Protein 5Z69 (pdb70)

Foldseek 3Di:
DFPAQDFKFWQKKFKPQFALAHGDIGGADFFEEEEAADPPQCQVSVVQLVVCLAQVDGPVPDDLLNGGRPPDFKMKMWIWIAWRHRPTKIWIWMAGNVGDIFIDINRHTDPDSLVSAGPADEFEDDQCLLCCQADDQQSVLVVLLRLCSNLPVVLVVLVVVLVVLQVVLLVQLVVCLVDVPDPPVNLVSLLSNLLSQLVNVQVSVVVVVLLQVQLQVQCCVPPVWGKDKFKFFLLNDRDDDPSVSSSVSLSVVQVVCSVVCSVVSHGCGGSSNIGMFMDINHDGSNPPDDPVVSSVSSVSSSVSSQVVNCVSRVHHHAYEYEPPLPDADCVRVVVVSVVSPNHHYYHYYHDCPSDPGPWYWYGGSSYIHTPD/DQFLAFKAWQKKFKDQFALAHGDIGGDDFAEEEEAAPDDCLLQSVVQLVVCLAAVDGPVNDDLLNRGHDPDFKMKMWIWIAWGPRPTKIWIWIDGPVGDIFIDINNHTDPDSLVSQGPAFEFEDDPCLLCCQADDFQSVLVVLQSLLSSLDVVLVVLVVQLVVLQVVLLVQLVVCQVPPDDCVVNLVSLLSNLLSQLVNQLSSVVVVVLLQVQLQVQCCVPPVWGKDKAWFRLLRDVPRDDSVVSSVSQSVVQVVCSVVCSVVSHGPGGSSNIGMFIDINNHGSNPPNDPVRSSSSSVSSSSSSQVCSCVSPVHHHEYEYEPPCAPDDLVVLAVVSVVSPSGHYYHYYHDDPSHDGDWYWYDDSNYTHTPD

Structure (mmCIF, N/CA/C/O backbone):
data_5Z69
#
_entry.id   5Z69
#
_cell.length_a   166.727
_cell.length_b   48.107
_cell.length_c   116.855
_cell.angle_alpha   90.00
_cell.angle_beta   100.06
_cell.angle_gamma   90.00
#
_symmetry.space_group_name_H-M   'C 1 2 1'
#
loop_
_entity.id
_entity.type
_entity.pdbx_description
1 polymer 'DNA replication and repair protein RecF'
2 non-polymer 'PHOSPHOTHIOPHOSPHORIC ACID-ADENYLATE ESTER'
3 water water
#
loop_
_atom_site.group_PDB
_atom_site.id
_atom_site.type_symbol
_atom_site.label_atom_id
_atom_site.label_alt_id
_atom_site.label_comp_id
_atom_site.label_asym_id
_atom_site.label_entity_id
_atom_site.label_seq_id
_atom_site.pdbx_PDB_ins_code
_atom_site.Cartn_x
_atom_site.Cartn_y
_atom_site.Cartn_z
_atom_site.occupancy
_atom_site.B_iso_or_equiv
_atom_site.auth_seq_id
_atom_site.auth_comp_id
_atom_site.auth_asym_id
_atom_site.auth_atom_id
_atom_site.pdbx_PDB_model_num
ATOM 1 N N . HIS A 1 1 ? -24.828 15.980 1.057 1.00 51.87 -6 HIS A N 1
ATOM 2 C CA . HIS A 1 1 ? -25.819 16.692 0.246 1.00 65.06 -6 HIS A CA 1
ATOM 3 C C . HIS A 1 1 ? -27.059 15.837 0.021 1.00 57.86 -6 HIS A C 1
ATOM 4 O O . HIS A 1 1 ? -26.971 14.729 -0.511 1.00 68.52 -6 HIS A O 1
ATOM 6 N N . HIS A 1 2 ? -28.209 16.356 0.438 1.00 50.55 -5 HIS A N 1
ATOM 7 C CA . HIS A 1 2 ? -29.485 15.677 0.218 1.00 47.32 -5 HIS A CA 1
ATOM 8 C C . HIS A 1 2 ? -30.512 16.621 -0.391 1.00 43.74 -5 HIS A C 1
ATOM 9 O O . HIS A 1 2 ? -30.351 17.838 -0.360 1.00 37.71 -5 HIS A O 1
ATOM 16 N N . HIS A 1 3 ? -31.573 16.044 -0.941 1.00 34.84 -4 HIS A N 1
ATOM 17 C CA . HIS A 1 3 ? -32.574 16.803 -1.665 1.00 34.71 -4 HIS A CA 1
ATOM 18 C C . HIS A 1 3 ? -33.563 17.484 -0.720 1.00 41.20 -4 HIS A C 1
ATOM 19 O O . HIS A 1 3 ? -34.317 18.355 -1.134 1.00 42.44 -4 HIS A O 1
ATOM 26 N N . SER A 1 4 ? -33.561 17.076 0.544 1.00 32.44 -3 SER A N 1
ATOM 27 C CA . SER A 1 4 ? -34.508 17.592 1.519 1.00 31.31 -3 SER A CA 1
ATOM 28 C C . SER A 1 4 ? -33.923 17.418 2.885 1.00 30.66 -3 SER A C 1
ATOM 29 O O . SER A 1 4 ? -32.803 16.937 3.018 1.00 30.05 -3 SER A O 1
ATOM 32 N N . GLN A 1 5 ? -34.690 17.756 3.914 1.00 33.35 -2 GLN A N 1
ATOM 33 C CA . GLN A 1 5 ? -34.285 17.427 5.283 1.00 38.55 -2 GLN A CA 1
ATOM 34 C C . GLN A 1 5 ? -35.385 16.577 5.938 1.00 29.31 -2 GLN A C 1
ATOM 35 O O . GLN A 1 5 ? -35.588 16.630 7.156 1.00 37.09 -2 GLN A O 1
ATOM 41 N N . ASP A 1 6 ? -36.128 15.833 5.120 1.00 29.02 -1 ASP A N 1
ATOM 42 C CA . ASP A 1 6 ? -37.129 14.927 5.657 1.00 27.94 -1 ASP A CA 1
ATOM 43 C C . ASP A 1 6 ? -36.411 13.903 6.518 1.00 30.64 -1 ASP A C 1
ATOM 44 O O . ASP A 1 6 ? -35.460 13.261 6.057 1.00 33.43 -1 ASP A O 1
ATOM 49 N N . PRO A 1 7 ? -36.847 13.756 7.771 1.00 36.43 0 PRO A N 1
ATOM 50 C CA . PRO A 1 7 ? -36.237 12.745 8.646 1.00 41.14 0 PRO A CA 1
ATOM 51 C C . PRO A 1 7 ? -36.499 11.315 8.165 1.00 28.00 0 PRO A C 1
ATOM 52 O O . PRO A 1 7 ? -37.419 11.067 7.386 1.00 22.61 0 PRO A O 1
ATOM 56 N N . MET A 1 8 ? -35.688 10.380 8.627 1.00 22.43 1 MET A N 1
ATOM 57 C CA . MET A 1 8 ? -35.994 8.968 8.489 1.00 24.22 1 MET A CA 1
ATOM 58 C C . MET A 1 8 ? -37.332 8.714 9.138 1.00 25.78 1 MET A C 1
ATOM 59 O O . MET A 1 8 ? -37.634 9.279 10.189 1.00 26.12 1 MET A O 1
ATOM 64 N N . TYR A 1 9 ? -38.128 7.860 8.506 1.00 21.82 2 TYR A N 1
ATOM 65 C CA . TYR A 1 9 ? -39.505 7.637 8.912 1.00 26.91 2 TYR A CA 1
ATOM 66 C C . TYR A 1 9 ? -39.950 6.264 8.394 1.00 33.61 2 TYR A C 1
ATOM 67 O O . TYR A 1 9 ? -39.849 5.971 7.204 1.00 31.09 2 TYR A O 1
ATOM 76 N N . LEU A 1 10 ? -40.449 5.432 9.295 1.00 28.52 3 LEU A N 1
ATOM 77 C CA . LEU A 1 10 ? -40.946 4.111 8.930 1.00 22.93 3 LEU A CA 1
ATOM 78 C C . LEU A 1 10 ? -42.440 4.202 8.791 1.00 19.34 3 LEU A C 1
ATOM 79 O O . LEU A 1 10 ? -43.148 4.374 9.792 1.00 24.62 3 LEU A O 1
ATOM 84 N N . LYS A 1 11 ? -42.939 4.129 7.562 1.00 22.12 4 LYS A N 1
ATOM 85 C CA . LYS A 1 11 ? -44.362 4.302 7.334 1.00 25.95 4 LYS A CA 1
ATOM 86 C C . LYS A 1 11 ? -45.104 3.098 7.852 1.00 32.43 4 LYS A C 1
ATOM 87 O O . LYS A 1 11 ? -46.178 3.208 8.436 1.00 22.22 4 LYS A O 1
ATOM 93 N N . GLU A 1 12 ? -44.518 1.934 7.626 1.00 23.11 5 GLU A N 1
ATOM 94 C CA . GLU A 1 12 ? -45.186 0.705 7.952 1.00 20.14 5 GLU A CA 1
ATOM 95 C C . GLU A 1 12 ? -44.173 -0.418 7.969 1.00 27.11 5 GLU A C 1
ATOM 96 O O . GLU A 1 12 ? -43.077 -0.300 7.404 1.00 22.27 5 GLU A O 1
ATOM 102 N N . ILE A 1 13 ? -44.543 -1.520 8.605 1.00 24.46 6 ILE A N 1
ATOM 103 C CA . ILE A 1 13 ? -43.730 -2.718 8.539 1.00 25.77 6 ILE A CA 1
ATOM 104 C C . ILE A 1 13 ? -44.665 -3.910 8.409 1.00 21.54 6 ILE A C 1
ATOM 105 O O . ILE A 1 13 ? -45.789 -3.910 8.945 1.00 23.23 6 ILE A O 1
ATOM 110 N N . PHE A 1 14 ? -44.198 -4.923 7.696 1.00 24.11 7 PHE A N 1
ATOM 111 C CA . PHE A 1 14 ? -44.958 -6.161 7.555 1.00 24.57 7 PHE A CA 1
ATOM 112 C C . PHE A 1 14 ? -44.100 -7.288 8.111 1.00 22.65 7 PHE A C 1
ATOM 113 O O . PHE A 1 14 ? -42.957 -7.438 7.685 1.00 25.51 7 PHE A O 1
ATOM 121 N N . VAL A 1 15 ? -44.635 -8.064 9.056 1.00 21.17 8 VAL A N 1
ATOM 122 C CA . VAL A 1 15 ? -43.880 -9.168 9.631 1.00 22.29 8 VAL A CA 1
ATOM 123 C C . VAL A 1 15 ? -44.570 -10.510 9.405 1.00 28.28 8 VAL A C 1
ATOM 124 O O . VAL A 1 15 ? -45.751 -10.668 9.662 1.00 26.27 8 VAL A O 1
ATOM 128 N N . ASP A 1 16 ? -43.804 -11.476 8.919 1.00 25.71 9 ASP A N 1
ATOM 129 C CA . ASP A 1 16 ? -44.328 -12.789 8.572 1.00 28.78 9 ASP A CA 1
ATOM 130 C C . ASP A 1 16 ? -43.439 -13.878 9.202 1.00 29.81 9 ASP A C 1
ATOM 131 O O . ASP A 1 16 ? -42.264 -13.974 8.877 1.00 23.09 9 ASP A O 1
ATOM 136 N N . ASN A 1 17 ? -44.004 -14.687 10.097 1.00 28.20 10 ASN A N 1
ATOM 137 C CA . ASN A 1 17 ? -43.236 -15.699 10.853 1.00 24.51 10 ASN A CA 1
ATOM 138 C C . ASN A 1 17 ? -42.046 -15.118 11.604 1.00 25.89 10 ASN A C 1
ATOM 139 O O . ASN A 1 17 ? -41.016 -15.791 11.779 1.00 28.50 10 ASN A O 1
ATOM 144 N N . PHE A 1 18 ? -42.157 -13.867 12.034 1.00 26.44 11 PHE A N 1
ATOM 145 C CA . PHE A 1 18 ? -41.058 -13.289 12.776 1.00 24.04 11 PHE A CA 1
ATOM 146 C C . PHE A 1 18 ? -41.292 -13.503 14.269 1.00 26.56 11 PHE A C 1
ATOM 147 O O . PHE A 1 18 ? -42.270 -13.004 14.810 1.00 26.25 11 PHE A O 1
ATOM 155 N N . ARG A 1 19 ? -40.402 -14.261 14.915 1.00 31.64 12 ARG A N 1
ATOM 156 C CA . ARG A 1 19 ? -40.532 -14.572 16.341 1.00 37.39 12 ARG A CA 1
ATOM 157 C C . ARG A 1 19 ? -41.960 -15.059 16.679 1.00 25.73 12 ARG A C 1
ATOM 158 O O . ARG A 1 19 ? -42.503 -15.910 15.985 1.00 38.59 12 ARG A O 1
ATOM 166 N N . ASN A 1 20 ? -42.571 -14.490 17.715 1.00 29.85 13 ASN A N 1
ATOM 167 C CA . ASN A 1 20 ? -43.929 -14.810 18.107 1.00 30.51 13 ASN A CA 1
ATOM 168 C C . ASN A 1 20 ? -44.931 -13.856 17.458 1.00 33.61 13 ASN A C 1
ATOM 169 O O . ASN A 1 20 ? -46.120 -13.912 17.767 1.00 39.63 13 ASN A O 1
ATOM 174 N N . LEU A 1 21 ? -44.487 -12.939 16.603 1.00 32.63 14 LEU A N 1
ATOM 175 C CA . LEU A 1 21 ? -45.431 -11.947 16.035 1.00 33.71 14 LEU A CA 1
ATOM 176 C C . LEU A 1 21 ? -46.356 -12.612 15.010 1.00 27.80 14 LEU A C 1
ATOM 177 O O . LEU A 1 21 ? -45.869 -13.435 14.202 1.00 27.73 14 LEU A O 1
ATOM 182 N N . LYS A 1 22 ? -47.646 -12.311 15.049 1.00 29.96 15 LYS A N 1
ATOM 183 C CA . LYS A 1 22 ? -48.531 -12.821 14.040 1.00 31.95 15 LYS A CA 1
ATOM 184 C C . LYS A 1 22 ? -48.284 -12.098 12.708 1.00 38.28 15 LYS A C 1
ATOM 185 O O . LYS A 1 22 ? -47.609 -11.062 12.671 1.00 28.19 15 LYS A O 1
ATOM 191 N N . LYS A 1 23 ? -48.767 -12.705 11.621 1.00 29.07 16 LYS A N 1
ATOM 192 C CA . LYS A 1 23 ? -48.580 -12.193 10.272 1.00 32.46 16 LYS A CA 1
ATOM 193 C C . LYS A 1 23 ? -49.402 -10.928 10.099 1.00 34.87 16 LYS A C 1
ATOM 194 O O . LYS A 1 23 ? -50.626 -10.981 9.992 1.00 28.45 16 LYS A O 1
ATOM 200 N N . GLN A 1 24 ? -48.747 -9.776 10.090 1.00 32.22 17 GLN A N 1
ATOM 201 C CA . GLN A 1 24 ? -49.523 -8.545 10.099 1.00 35.21 17 GLN A CA 1
ATOM 202 C C . GLN A 1 24 ? -48.765 -7.356 9.517 1.00 30.19 17 GLN A C 1
ATOM 203 O O . GLN A 1 24 ? -47.532 -7.349 9.472 1.00 27.88 17 GLN A O 1
ATOM 209 N N . LYS A 1 25 ? -49.525 -6.368 9.038 1.00 26.07 18 LYS A N 1
ATOM 210 C CA . LYS A 1 25 ? -48.970 -5.117 8.565 1.00 30.00 18 LYS A CA 1
ATOM 211 C C . LYS A 1 25 ? -49.325 -4.050 9.571 1.00 31.47 18 LYS A C 1
ATOM 212 O O . LYS A 1 25 ? -50.457 -3.959 10.019 1.00 38.18 18 LYS A O 1
ATOM 218 N 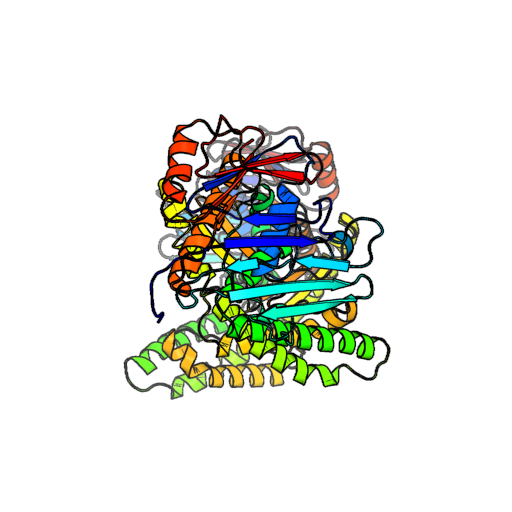N . LEU A 1 26 ? -48.330 -3.273 9.958 1.00 27.90 19 LEU A N 1
ATOM 219 C CA . LEU A 1 26 ? -48.523 -2.245 10.968 1.00 30.70 19 LEU A CA 1
ATOM 220 C C . LEU A 1 26 ? -48.190 -0.897 10.361 1.00 34.24 19 LEU A C 1
ATOM 221 O O . LEU A 1 26 ? -47.126 -0.734 9.779 1.00 27.68 19 LEU A O 1
ATOM 226 N N . GLU A 1 27 ? -49.094 0.060 10.508 1.00 32.34 20 GLU A N 1
ATOM 227 C CA . GLU A 1 27 ? -48.878 1.394 9.962 1.00 27.89 20 GLU A CA 1
ATOM 228 C C . GLU A 1 27 ? -48.617 2.351 11.090 1.00 24.80 20 GLU A C 1
ATOM 229 O O . GLU A 1 27 ? -49.363 2.434 12.069 1.00 26.34 20 GLU A O 1
ATOM 235 N N . PHE A 1 28 ? -47.528 3.095 10.987 1.00 24.84 21 PHE A N 1
ATOM 236 C CA . PHE A 1 28 ? -47.085 3.873 12.148 1.00 29.86 21 PHE A CA 1
ATOM 237 C C . PHE A 1 28 ? -47.372 5.360 11.989 1.00 36.53 21 PHE A C 1
ATOM 238 O O . PHE A 1 28 ? -47.910 5.769 10.969 1.00 32.57 21 PHE A O 1
ATOM 246 N N . CYS A 1 29 ? -47.022 6.150 13.010 1.00 28.10 22 CYS A N 1
ATOM 247 C CA . CYS A 1 29 ? -47.378 7.564 13.053 1.00 28.72 22 CYS A CA 1
ATOM 248 C C . CYS A 1 29 ? -46.139 8.434 13.169 1.00 34.47 22 CYS A C 1
ATOM 249 O O . CYS A 1 29 ? -45.040 7.958 13.518 1.00 32.21 22 CYS A O 1
ATOM 252 N N . GLU A 1 30 ? -46.323 9.715 12.869 1.00 31.43 23 GLU A N 1
ATOM 253 C CA . GLU A 1 30 ? -45.321 10.722 13.186 1.00 42.33 23 GLU A CA 1
ATOM 254 C C . GLU A 1 30 ? -45.216 10.849 14.695 1.00 30.03 23 GLU A C 1
ATOM 255 O O . GLU A 1 30 ? -46.222 10.782 15.400 1.00 38.98 23 GLU A O 1
ATOM 261 N N . GLY A 1 31 ? -44.001 11.023 15.191 1.00 35.85 24 GLY A N 1
ATOM 262 C CA . GLY A 1 31 ? -43.793 11.257 16.609 1.00 36.49 24 GLY A CA 1
ATOM 263 C C . GLY A 1 31 ? -43.636 9.956 17.362 1.00 39.99 24 GLY A C 1
ATOM 264 O O . GLY A 1 31 ? -42.994 9.037 16.874 1.00 32.59 24 GLY A O 1
ATOM 265 N N . VAL A 1 32 ? -44.249 9.875 18.538 1.00 34.69 25 VAL A N 1
ATOM 266 C CA . VAL A 1 32 ? -44.087 8.736 19.432 1.00 32.22 25 VAL A CA 1
ATOM 267 C C . VAL A 1 32 ? -45.073 7.611 19.095 1.00 37.35 25 VAL A C 1
ATOM 268 O O . VAL A 1 32 ? -46.293 7.796 19.127 1.00 35.38 25 VAL A O 1
ATOM 272 N N . ASN A 1 33 ? -44.525 6.449 18.744 1.00 28.95 26 ASN A N 1
ATOM 273 C CA . ASN A 1 33 ? -45.336 5.250 18.578 1.00 35.65 26 ASN A CA 1
ATOM 274 C C . ASN A 1 33 ? -45.168 4.415 19.840 1.00 40.69 26 ASN A C 1
ATOM 275 O O . ASN A 1 33 ? -44.118 3.811 20.046 1.00 33.43 26 ASN A O 1
ATOM 280 N N . LEU A 1 34 ? -46.188 4.420 20.698 1.00 36.63 27 LEU A N 1
ATOM 281 C CA . LEU A 1 34 ? -46.142 3.699 21.966 1.00 39.74 27 LEU A CA 1
ATOM 282 C C . LEU A 1 34 ? -46.520 2.239 21.738 1.00 36.70 27 LEU A C 1
ATOM 283 O O . LEU A 1 34 ? -47.594 1.944 21.240 1.00 38.33 27 LEU A O 1
ATOM 288 N N . ILE A 1 35 ? -45.611 1.329 22.071 1.00 32.30 28 ILE A N 1
ATOM 289 C CA . ILE A 1 35 ? -45.926 -0.088 22.000 1.00 39.91 28 ILE A CA 1
ATOM 290 C C . ILE A 1 35 ? -45.920 -0.665 23.404 1.00 38.17 28 ILE A C 1
ATOM 291 O O . ILE A 1 35 ? -44.873 -0.742 24.035 1.00 42.34 28 ILE A O 1
ATOM 296 N N . TYR A 1 36 ? -47.087 -1.038 23.907 1.00 39.68 29 TYR A N 1
ATOM 297 C CA . TYR A 1 36 ? -47.171 -1.491 25.290 1.00 41.09 29 TYR A CA 1
ATOM 298 C C . TYR A 1 36 ? -47.880 -2.838 25.418 1.00 45.77 29 TYR A C 1
ATOM 299 O O . TYR A 1 36 ? -48.659 -3.242 24.558 1.00 42.51 29 TYR A O 1
ATOM 308 N N . GLY A 1 37 ? -47.609 -3.523 26.517 1.00 45.63 30 GLY A N 1
ATOM 309 C CA . GLY A 1 37 ? -48.217 -4.808 26.775 1.00 47.72 30 GLY A CA 1
ATOM 310 C C . GLY A 1 37 ? -47.489 -5.474 27.917 1.00 50.71 30 GLY A C 1
ATOM 311 O O . GLY A 1 37 ? -46.408 -5.020 28.324 1.00 49.94 30 GLY A O 1
ATOM 312 N N . LEU A 1 38 ? -48.089 -6.536 28.446 1.00 58.64 31 LEU A N 1
ATOM 313 C CA . LEU A 1 38 ? -47.440 -7.368 29.455 1.00 59.86 31 LEU A CA 1
ATOM 314 C C . LEU A 1 38 ? -46.075 -7.826 28.963 1.00 60.68 31 LEU A C 1
ATOM 315 O O . LEU A 1 38 ? -45.797 -7.817 27.760 1.00 64.62 31 LEU A O 1
ATOM 320 N N . ASN A 1 39 ? -45.226 -8.218 29.903 1.00 56.62 32 ASN A N 1
ATOM 321 C CA . ASN A 1 39 ? -43.945 -8.814 29.572 1.00 68.07 32 ASN A CA 1
ATOM 322 C C . ASN A 1 39 ? -44.140 -10.024 28.665 1.00 59.72 32 ASN A C 1
ATOM 323 O O . ASN A 1 39 ? -45.183 -10.677 28.712 1.00 56.17 32 ASN A O 1
ATOM 328 N N . ALA A 1 40 ? -43.141 -10.289 27.827 1.00 62.17 33 ALA A N 1
ATOM 329 C CA . ALA A 1 40 ? -43.105 -11.482 26.975 1.00 62.68 33 ALA A CA 1
ATOM 330 C C . ALA A 1 40 ? -44.234 -11.565 25.941 1.00 61.18 33 ALA A C 1
ATOM 331 O O . ALA A 1 40 ? -44.609 -12.664 25.530 1.00 59.20 33 ALA A O 1
ATOM 333 N N . GLN A 1 41 ? -44.774 -10.430 25.498 1.00 53.22 34 GLN A N 1
ATOM 334 C CA . GLN A 1 41 ? -45.873 -10.489 24.531 1.00 53.15 34 GLN A CA 1
ATOM 335 C C . GLN A 1 41 ? -45.446 -10.234 23.080 1.00 39.94 34 GLN A C 1
ATOM 336 O O . GLN A 1 41 ? -46.223 -10.520 22.162 1.00 40.45 34 GLN A O 1
ATOM 342 N N . GLY A 1 42 ? -44.240 -9.686 22.880 1.00 33.78 35 GLY A N 1
ATOM 343 C CA . GLY A 1 42 ? -43.747 -9.347 21.550 1.00 38.16 35 GLY A CA 1
ATOM 344 C C . GLY A 1 42 ? -43.248 -7.919 21.316 1.00 46.64 35 GLY A C 1
ATOM 345 O O . GLY A 1 42 ? -42.908 -7.561 20.190 1.00 33.57 35 GLY A O 1
ATOM 346 N N . LYS A 1 43 ? -43.177 -7.113 22.376 1.00 38.03 36 LYS A N 1
ATOM 347 C CA . LYS A 1 43 ? -42.689 -5.738 22.285 1.00 39.93 36 LYS A CA 1
ATOM 348 C C . LYS A 1 43 ? -41.270 -5.668 21.741 1.00 42.68 36 LYS A C 1
ATOM 349 O O . LYS A 1 43 ? -40.988 -4.908 20.820 1.00 36.19 36 LYS A O 1
ATOM 355 N N . SER A 1 44 ? -40.357 -6.434 22.324 1.00 35.15 37 SER A N 1
ATOM 356 C CA . SER A 1 44 ? -38.969 -6.307 21.908 1.00 35.10 37 SER A CA 1
ATOM 357 C C . SER A 1 44 ? -38.758 -7.004 20.565 1.00 27.66 37 SER A C 1
ATOM 358 O O . SER A 1 44 ? -37.899 -6.600 19.778 1.00 31.29 37 SER A O 1
ATOM 361 N N . ASN A 1 45 ? -39.531 -8.059 20.315 1.00 28.48 38 ASN A N 1
ATOM 362 C CA . ASN A 1 45 ? -39.488 -8.701 19.012 1.00 35.78 38 ASN A CA 1
ATOM 363 C C . ASN A 1 45 ? -39.818 -7.695 17.878 1.00 31.37 38 ASN A C 1
ATOM 364 O O . ASN A 1 45 ? -39.203 -7.714 16.822 1.00 26.46 38 ASN A O 1
ATOM 369 N N . LEU A 1 46 ? -40.775 -6.807 18.113 1.00 31.34 39 LEU A N 1
ATOM 370 C CA . LEU A 1 46 ? -41.155 -5.863 17.056 1.00 34.83 39 LEU A CA 1
ATOM 371 C C . LEU A 1 46 ? -40.034 -4.845 16.828 1.00 34.86 39 LEU A C 1
ATOM 372 O O . LEU A 1 46 ? -39.718 -4.506 15.672 1.00 28.20 39 LEU A O 1
ATOM 377 N N . LEU A 1 47 ? -39.437 -4.355 17.912 1.00 28.80 40 LEU A N 1
ATOM 378 C CA . LEU A 1 47 ? -38.267 -3.484 17.795 1.00 24.72 40 LEU A CA 1
ATOM 379 C C . LEU A 1 47 ? -37.114 -4.196 17.102 1.00 23.33 40 LEU A C 1
ATOM 380 O O . LEU A 1 47 ? -36.404 -3.602 16.270 1.00 26.06 40 LEU A O 1
ATOM 385 N N . GLU A 1 48 ? -36.945 -5.480 17.412 1.00 22.90 41 GLU A N 1
ATOM 386 C CA . GLU A 1 48 ? -35.922 -6.273 16.757 1.00 23.27 41 GLU A CA 1
ATOM 387 C C . GLU A 1 48 ? -36.201 -6.358 15.250 1.00 26.21 41 GLU A C 1
ATOM 388 O O . GLU A 1 48 ? -35.283 -6.303 14.439 1.00 27.84 41 GLU A O 1
ATOM 394 N N . ALA A 1 49 ? -37.467 -6.492 14.878 1.00 23.73 42 ALA A N 1
ATOM 395 C CA . ALA A 1 49 ? -37.831 -6.521 13.462 1.00 28.37 42 ALA A CA 1
ATOM 396 C C . ALA A 1 49 ? -37.543 -5.171 12.797 1.00 31.47 42 ALA A C 1
ATOM 397 O O . ALA A 1 49 ? -37.046 -5.110 11.674 1.00 22.56 42 ALA A O 1
ATOM 399 N N . ILE A 1 50 ? -37.847 -4.083 13.488 1.00 25.87 43 ILE A N 1
ATOM 400 C CA . ILE A 1 50 ? -37.567 -2.761 12.935 1.00 32.13 43 ILE A CA 1
ATOM 401 C C . ILE A 1 50 ? -36.065 -2.512 12.812 1.00 27.76 43 ILE A C 1
ATOM 402 O O . ILE A 1 50 ? -35.600 -2.055 11.774 1.00 22.63 43 ILE A O 1
ATOM 407 N N . ARG A 1 51 ? -35.300 -2.841 13.854 1.00 20.23 44 ARG A N 1
ATOM 408 C CA . ARG A 1 51 ? -33.847 -2.650 13.842 1.00 25.77 44 ARG A CA 1
ATOM 409 C C . ARG A 1 51 ? -33.139 -3.533 12.808 1.00 28.36 44 ARG A C 1
ATOM 410 O O . ARG A 1 51 ? -32.072 -3.177 12.285 1.00 22.18 44 ARG A O 1
ATOM 418 N N . LEU A 1 52 ? -33.739 -4.681 12.503 1.00 26.50 45 LEU A N 1
ATOM 419 C CA . LEU A 1 52 ? -33.241 -5.567 11.449 1.00 30.18 45 LEU A CA 1
ATOM 420 C C . LEU A 1 52 ? -33.104 -4.864 10.089 1.00 20.66 45 LEU A C 1
ATOM 421 O O . LEU A 1 52 ? -32.166 -5.128 9.319 1.00 24.56 45 LEU A O 1
ATOM 426 N N . LEU A 1 53 ? -34.071 -3.995 9.781 1.00 25.38 46 LEU A N 1
ATOM 427 C CA . LEU A 1 53 ? -34.092 -3.227 8.527 1.00 24.52 46 LEU A CA 1
ATOM 428 C C . LEU A 1 53 ? -32.914 -2.248 8.448 1.00 25.79 46 LEU A C 1
ATOM 429 O O . LEU A 1 53 ? -32.518 -1.851 7.353 1.00 23.85 46 LEU A O 1
ATOM 434 N N . SER A 1 54 ? -32.338 -1.882 9.597 1.00 19.25 47 SER A N 1
ATOM 435 C CA . SER A 1 54 ? -31.163 -0.998 9.632 1.00 24.63 47 SER A CA 1
ATOM 436 C C . SER A 1 54 ? -29.848 -1.767 9.565 1.00 35.15 47 SER A C 1
ATOM 437 O O . SER A 1 54 ? -28.918 -1.384 8.858 1.00 29.47 47 SER A O 1
ATOM 440 N N . MET A 1 55 ? -29.766 -2.850 10.324 1.00 26.84 48 MET A N 1
ATOM 441 C CA . MET A 1 55 ? -28.488 -3.528 10.520 1.00 32.62 48 MET A CA 1
ATOM 442 C C . MET A 1 55 ? -28.361 -4.907 9.856 1.00 36.66 48 MET A C 1
ATOM 443 O O . MET A 1 55 ? -27.252 -5.431 9.707 1.00 25.85 48 MET A O 1
ATOM 448 N N . GLY A 1 56 ? -29.480 -5.504 9.474 1.00 30.09 49 GLY A N 1
ATOM 449 C CA . GLY A 1 56 ? -29.422 -6.840 8.913 1.00 24.05 49 GLY A CA 1
ATOM 450 C C . GLY A 1 56 ? -29.085 -7.915 9.943 1.00 32.02 49 GLY A C 1
ATOM 451 O O . GLY A 1 56 ? -28.629 -9.000 9.595 1.00 25.01 49 GLY A O 1
ATOM 452 N N . ARG A 1 57 ? -29.315 -7.616 11.216 1.00 28.00 50 ARG A N 1
ATOM 453 C CA . ARG A 1 57 ? -29.103 -8.607 12.272 1.00 32.81 50 ARG A CA 1
ATOM 454 C C . ARG A 1 57 ? -29.936 -8.256 13.496 1.00 32.11 50 ARG A C 1
ATOM 455 O O . ARG A 1 57 ? -30.546 -7.172 13.551 1.00 24.33 50 ARG A O 1
ATOM 463 N N . SER A 1 58 ? -29.980 -9.187 14.451 1.00 27.77 51 SER A N 1
ATOM 464 C CA . SER A 1 58 ? -30.636 -8.994 15.741 1.00 33.72 51 SER A CA 1
ATOM 465 C C . SER A 1 58 ? -29.819 -8.062 16.634 1.00 42.42 51 SER A C 1
ATOM 466 O O . SER A 1 58 ? -28.636 -8.308 16.843 1.00 36.06 51 SER A O 1
ATOM 469 N N . PHE A 1 59 ? -30.435 -7.019 17.188 1.00 33.43 52 PHE A N 1
ATOM 470 C CA . PHE A 1 59 ? -29.718 -6.168 18.146 1.00 34.64 52 PHE A CA 1
ATOM 471 C C . PHE A 1 59 ? -29.440 -6.916 19.448 1.00 35.74 52 PHE A C 1
ATOM 472 O O . PHE A 1 59 ? -28.649 -6.472 20.258 1.00 33.34 52 PHE A O 1
ATOM 480 N N . ARG A 1 60 ? -30.105 -8.043 19.652 1.00 34.25 53 ARG A N 1
ATOM 481 C CA . ARG A 1 60 ? -29.893 -8.823 20.860 1.00 37.21 53 ARG A CA 1
ATOM 482 C C . ARG A 1 60 ? -28.730 -9.797 20.700 1.00 38.79 53 ARG A C 1
ATOM 483 O O . ARG A 1 60 ? -28.350 -10.479 21.650 1.00 47.01 53 ARG A O 1
ATOM 491 N N . GLY A 1 61 ? -28.181 -9.871 19.490 1.00 34.76 54 GLY A N 1
ATOM 492 C CA . GLY A 1 61 ? -27.091 -10.786 19.212 1.00 32.13 54 GLY A CA 1
ATOM 493 C C . GLY A 1 61 ? -27.546 -12.196 18.878 1.00 43.79 54 GLY A C 1
ATOM 494 O O . GLY A 1 61 ? -26.719 -13.104 18.800 1.00 48.52 54 GLY A O 1
ATOM 495 N N . SER A 1 62 ? -28.849 -12.386 18.663 1.00 41.97 55 SER A N 1
ATOM 496 C CA . SER A 1 62 ? -29.386 -13.722 18.364 1.00 33.89 55 SER A CA 1
ATOM 497 C C . SER A 1 62 ? -29.020 -14.196 16.968 1.00 42.82 55 SER A C 1
ATOM 498 O O . SER A 1 62 ? -28.887 -13.391 16.058 1.00 38.51 55 SER A O 1
ATOM 501 N N . LYS A 1 63 ? -28.853 -15.507 16.800 1.00 35.40 56 LYS A N 1
ATOM 502 C CA . LYS A 1 63 ? -28.675 -16.082 15.473 1.00 34.90 56 LYS A CA 1
ATOM 503 C C . LYS A 1 63 ? -29.958 -15.892 14.686 1.00 35.56 56 LYS A C 1
ATOM 504 O O . LYS A 1 63 ? -31.039 -15.922 15.265 1.00 37.93 56 LYS A O 1
ATOM 508 N N . MET A 1 64 ? -29.817 -15.731 13.372 1.00 32.45 57 MET A N 1
ATOM 509 C CA . MET A 1 64 ? -30.942 -15.636 12.437 1.00 38.21 57 MET A CA 1
ATOM 510 C C . MET A 1 64 ? -31.995 -16.719 12.638 1.00 44.42 57 MET A C 1
ATOM 511 O O . MET A 1 64 ? -33.183 -16.425 12.676 1.00 33.80 57 MET A O 1
ATOM 516 N N . SER A 1 65 ? -31.561 -17.972 12.779 1.00 39.05 58 SER A N 1
ATOM 517 C CA . SER A 1 65 ? -32.511 -19.082 12.921 1.00 32.93 58 SER A CA 1
ATOM 518 C C . SER A 1 65 ? -33.398 -18.922 14.163 1.00 34.51 58 SER A C 1
ATOM 519 O O . SER A 1 65 ? -34.478 -19.488 14.240 1.00 36.69 58 SER A O 1
ATOM 522 N N . GLU A 1 66 ? -32.944 -18.143 15.139 1.00 37.39 59 GLU A N 1
ATOM 523 C CA . GLU A 1 66 ? -33.765 -17.914 16.325 1.00 38.59 59 GLU A CA 1
ATOM 524 C C . GLU A 1 66 ? -34.906 -16.943 16.083 1.00 34.18 59 GLU A C 1
ATOM 525 O O . GLU A 1 66 ? -35.856 -16.913 16.865 1.00 32.97 59 GLU A O 1
ATOM 531 N N . LEU A 1 67 ? -34.821 -16.143 15.020 1.00 31.51 60 LEU A N 1
ATOM 532 C CA . LEU A 1 67 ? -35.904 -15.197 14.716 1.00 28.29 60 LEU A CA 1
ATOM 533 C C . LEU A 1 67 ? -37.045 -15.845 13.946 1.00 29.57 60 LEU A C 1
ATOM 534 O O . LEU A 1 67 ? -38.138 -15.253 13.785 1.00 27.84 60 LEU A O 1
ATOM 539 N N . VAL A 1 68 ? -36.799 -17.038 13.418 1.00 33.24 61 VAL A N 1
ATOM 540 C CA . VAL A 1 68 ? -37.871 -17.735 12.696 1.00 40.95 61 VAL A CA 1
ATOM 541 C C . VAL A 1 68 ? -38.913 -18.231 13.699 1.00 31.66 61 VAL A C 1
ATOM 542 O O . VAL A 1 68 ? -38.552 -18.842 14.709 1.00 30.90 61 VAL A O 1
ATOM 546 N N . LYS A 1 69 ? -40.188 -17.966 13.430 1.00 34.32 62 LYS A N 1
ATOM 547 C CA . LYS A 1 69 ? -41.283 -18.509 14.227 1.00 38.10 62 LYS A CA 1
ATOM 548 C C . LYS A 1 69 ? -41.099 -20.023 14.382 1.00 40.77 62 LYS A C 1
ATOM 549 O O . LYS A 1 69 ? -40.785 -20.694 13.401 1.00 32.46 62 LYS A O 1
ATOM 555 N N . PHE A 1 70 ? -41.243 -20.512 15.620 1.00 50.00 63 PHE A N 1
ATOM 556 C CA A PHE A 1 70 ? -41.114 -21.934 15.953 0.24 46.86 63 PHE A CA 1
ATOM 557 C CA B PHE A 1 70 ? -41.113 -21.934 15.952 0.25 46.85 63 PHE A CA 1
ATOM 558 C CA C PHE A 1 70 ? -41.066 -21.932 15.929 0.51 46.45 63 PHE A CA 1
ATOM 559 C C . PHE A 1 70 ? -41.826 -22.822 14.942 1.00 41.52 63 PHE A C 1
ATOM 560 O O . PHE A 1 70 ? -43.027 -22.647 14.700 1.00 39.04 63 PHE A O 1
ATOM 582 N N . ASP A 1 71 ? -41.082 -23.757 14.356 1.00 43.34 64 ASP A N 1
ATOM 583 C CA . ASP A 1 71 ? -41.584 -24.750 13.397 1.00 46.99 64 ASP A CA 1
ATOM 584 C C . ASP A 1 71 ? -41.882 -24.220 12.002 1.00 55.44 64 ASP A C 1
ATOM 585 O O . ASP A 1 71 ? -42.473 -24.930 11.186 1.00 51.66 64 ASP A O 1
ATOM 590 N N . GLU A 1 72 ? -41.483 -22.988 11.708 1.00 36.48 65 GLU A N 1
ATOM 591 C CA . GLU A 1 72 ? -41.677 -22.491 10.352 1.00 32.15 65 GLU A CA 1
ATOM 592 C C . GLU A 1 72 ? -40.361 -22.612 9.609 1.00 30.72 65 GLU A C 1
ATOM 593 O O . GLU A 1 72 ? -39.359 -22.948 10.199 1.00 32.55 65 GLU A O 1
ATOM 599 N N . GLU A 1 73 ? -40.355 -22.359 8.307 1.00 32.02 66 GLU A N 1
ATOM 600 C CA . GLU A 1 73 ? -39.112 -22.518 7.548 1.00 34.32 66 GLU A CA 1
ATOM 601 C C . GLU A 1 73 ? -38.400 -21.210 7.184 1.00 28.98 66 GLU A C 1
ATOM 602 O O . GLU A 1 73 ? -37.260 -21.239 6.710 1.00 35.51 66 GLU A O 1
ATOM 608 N N . TYR A 1 74 ? -39.083 -20.081 7.374 1.00 27.94 67 TYR A N 1
ATOM 609 C CA . TYR A 1 74 ? -38.530 -18.760 7.039 1.00 31.08 67 TYR A CA 1
ATOM 610 C C . TYR A 1 74 ? -39.162 -17.669 7.879 1.00 36.30 67 TYR A C 1
ATOM 611 O O . TYR A 1 74 ? -40.232 -17.858 8.460 1.00 28.46 67 TYR A O 1
ATOM 620 N N . PHE A 1 75 ? -38.521 -16.508 7.909 1.00 29.48 68 PHE A N 1
ATOM 621 C CA . PHE A 1 75 ? -39.251 -15.300 8.269 1.00 27.43 68 PHE A CA 1
ATOM 622 C C . PHE A 1 75 ? -39.058 -14.246 7.190 1.00 25.99 68 PHE A C 1
ATOM 623 O O . PHE A 1 75 ? -38.145 -14.324 6.358 1.00 23.09 68 PHE A O 1
ATOM 631 N N . TYR A 1 76 ? -39.911 -13.241 7.229 1.00 23.98 69 TYR A N 1
ATOM 632 C CA . TYR A 1 76 ? -39.872 -12.209 6.231 1.00 23.01 69 TYR A CA 1
ATOM 633 C C . TYR A 1 76 ? -40.296 -10.903 6.853 1.00 21.97 69 TYR A C 1
ATOM 634 O O . TYR A 1 76 ? -41.324 -10.836 7.543 1.00 22.16 69 TYR A O 1
ATOM 643 N N . VAL A 1 77 ? -39.505 -9.863 6.616 1.00 24.16 70 VAL A N 1
ATOM 644 C CA . VAL A 1 77 ? -39.850 -8.527 7.107 1.00 21.82 70 VAL A CA 1
ATOM 645 C C . VAL A 1 77 ? -39.762 -7.539 5.958 1.00 21.91 70 VAL A C 1
ATOM 646 O O . VAL A 1 77 ? -38.775 -7.556 5.208 1.00 22.12 70 VAL A O 1
ATOM 650 N N . ARG A 1 78 ? -40.780 -6.688 5.826 1.00 22.74 71 ARG A N 1
ATOM 651 C CA A ARG A 1 78 ? -40.776 -5.628 4.810 0.57 25.71 71 ARG A CA 1
ATOM 652 C CA B ARG A 1 78 ? -40.840 -5.663 4.780 0.43 25.55 71 ARG A CA 1
ATOM 653 C C . ARG A 1 78 ? -41.153 -4.300 5.422 1.00 28.45 71 ARG A C 1
ATOM 654 O O . ARG A 1 78 ? -42.189 -4.160 6.078 1.00 22.20 71 ARG A O 1
ATOM 669 N N . GLY A 1 79 ? -40.278 -3.321 5.227 1.00 22.18 72 GLY A N 1
ATOM 670 C CA . GLY A 1 79 ? -40.523 -1.972 5.721 1.00 21.73 72 GLY A CA 1
ATOM 671 C C . GLY A 1 79 ? -40.617 -1.009 4.555 1.00 24.63 72 GLY A C 1
ATOM 672 O O . GLY A 1 79 ? -39.913 -1.164 3.543 1.00 22.67 72 GLY A O 1
ATOM 673 N N . LEU A 1 80 ? -41.481 -0.011 4.692 1.00 19.57 73 LEU A N 1
ATOM 674 C CA . LEU A 1 80 ? -41.519 1.096 3.740 1.00 18.75 73 LEU A CA 1
ATOM 675 C C . LEU A 1 80 ? -41.027 2.323 4.498 1.00 24.55 73 LEU A C 1
ATOM 676 O O . LEU A 1 80 ? -41.566 2.690 5.531 1.00 26.67 73 LEU A O 1
ATOM 681 N N . VAL A 1 81 ? -39.970 2.940 4.011 1.00 20.76 74 VAL A N 1
ATOM 682 C CA . VAL A 1 81 ? -39.385 4.032 4.773 1.00 26.13 74 VAL A CA 1
ATOM 683 C C . VAL A 1 81 ? -39.315 5.289 3.917 1.00 27.58 74 VAL A C 1
ATOM 684 O O . VAL A 1 81 ? -39.286 5.235 2.684 1.00 26.77 74 VAL A O 1
ATOM 688 N N . ARG A 1 82 ? -39.345 6.428 4.583 1.00 28.92 75 ARG A N 1
ATOM 689 C CA A ARG A 1 82 ? -39.081 7.695 3.919 0.44 29.71 75 ARG A CA 1
ATOM 690 C CA B ARG A 1 82 ? -39.098 7.704 3.930 0.56 30.65 75 ARG A CA 1
ATOM 691 C C . ARG A 1 82 ? -37.766 8.222 4.469 1.00 29.31 75 ARG A C 1
ATOM 692 O O . ARG A 1 82 ? -37.444 8.000 5.633 1.00 24.55 75 ARG A O 1
ATOM 707 N N . SER A 1 83 ? -36.968 8.876 3.629 1.00 24.03 76 SER A N 1
ATOM 708 C CA . SER A 1 83 ? -35.734 9.459 4.141 1.00 25.27 76 SER A CA 1
ATOM 709 C C . SER A 1 83 ? -35.470 10.737 3.352 1.00 26.68 76 SER A C 1
ATOM 710 O O . SER A 1 83 ? -36.277 11.104 2.508 1.00 27.80 76 SER A O 1
ATOM 713 N N . ALA A 1 84 ? -34.364 11.417 3.609 1.00 24.81 77 ALA A N 1
ATOM 714 C CA . ALA A 1 84 ? -34.155 12.744 2.991 1.00 27.28 77 ALA A CA 1
ATOM 715 C C . ALA A 1 84 ? -34.229 12.743 1.457 1.00 39.26 77 ALA A C 1
ATOM 716 O O . ALA A 1 84 ? -34.647 13.735 0.856 1.00 31.81 77 ALA A O 1
ATOM 718 N N . ASP A 1 85 ? -33.827 11.639 0.824 1.00 31.81 78 ASP A N 1
ATOM 719 C CA . ASP A 1 85 ? -33.796 11.579 -0.638 1.00 26.55 78 ASP A CA 1
ATOM 720 C C . ASP A 1 85 ? -34.847 10.649 -1.204 1.00 30.06 78 ASP A C 1
ATOM 721 O O . ASP A 1 85 ? -34.914 10.484 -2.406 1.00 31.92 78 ASP A O 1
ATOM 726 N N . PHE A 1 86 ? -35.640 10.012 -0.351 1.00 28.54 79 PHE A N 1
ATOM 727 C CA . PHE A 1 86 ? -36.617 9.043 -0.849 1.00 30.17 79 PHE A CA 1
ATOM 728 C C . PHE A 1 86 ? -37.974 9.292 -0.266 1.00 25.13 79 PHE A C 1
ATOM 729 O O . PHE A 1 86 ? -38.128 9.168 0.942 1.00 27.30 79 PHE A O 1
ATOM 737 N N . TYR A 1 87 ? -38.954 9.663 -1.110 1.00 22.03 80 TYR A N 1
ATOM 738 C CA . TYR A 1 87 ? -40.350 9.656 -0.670 1.00 31.93 80 TYR A CA 1
ATOM 739 C C . TYR A 1 87 ? -40.717 8.249 -0.187 1.00 34.66 80 TYR A C 1
ATOM 740 O O . TYR A 1 87 ? -41.456 8.079 0.789 1.00 26.99 80 TYR A O 1
ATOM 749 N N . GLU A 1 88 ? -40.203 7.229 -0.860 1.00 27.03 81 GLU A N 1
ATOM 750 C CA . GLU A 1 88 ? -40.441 5.868 -0.366 1.00 33.48 81 GLU A CA 1
ATOM 751 C C . GLU A 1 88 ? -39.325 4.912 -0.776 1.00 22.56 81 GLU A C 1
ATOM 752 O O . GLU A 1 88 ? -38.882 4.921 -1.913 1.00 26.03 81 GLU A O 1
ATOM 758 N N . LYS A 1 89 ? -38.843 4.118 0.171 1.00 30.78 82 LYS A N 1
ATOM 759 C CA . LYS A 1 89 ? -37.862 3.087 -0.139 1.00 25.79 82 LYS A CA 1
ATOM 760 C C . LYS A 1 89 ? -38.340 1.792 0.500 1.00 31.62 82 LYS A C 1
ATOM 761 O O . LYS A 1 89 ? -38.661 1.750 1.700 1.00 23.01 82 LYS A O 1
ATOM 767 N N . LYS A 1 90 ? -38.441 0.755 -0.324 1.00 24.27 83 LYS A N 1
ATOM 768 C CA . LYS A 1 90 ? -38.870 -0.555 0.159 1.00 21.54 83 LYS A CA 1
ATOM 769 C C . LYS A 1 90 ? -37.667 -1.369 0.601 1.00 22.48 83 LYS A C 1
ATOM 770 O O . LYS A 1 90 ? -36.710 -1.550 -0.155 1.00 28.77 83 LYS A O 1
ATOM 776 N N . ILE A 1 91 ? -37.700 -1.858 1.832 1.00 21.50 84 ILE A N 1
ATOM 777 C CA . ILE A 1 91 ? -36.608 -2.679 2.314 1.00 19.35 84 ILE A CA 1
ATOM 778 C C . ILE A 1 91 ? -37.153 -4.019 2.745 1.00 20.24 84 ILE A C 1
ATOM 779 O O . ILE A 1 91 ? -37.986 -4.104 3.659 1.00 23.58 84 ILE A O 1
ATOM 784 N N . GLU A 1 92 ? -36.675 -5.068 2.086 1.00 22.21 85 GLU A N 1
ATOM 785 C CA . GLU A 1 92 ? -37.123 -6.429 2.377 1.00 26.46 85 GLU A CA 1
ATOM 786 C C . GLU A 1 92 ? -36.021 -7.337 2.878 1.00 25.48 85 GLU A C 1
ATOM 787 O O . GLU A 1 92 ? -34.922 -7.367 2.314 1.00 22.98 85 GLU A O 1
ATOM 793 N N . PHE A 1 93 ? -36.346 -8.137 3.885 1.00 21.98 86 PHE A N 1
ATOM 794 C CA . PHE A 1 93 ? -35.377 -9.074 4.473 1.00 21.42 86 PHE A CA 1
ATOM 795 C C . PHE A 1 93 ? -36.067 -10.412 4.691 1.00 24.55 86 PHE A C 1
ATOM 796 O O . PHE A 1 93 ? -36.954 -10.523 5.541 1.00 24.67 86 PHE A O 1
ATOM 804 N N . GLY A 1 94 ? -35.690 -11.408 3.893 1.00 25.73 87 GLY A N 1
ATOM 805 C CA . GLY A 1 94 ? -36.239 -12.745 4.016 1.00 27.47 87 GLY A CA 1
ATOM 806 C C . GLY A 1 94 ? -35.123 -13.710 4.428 1.00 34.46 87 GLY A C 1
ATOM 807 O O . GLY A 1 94 ? -34.021 -13.669 3.887 1.00 29.61 87 GLY A O 1
ATOM 808 N N . TYR A 1 95 ? -35.388 -14.562 5.407 1.00 32.21 88 TYR A N 1
ATOM 809 C CA . TYR A 1 95 ? -34.404 -15.585 5.790 1.00 28.06 88 TYR A CA 1
ATOM 810 C C . TYR A 1 95 ? -35.043 -16.971 5.871 1.00 27.01 88 TYR A C 1
ATOM 811 O O . TYR A 1 95 ? -36.070 -17.117 6.522 1.00 29.95 88 TYR A O 1
ATOM 820 N N . LYS A 1 96 ? -34.423 -17.969 5.238 1.00 27.88 89 LYS A N 1
ATOM 821 C CA . LYS A 1 96 ? -34.891 -19.378 5.300 1.00 28.62 89 LYS A CA 1
ATOM 822 C C . LYS A 1 96 ? -33.982 -20.217 6.202 1.00 30.92 89 LYS A C 1
ATOM 823 O O . LYS A 1 96 ? -32.769 -20.012 6.186 1.00 33.86 89 LYS A O 1
ATOM 829 N N . VAL A 1 97 ? -34.546 -21.189 6.933 1.00 28.76 90 VAL A N 1
ATOM 830 C CA . VAL A 1 97 ? -33.756 -21.982 7.898 1.00 34.94 90 VAL A CA 1
ATOM 831 C C . VAL A 1 97 ? -32.599 -22.737 7.254 1.00 43.38 90 VAL A C 1
ATOM 832 O O . VAL A 1 97 ? -31.635 -23.075 7.942 1.00 48.69 90 VAL A O 1
ATOM 836 N N . ASN A 1 98 ? -32.667 -22.991 5.947 1.00 33.55 91 ASN A N 1
ATOM 837 C CA . ASN A 1 98 ? -31.524 -23.609 5.255 1.00 37.78 91 ASN A CA 1
ATOM 838 C C . ASN A 1 98 ? -30.356 -22.637 5.027 1.00 48.85 91 ASN A C 1
ATOM 839 O O . ASN A 1 98 ? -29.350 -22.999 4.419 1.00 46.11 91 ASN A O 1
ATOM 844 N N . GLY A 1 99 ? -30.490 -21.404 5.509 1.00 45.95 92 GLY A N 1
ATOM 845 C CA . GLY A 1 99 ? -29.396 -20.443 5.432 1.00 44.12 92 GLY A CA 1
ATOM 846 C C . GLY A 1 99 ? -29.592 -19.344 4.402 1.00 46.22 92 GLY A C 1
ATOM 847 O O . GLY A 1 99 ? -28.983 -18.283 4.493 1.00 46.81 92 GLY A O 1
ATOM 848 N N . ASN A 1 100 ? -30.444 -19.592 3.415 1.00 44.45 93 ASN A N 1
ATOM 849 C CA . ASN A 1 100 ? -30.689 -18.608 2.358 1.00 47.81 93 ASN A CA 1
ATOM 850 C C . ASN A 1 100 ? -31.293 -17.299 2.865 1.00 46.05 93 ASN A C 1
ATOM 851 O O . ASN A 1 100 ? -32.426 -17.289 3.356 1.00 41.25 93 ASN A O 1
ATOM 856 N N . LYS A 1 101 ? -30.557 -16.197 2.756 1.00 41.03 94 LYS A N 1
ATOM 857 C CA . LYS A 1 101 ? -31.191 -14.916 3.042 1.00 47.97 94 LYS A CA 1
ATOM 858 C C . LYS A 1 101 ? -31.278 -14.067 1.774 1.00 48.46 94 LYS A C 1
ATOM 859 O O . LYS A 1 101 ? -30.416 -14.138 0.893 1.00 39.77 94 LYS A O 1
ATOM 865 N N . VAL A 1 102 ? -32.377 -13.327 1.660 1.00 38.00 95 VAL A N 1
ATOM 866 C CA . VAL A 1 102 ? -32.619 -12.467 0.512 1.00 37.40 95 VAL A CA 1
ATOM 867 C C . VAL A 1 102 ? -32.936 -11.076 1.034 1.00 38.90 95 VAL A C 1
ATOM 868 O O . VAL A 1 102 ? -33.951 -10.882 1.721 1.00 25.89 95 VAL A O 1
ATOM 872 N N . ILE A 1 103 ? -32.058 -10.126 0.736 1.00 35.82 96 ILE A N 1
ATOM 873 C CA . ILE A 1 103 ? -32.251 -8.733 1.134 1.00 32.04 96 ILE A CA 1
ATOM 874 C C . ILE A 1 103 ? -32.445 -7.884 -0.111 1.00 23.95 96 ILE A C 1
ATOM 875 O O . ILE A 1 103 ? -31.637 -7.935 -1.049 1.00 25.49 96 ILE A O 1
ATOM 880 N N . LYS A 1 104 ? -33.528 -7.119 -0.144 1.00 18.96 97 LYS A N 1
ATOM 881 C CA . LYS A 1 104 ? -33.787 -6.275 -1.310 1.00 25.71 97 LYS A CA 1
ATOM 882 C C . LYS A 1 104 ? -34.056 -4.822 -0.940 1.00 25.26 97 LYS A C 1
ATOM 883 O O . LYS A 1 104 ? -34.787 -4.556 0.009 1.00 26.16 97 LYS A O 1
ATOM 889 N N . VAL A 1 105 ? -33.483 -3.894 -1.704 1.00 24.02 98 VAL A N 1
ATOM 890 C CA . VAL A 1 105 ? -33.837 -2.476 -1.592 1.00 23.41 98 VAL A CA 1
ATOM 891 C C . VAL A 1 105 ? -34.491 -2.011 -2.891 1.00 27.36 98 VAL A C 1
ATOM 892 O O . VAL A 1 105 ? -33.901 -2.095 -3.974 1.00 28.13 98 VAL A O 1
ATOM 896 N N . ASN A 1 106 ? -35.720 -1.536 -2.768 1.00 22.86 99 ASN A N 1
ATOM 897 C CA . ASN A 1 106 ? -36.541 -1.189 -3.915 1.00 29.44 99 ASN A CA 1
ATOM 898 C C . ASN A 1 106 ? -36.546 -2.311 -4.942 1.00 38.55 99 ASN A C 1
ATOM 899 O O . ASN A 1 106 ? -36.476 -2.072 -6.146 1.00 33.92 99 ASN A O 1
ATOM 904 N N . GLY A 1 107 ? -36.656 -3.546 -4.468 1.00 30.74 100 GLY A N 1
ATOM 905 C CA . GLY A 1 107 ? -36.788 -4.668 -5.396 1.00 30.65 100 GLY A CA 1
ATOM 906 C C . GLY A 1 107 ? -35.457 -5.164 -5.954 1.00 36.29 100 GLY A C 1
ATOM 907 O O . GLY A 1 107 ? -35.422 -6.152 -6.673 1.00 41.09 100 GLY A O 1
ATOM 908 N N . ASN A 1 108 ? -34.349 -4.500 -5.629 1.00 32.32 101 ASN A N 1
ATOM 909 C CA . ASN A 1 108 ? -33.051 -5.007 -6.077 1.00 35.07 101 ASN A CA 1
ATOM 910 C C . ASN A 1 108 ? -32.370 -5.807 -4.984 1.00 34.81 101 ASN A C 1
ATOM 911 O O . ASN A 1 108 ? -32.140 -5.306 -3.880 1.00 28.87 101 ASN A O 1
ATOM 916 N N . LYS A 1 109 ? -32.022 -7.046 -5.311 1.00 27.74 102 LYS A N 1
ATOM 917 C CA . LYS A 1 109 ? -31.378 -7.926 -4.343 1.00 28.69 102 LYS A CA 1
ATOM 918 C C . LYS A 1 109 ? -29.983 -7.417 -4.032 1.00 26.82 102 LYS A C 1
ATOM 919 O O . LYS A 1 109 ? -29.215 -7.075 -4.929 1.00 38.62 102 LYS A O 1
ATOM 925 N N . LEU A 1 110 ? -29.676 -7.311 -2.750 1.00 25.44 103 LEU A N 1
ATOM 926 C CA . LEU A 1 110 ? -28.337 -6.924 -2.331 1.00 31.33 103 LEU A CA 1
ATOM 927 C C . LEU A 1 110 ? -27.413 -8.130 -2.459 1.00 42.40 103 LEU A C 1
ATOM 928 O O . LEU A 1 110 ? -27.828 -9.258 -2.203 1.00 36.73 103 LEU A O 1
ATOM 933 N N . LYS A 1 111 ? -26.174 -7.885 -2.871 1.00 44.56 104 LYS A N 1
ATOM 934 C CA . LYS A 1 111 ? -25.164 -8.935 -2.981 1.00 49.88 104 LYS A CA 1
ATOM 935 C C . LYS A 1 111 ? -24.645 -9.396 -1.622 1.00 43.27 104 LYS A C 1
ATOM 936 O O . LYS A 1 111 ? -24.266 -10.546 -1.470 1.00 41.76 104 LYS A O 1
ATOM 942 N N . SER A 1 112 ? -24.578 -8.498 -0.644 1.00 40.42 105 SER A N 1
ATOM 943 C CA . SER A 1 112 ? -24.178 -8.907 0.713 1.00 38.70 105 SER A CA 1
ATOM 944 C C . SER A 1 112 ? -25.053 -8.242 1.753 1.00 38.68 105 SER A C 1
ATOM 945 O O . SER A 1 112 ? -25.766 -7.273 1.472 1.00 43.64 105 SER A O 1
ATOM 948 N N . THR A 1 113 ? -25.007 -8.782 2.956 1.00 33.28 106 THR A N 1
ATOM 949 C CA . THR A 1 113 ? -25.854 -8.302 4.030 1.00 40.47 106 THR A CA 1
ATOM 950 C C . THR A 1 113 ? -25.433 -6.886 4.433 1.00 45.19 106 THR A C 1
ATOM 951 O O . THR A 1 113 ? -26.293 -6.039 4.683 1.00 39.34 106 THR A O 1
ATOM 955 N N . GLY A 1 114 ? -24.123 -6.623 4.431 1.00 33.79 107 GLY A N 1
ATOM 956 C CA . GLY A 1 114 ? -23.589 -5.339 4.861 1.00 32.37 107 GLY A CA 1
ATOM 957 C C . GLY A 1 114 ? -24.039 -4.182 3.991 1.00 33.94 107 GLY A C 1
ATOM 958 O O . GLY A 1 114 ? -23.957 -3.036 4.380 1.00 28.51 107 GLY A O 1
ATOM 959 N N . GLU A 1 115 ? -24.529 -4.481 2.795 1.00 33.93 108 GLU A N 1
ATOM 960 C CA . GLU A 1 115 ? -24.973 -3.429 1.901 1.00 30.69 108 GLU A CA 1
ATOM 961 C C . GLU A 1 115 ? -26.307 -2.850 2.342 1.00 32.90 108 GLU A C 1
ATOM 962 O O . GLU A 1 115 ? -26.772 -1.861 1.779 1.00 27.69 108 GLU A O 1
ATOM 968 N N . ILE A 1 116 ? -26.926 -3.464 3.347 1.00 25.89 109 ILE A N 1
ATOM 969 C CA . ILE A 1 116 ? -28.147 -2.903 3.908 1.00 39.85 109 ILE A CA 1
ATOM 970 C C . ILE A 1 116 ? -27.913 -1.604 4.737 1.00 28.47 109 ILE A C 1
ATOM 971 O O . ILE A 1 116 ? -28.830 -0.785 4.872 1.00 25.29 109 ILE A O 1
ATOM 976 N N . LEU A 1 117 ? -26.714 -1.397 5.291 1.00 25.66 110 LEU A N 1
ATOM 977 C CA . LEU A 1 117 ? -26.428 -0.152 6.048 1.00 25.51 110 LEU A CA 1
ATOM 978 C C . LEU A 1 117 ? -26.388 1.105 5.131 1.00 18.32 110 LEU A C 1
ATOM 979 O O . LEU A 1 117 ? -25.988 0.972 3.981 1.00 37.86 110 LEU A O 1
ATOM 984 N N . GLY A 1 118 ? -26.758 2.319 5.537 1.00 35.45 111 GLY A N 1
ATOM 985 C CA . GLY A 1 118 ? -27.867 2.713 6.360 1.00 28.23 111 GLY A CA 1
ATOM 986 C C . GLY A 1 118 ? -28.866 3.305 5.345 1.00 35.57 111 GLY A C 1
ATOM 987 O O . GLY A 1 118 ? -29.017 4.525 5.133 1.00 34.01 111 GLY A O 1
ATOM 988 N N . HIS A 1 119 ? -29.541 2.403 4.653 1.00 21.76 112 HIS A N 1
ATOM 989 C CA . HIS A 1 119 ? -30.702 2.763 3.851 1.00 22.98 112 HIS A CA 1
ATOM 990 C C . HIS A 1 119 ? -31.777 3.282 4.790 1.00 27.76 112 HIS A C 1
ATOM 991 O O . HIS A 1 119 ? -32.564 4.153 4.440 1.00 25.51 112 HIS A O 1
ATOM 998 N N . PHE A 1 120 ? -31.810 2.703 5.981 1.00 23.80 113 PHE A N 1
ATOM 999 C CA . PHE A 1 120 ? -32.755 3.076 7.043 1.00 22.52 113 PHE A CA 1
ATOM 1000 C C . PHE A 1 120 ? -31.983 3.254 8.340 1.00 27.47 113 PHE A C 1
ATOM 1001 O O . PHE A 1 120 ? -31.465 2.276 8.891 1.00 23.00 113 PHE A O 1
ATOM 1009 N N . LEU A 1 121 ? -31.889 4.487 8.836 1.00 26.06 114 LEU A N 1
ATOM 1010 C CA . LEU A 1 121 ? -31.094 4.737 10.063 1.00 22.07 114 LEU A CA 1
ATOM 1011 C C . LEU A 1 121 ? -31.939 4.747 11.323 1.00 26.80 114 LEU A C 1
ATOM 1012 O O . LEU A 1 121 ? -32.944 5.457 11.412 1.00 24.99 114 LEU A O 1
ATOM 1017 N N . THR A 1 122 ? -31.504 3.959 12.298 1.00 24.50 115 THR A N 1
ATOM 1018 C CA . THR A 1 122 ? -32.110 3.924 13.614 1.00 24.65 115 THR A CA 1
ATOM 1019 C C . THR A 1 122 ? -31.015 4.059 14.673 1.00 24.94 115 THR A C 1
ATOM 1020 O O . THR A 1 122 ? -29.852 3.789 14.405 1.00 25.66 115 THR A O 1
ATOM 1024 N N . VAL A 1 123 ? -31.394 4.494 15.866 1.00 27.11 116 VAL A N 1
ATOM 1025 C CA A VAL A 1 123 ? -30.557 4.322 17.053 1.00 30.37 116 VAL A CA 1
ATOM 1026 C CA B VAL A 1 123 ? -30.550 4.289 17.033 0.00 29.88 116 VAL A CA 1
ATOM 1027 C C . VAL A 1 123 ? -31.432 3.646 18.088 1.00 33.52 116 VAL A C 1
ATOM 1028 O O . VAL A 1 123 ? -32.559 4.082 18.317 1.00 32.70 116 VAL A O 1
ATOM 1035 N N . ILE A 1 124 ? -30.935 2.574 18.689 1.00 26.31 117 ILE A N 1
ATOM 1036 C CA . ILE A 1 124 ? -31.746 1.831 19.637 1.00 30.89 117 ILE A CA 1
ATOM 1037 C C . ILE A 1 124 ? -31.143 1.973 21.024 1.00 29.95 117 ILE A C 1
ATOM 1038 O O . ILE A 1 124 ? -29.950 1.772 21.207 1.00 34.40 117 ILE A O 1
ATOM 1043 N N . PHE A 1 125 ? -31.988 2.352 21.976 1.00 35.16 118 PHE A N 1
ATOM 1044 C CA . PHE A 1 125 ? -31.600 2.535 23.368 1.00 33.03 118 PHE A CA 1
ATOM 1045 C C . PHE A 1 125 ? -32.220 1.383 24.115 1.00 37.42 118 PHE A C 1
ATOM 1046 O O . PHE A 1 125 ? -33.413 1.160 24.001 1.00 35.21 118 PHE A O 1
ATOM 1054 N N . SER A 1 126 ? -31.409 0.667 24.885 1.00 36.45 119 SER A N 1
ATOM 1055 C CA . SER A 1 126 ? -31.822 -0.565 25.551 1.00 45.47 119 SER A CA 1
ATOM 1056 C C . SER A 1 126 ? -31.104 -0.661 26.903 1.00 42.76 119 SER A C 1
ATOM 1057 O O . SER A 1 126 ? -30.018 -0.114 27.049 1.00 39.10 119 SER A O 1
ATOM 1060 N N . PRO A 1 127 ? -31.715 -1.336 27.894 1.00 54.24 120 PRO A N 1
ATOM 1061 C CA . PRO A 1 127 ? -31.042 -1.479 29.198 1.00 57.60 120 PRO A CA 1
ATOM 1062 C C . PRO A 1 127 ? -29.669 -2.141 29.082 1.00 52.00 120 PRO A C 1
ATOM 1063 O O . PRO A 1 127 ? -28.739 -1.758 29.797 1.00 60.03 120 PRO A O 1
ATOM 1067 N N . GLU A 1 128 ? -29.534 -3.086 28.159 1.00 48.88 121 GLU A N 1
ATOM 1068 C CA . GLU A 1 128 ? -28.267 -3.780 27.947 1.00 53.77 121 GLU A CA 1
ATOM 1069 C C . GLU A 1 128 ? -27.124 -2.882 27.470 1.00 51.99 121 GLU A C 1
ATOM 1070 O O . GLU A 1 128 ? -25.999 -3.349 27.311 1.00 54.62 121 GLU A O 1
ATOM 1076 N N . ASP A 1 129 ? -27.396 -1.606 27.225 1.00 45.81 122 ASP A N 1
ATOM 1077 C CA . ASP A 1 129 ? -26.336 -0.710 26.790 1.00 40.52 122 ASP A CA 1
ATOM 1078 C C . ASP A 1 129 ? -25.296 -0.551 27.912 1.00 46.62 122 ASP A C 1
ATOM 1079 O O . ASP A 1 129 ? -24.123 -0.321 27.640 1.00 41.37 122 ASP A O 1
ATOM 1084 N N . ILE A 1 130 ? -25.722 -0.712 29.162 1.00 45.29 123 ILE A N 1
ATOM 1085 C CA . ILE A 1 130 ? -24.796 -0.633 30.295 1.00 53.79 123 ILE A CA 1
ATOM 1086 C C . ILE A 1 130 ? -23.700 -1.711 30.211 1.00 47.90 123 ILE A C 1
ATOM 1087 O O . ILE A 1 130 ? -22.628 -1.568 30.803 1.00 49.46 123 ILE A O 1
ATOM 1092 N N . GLU A 1 131 ? -23.961 -2.773 29.455 1.00 43.12 124 GLU A N 1
ATOM 1093 C CA . GLU A 1 131 ? -22.963 -3.811 29.214 1.00 41.55 124 GLU A CA 1
ATOM 1094 C C . GLU A 1 131 ? -21.737 -3.295 28.453 1.00 54.47 124 GLU A C 1
ATOM 1095 O O . GLU A 1 131 ? -20.630 -3.822 28.610 1.00 49.45 124 GLU A O 1
ATOM 1101 N N . ILE A 1 132 ? -21.934 -2.275 27.621 1.00 41.84 125 ILE A N 1
ATOM 1102 C CA . ILE A 1 132 ? -20.823 -1.660 26.907 1.00 41.94 125 ILE A CA 1
ATOM 1103 C C . ILE A 1 132 ? -19.867 -0.996 27.909 1.00 45.18 125 ILE A C 1
ATOM 1104 O O . ILE A 1 132 ? -18.683 -0.800 27.638 1.00 43.72 125 ILE A O 1
ATOM 1109 N N . ILE A 1 133 ? -20.394 -0.633 29.066 1.00 46.77 126 ILE A N 1
ATOM 1110 C CA . ILE A 1 133 ? -19.573 -0.037 30.104 1.00 49.63 126 ILE A CA 1
ATOM 1111 C C . ILE A 1 133 ? -18.902 -1.126 30.946 1.00 54.27 126 ILE A C 1
ATOM 1112 O O . ILE A 1 133 ? -17.757 -0.970 31.381 1.00 55.71 126 ILE A O 1
ATOM 1117 N N . LYS A 1 134 ? -19.613 -2.237 31.133 1.00 50.52 127 LYS A N 1
ATOM 1118 C CA . LYS A 1 134 ? -19.261 -3.246 32.134 1.00 53.90 127 LYS A CA 1
ATOM 1119 C C . LYS A 1 134 ? -18.490 -4.456 31.609 1.00 57.29 127 LYS A C 1
ATOM 1120 O O . LYS A 1 134 ? -17.729 -5.084 32.348 1.00 52.72 127 LYS A O 1
ATOM 1123 N N . GLU A 1 135 ? -18.714 -4.825 30.356 1.00 46.92 128 GLU A N 1
ATOM 1124 C CA . GLU A 1 135 ? -18.188 -6.095 29.888 1.00 41.80 128 GLU A CA 1
ATOM 1125 C C . GLU A 1 135 ? -16.829 -5.895 29.250 1.00 37.87 128 GLU A C 1
ATOM 1126 O O . GLU A 1 135 ? -16.206 -4.866 29.447 1.00 45.37 128 GLU A O 1
ATOM 1132 N N . GLY A 1 136 ? -16.358 -6.890 28.517 1.00 35.26 129 GLY A N 1
ATOM 1133 C CA . GLY A 1 136 ? -14.992 -6.886 28.020 1.00 46.72 129 GLY A CA 1
ATOM 1134 C C . GLY A 1 136 ? -14.756 -6.076 26.755 1.00 54.02 129 GLY A C 1
ATOM 1135 O O . GLY A 1 136 ? -15.675 -5.440 26.235 1.00 47.98 129 GLY A O 1
ATOM 1136 N N . PRO A 1 137 ? -13.508 -6.090 26.258 1.00 46.49 130 PRO A N 1
ATOM 1137 C CA . PRO A 1 137 ? -13.082 -5.407 25.028 1.00 38.71 130 PRO A CA 1
ATOM 1138 C C . PRO A 1 137 ? -13.978 -5.762 23.830 1.00 44.28 130 PRO A C 1
ATOM 1139 O O . PRO A 1 137 ? -14.276 -4.923 23.002 1.00 42.58 130 PRO A O 1
ATOM 1143 N N . SER A 1 138 ? -14.371 -7.027 23.771 1.00 36.89 131 SER A N 1
ATOM 1144 C CA . SER A 1 138 ? -15.175 -7.586 22.708 1.00 39.13 131 SER A CA 1
ATOM 1145 C C . SER A 1 138 ? -16.469 -6.785 22.503 1.00 40.24 131 SER A C 1
ATOM 1146 O O . SER A 1 138 ? -16.827 -6.426 21.381 1.00 47.80 131 SER A O 1
ATOM 1149 N N . ARG A 1 139 ? -17.140 -6.488 23.609 1.00 40.53 132 ARG A N 1
ATOM 1150 C CA . ARG A 1 139 ? -18.399 -5.759 23.604 1.00 44.88 132 ARG A CA 1
ATOM 1151 C C . ARG A 1 139 ? -18.208 -4.352 23.057 1.00 48.60 132 ARG A C 1
ATOM 1152 O O . ARG A 1 139 ? -18.985 -3.876 22.218 1.00 39.61 132 ARG A O 1
ATOM 1160 N N . ARG A 1 140 ? -17.166 -3.691 23.544 1.00 30.60 133 ARG A N 1
ATOM 1161 C CA . ARG A 1 140 ? -16.895 -2.309 23.176 1.00 29.13 133 ARG A CA 1
ATOM 1162 C C . ARG A 1 140 ? -16.454 -2.248 21.712 1.00 37.75 133 ARG A C 1
ATOM 1163 O O . ARG A 1 140 ? -16.837 -1.347 20.955 1.00 41.63 133 ARG A O 1
ATOM 1171 N N . ARG A 1 141 ? -15.657 -3.232 21.323 1.00 32.21 134 ARG A N 1
ATOM 1172 C CA . ARG A 1 141 ? -15.177 -3.324 19.960 1.00 44.61 134 ARG A CA 1
ATOM 1173 C C . ARG A 1 141 ? -16.322 -3.576 18.955 1.00 40.48 134 ARG A C 1
ATOM 1174 O O . ARG A 1 141 ? -16.386 -2.939 17.917 1.00 38.04 134 ARG A O 1
ATOM 1182 N N . LYS A 1 142 ? -17.215 -4.506 19.269 1.00 39.99 135 LYS A N 1
ATOM 1183 C CA . LYS A 1 142 ? -18.333 -4.794 18.379 1.00 34.06 135 LYS A CA 1
ATOM 1184 C C . LYS A 1 142 ? -19.196 -3.533 18.216 1.00 33.80 135 LYS A C 1
ATOM 1185 O O . LYS A 1 142 ? -19.658 -3.237 17.117 1.00 34.04 135 LYS A O 1
ATOM 1191 N N . TYR A 1 143 ? -19.365 -2.785 19.311 1.00 31.91 136 TYR A N 1
ATOM 1192 C CA . TYR A 1 143 ? -20.181 -1.574 19.334 1.00 32.84 136 TYR A CA 1
ATOM 1193 C C . TYR A 1 143 ? -19.568 -0.476 18.475 1.00 32.85 136 TYR A C 1
ATOM 1194 O O . TYR A 1 143 ? -20.242 0.171 17.665 1.00 27.73 136 TYR A O 1
ATOM 1203 N N . LEU A 1 144 ? -18.278 -0.261 18.670 1.00 25.81 137 LEU A N 1
ATOM 1204 C CA . LEU A 1 144 ? -17.525 0.706 17.894 1.00 36.09 137 LEU A CA 1
ATOM 1205 C C . LEU A 1 144 ? -17.521 0.403 16.385 1.00 30.12 137 LEU A C 1
ATOM 1206 O O . LEU A 1 144 ? -17.668 1.306 15.567 1.00 26.96 137 LEU A O 1
ATOM 1211 N N . ASP A 1 145 ? -17.321 -0.864 16.019 1.00 25.87 138 ASP A N 1
ATOM 1212 C CA . ASP A 1 145 ? -17.308 -1.267 14.615 1.00 22.21 138 ASP A CA 1
ATOM 1213 C C . ASP A 1 145 ? -18.666 -0.999 13.953 1.00 26.80 138 ASP A C 1
ATOM 1214 O O . ASP A 1 145 ? -18.731 -0.583 12.800 1.00 24.03 138 ASP A O 1
ATOM 1219 N N . ALA A 1 146 ? -19.740 -1.246 14.693 1.00 26.30 139 ALA A N 1
ATOM 1220 C CA . ALA A 1 146 ? -21.101 -1.063 14.167 1.00 30.27 139 ALA A CA 1
ATOM 1221 C C . ALA A 1 146 ? -21.451 0.408 14.039 1.00 33.75 139 ALA A C 1
ATOM 1222 O O . ALA A 1 146 ? -22.045 0.815 13.041 1.00 30.09 139 ALA A O 1
ATOM 1224 N N . CYS A 1 147 ? -21.101 1.209 15.049 1.00 24.90 140 CYS A N 1
ATOM 1225 C CA . CYS A 1 147 ? -21.316 2.650 14.965 1.00 29.77 140 CYS A CA 1
ATOM 1226 C C . CYS A 1 147 ? -20.638 3.236 13.740 1.00 36.95 140 CYS A C 1
ATOM 1227 O O . CYS A 1 147 ? -21.240 4.007 12.975 1.00 29.10 140 CYS A O 1
ATOM 1230 N N . ILE A 1 148 ? -19.377 2.872 13.551 1.00 28.15 141 ILE A N 1
ATOM 1231 C CA . ILE A 1 148 ? -18.624 3.464 12.448 1.00 33.19 141 ILE A CA 1
ATOM 1232 C C . ILE A 1 148 ? -19.088 2.972 11.076 1.00 38.49 141 ILE A C 1
ATOM 1233 O O . ILE A 1 148 ? -19.254 3.780 10.169 1.00 29.95 141 ILE A O 1
ATOM 1238 N N . SER A 1 149 ? -19.275 1.654 10.940 1.00 26.17 142 SER A N 1
ATOM 1239 C CA . SER A 1 149 ? -19.693 1.029 9.706 1.00 25.89 142 SER A CA 1
ATOM 1240 C C . SER A 1 149 ? -21.007 1.611 9.189 1.00 26.55 142 SER A C 1
ATOM 1241 O O . SER A 1 149 ? -21.175 1.783 7.991 1.00 29.54 142 SER A O 1
ATOM 1244 N N . VAL A 1 150 ? -21.918 1.932 10.097 1.00 29.54 143 VAL A N 1
ATOM 1245 C CA . VAL A 1 150 ? -23.195 2.497 9.693 1.00 26.05 143 VAL A CA 1
ATOM 1246 C C . VAL A 1 150 ? -22.975 3.820 8.968 1.00 36.39 143 VAL A C 1
ATOM 1247 O O . VAL A 1 150 ? -23.651 4.124 7.989 1.00 30.44 143 VAL A O 1
ATOM 1251 N N . ILE A 1 151 ? -22.005 4.608 9.422 1.00 29.59 144 ILE A N 1
ATOM 1252 C CA . ILE A 1 151 ? -21.871 5.912 8.813 1.00 33.16 144 ILE A CA 1
ATOM 1253 C C . ILE A 1 151 ? -20.740 5.971 7.792 1.00 36.68 144 ILE A C 1
ATOM 1254 O O . ILE A 1 151 ? -20.660 6.917 7.022 1.00 43.76 144 ILE A O 1
ATOM 1259 N N . ASP A 1 152 ? -19.912 4.936 7.720 1.00 28.83 145 ASP A N 1
ATOM 1260 C CA . ASP A 1 152 ? -18.703 5.025 6.887 1.00 40.79 145 ASP A CA 1
ATOM 1261 C C . ASP A 1 152 ? -18.459 3.722 6.131 1.00 43.02 145 ASP A C 1
ATOM 1262 O O . ASP A 1 152 ? -17.906 2.749 6.665 1.00 33.89 145 ASP A O 1
ATOM 1267 N N . LYS A 1 153 ? -18.839 3.739 4.862 1.00 38.65 146 LYS A N 1
ATOM 1268 C CA . LYS A 1 153 ? -18.779 2.561 4.005 1.00 41.18 146 LYS A CA 1
ATOM 1269 C C . LYS A 1 153 ? -17.345 2.100 3.720 1.00 39.04 146 LYS A C 1
ATOM 1270 O O . LYS A 1 153 ? -17.092 0.908 3.559 1.00 32.65 146 LYS A O 1
ATOM 1273 N N . ASN A 1 154 ? -16.398 3.033 3.672 1.00 34.72 147 ASN A N 1
ATOM 1274 C CA . ASN A 1 154 ? -15.016 2.664 3.392 1.00 43.17 147 ASN A CA 1
ATOM 1275 C C . ASN A 1 154 ? -14.390 1.931 4.569 1.00 32.26 147 ASN A C 1
ATOM 1276 O O . ASN A 1 154 ? -13.556 1.042 4.395 1.00 45.83 147 ASN A O 1
ATOM 1281 N N . TYR A 1 155 ? -14.794 2.314 5.773 1.00 42.23 148 TYR A N 1
ATOM 1282 C CA . TYR A 1 155 ? -14.321 1.631 6.968 1.00 36.76 148 TYR A CA 1
ATOM 1283 C C . TYR A 1 155 ? -14.893 0.231 7.006 1.00 35.88 148 TYR A C 1
ATOM 1284 O O . TYR A 1 155 ? -14.183 -0.740 7.302 1.00 36.63 148 TYR A O 1
ATOM 1293 N N . PHE A 1 156 ? -16.191 0.137 6.721 1.00 35.12 149 PHE A N 1
ATOM 1294 C CA . PHE A 1 156 ? -16.852 -1.153 6.741 1.00 32.28 149 PHE A CA 1
ATOM 1295 C C . PHE A 1 156 ? -16.166 -2.087 5.736 1.00 35.29 149 PHE A C 1
ATOM 1296 O O . PHE A 1 156 ? -15.897 -3.251 6.037 1.00 37.30 149 PHE A O 1
ATOM 1304 N N . PHE A 1 157 ? -15.877 -1.551 4.550 1.00 34.59 150 PHE A N 1
ATOM 1305 C CA . PHE A 1 157 ? -15.072 -2.239 3.542 1.00 42.04 150 PHE A CA 1
ATOM 1306 C C . PHE A 1 157 ? -13.730 -2.758 4.114 1.00 34.88 150 PHE A C 1
ATOM 1307 O O . PHE A 1 157 ? -13.391 -3.929 3.972 1.00 39.08 150 PHE A O 1
ATOM 1315 N N . ASP A 1 158 ? -12.975 -1.859 4.727 1.00 33.32 151 ASP A N 1
ATOM 1316 C CA . ASP A 1 158 ? -11.705 -2.197 5.350 1.00 28.30 151 ASP A CA 1
ATOM 1317 C C . ASP A 1 158 ? -11.852 -3.298 6.393 1.00 30.37 151 ASP A C 1
ATOM 1318 O O . ASP A 1 158 ? -11.069 -4.241 6.412 1.00 38.39 151 ASP A O 1
ATOM 1323 N N . LEU A 1 159 ? -12.868 -3.174 7.241 1.00 30.97 152 LEU A N 1
ATOM 1324 C CA . LEU A 1 159 ? -13.101 -4.130 8.322 1.00 30.73 152 LEU A CA 1
ATOM 1325 C C . LEU A 1 159 ? -13.383 -5.509 7.750 1.00 35.31 152 LEU A C 1
ATOM 1326 O O . LEU A 1 159 ? -12.853 -6.517 8.233 1.00 36.50 152 LEU A O 1
ATOM 1331 N N . LEU A 1 160 ? -14.201 -5.543 6.697 1.00 39.80 153 LEU A N 1
ATOM 1332 C CA . LEU A 1 160 ? -14.536 -6.785 6.013 1.00 39.80 153 LEU A CA 1
ATOM 1333 C C . LEU A 1 160 ? -13.301 -7.439 5.401 1.00 34.51 153 LEU A C 1
ATOM 1334 O O . LEU A 1 160 ? -13.084 -8.644 5.537 1.00 31.43 153 LEU A O 1
ATOM 1339 N N . GLN A 1 161 ? -12.502 -6.652 4.697 1.00 28.77 154 GLN A N 1
ATOM 1340 C CA . GLN A 1 161 ? -11.290 -7.200 4.100 1.00 31.50 154 GLN A CA 1
ATOM 1341 C C . GLN A 1 161 ? -10.274 -7.593 5.196 1.00 40.08 154 GLN A C 1
ATOM 1342 O O . GLN A 1 161 ? -9.591 -8.615 5.093 1.00 36.02 154 GLN A O 1
ATOM 1348 N N . TYR A 1 162 ? -10.181 -6.796 6.253 1.00 34.78 155 TYR A N 1
ATOM 1349 C CA . TYR A 1 162 ? -9.294 -7.148 7.363 1.00 37.01 155 TYR A CA 1
ATOM 1350 C C . TYR A 1 162 ? -9.674 -8.516 7.930 1.00 38.65 155 TYR A C 1
ATOM 1351 O O . TYR A 1 162 ? -8.811 -9.375 8.104 1.00 38.26 155 TYR A O 1
ATOM 1360 N N . ASN A 1 163 ? -10.965 -8.728 8.191 1.00 37.82 156 ASN A N 1
ATOM 1361 C CA . ASN A 1 163 ? -11.393 -9.982 8.812 1.00 32.34 156 ASN A CA 1
ATOM 1362 C C . ASN A 1 163 ? -11.134 -11.158 7.894 1.00 37.68 156 ASN A C 1
ATOM 1363 O O . ASN A 1 163 ? -10.863 -12.273 8.361 1.00 38.85 156 ASN A O 1
ATOM 1368 N N . LYS A 1 164 ? -11.224 -10.903 6.589 1.00 41.17 157 LYS A N 1
ATOM 1369 C CA . LYS A 1 164 ? -10.984 -11.932 5.571 1.00 45.01 157 LYS A CA 1
ATOM 1370 C C . LYS A 1 164 ? -9.518 -12.344 5.568 1.00 42.61 157 LYS A C 1
ATOM 1371 O O . LYS A 1 164 ? -9.187 -13.528 5.591 1.00 38.69 157 LYS A O 1
ATOM 1375 N N . THR A 1 165 ? -8.639 -11.351 5.549 1.00 36.27 158 THR A N 1
ATOM 1376 C CA . THR A 1 165 ? -7.198 -11.590 5.606 1.00 39.10 158 THR A CA 1
ATOM 1377 C C . THR A 1 165 ? -6.778 -12.231 6.933 1.00 38.71 158 THR A C 1
ATOM 1378 O O . THR A 1 165 ? -5.923 -13.111 6.976 1.00 39.86 158 THR A O 1
ATOM 1382 N N . LEU A 1 166 ? -7.385 -11.782 8.018 1.00 33.70 159 LEU A N 1
ATOM 1383 C CA . LEU A 1 166 ? -7.128 -12.379 9.315 1.00 38.49 159 LEU A CA 1
ATOM 1384 C C . LEU A 1 166 ? -7.486 -13.868 9.300 1.00 43.62 159 LEU A C 1
ATOM 1385 O O . LEU A 1 166 ? -6.711 -14.718 9.763 1.00 39.77 159 LEU A O 1
ATOM 1390 N N . SER A 1 167 ? -8.664 -14.180 8.760 1.00 40.34 160 SER A N 1
ATOM 1391 C CA . SER A 1 167 ? -9.116 -15.569 8.689 1.00 35.64 160 SER A CA 1
ATOM 1392 C C . SER A 1 167 ? -8.146 -16.415 7.871 1.00 42.98 160 SER A C 1
ATOM 1393 O O . SER A 1 167 ? -7.817 -17.544 8.259 1.00 40.58 160 SER A O 1
ATOM 1396 N N . ASN A 1 168 ? -7.694 -15.867 6.741 1.00 36.19 161 ASN A N 1
ATOM 1397 C CA . ASN A 1 168 ? -6.695 -16.542 5.919 1.00 44.04 161 ASN A CA 1
ATOM 1398 C C . ASN A 1 168 ? -5.397 -16.765 6.690 1.00 50.59 161 ASN A C 1
ATOM 1399 O O . ASN A 1 168 ? -4.791 -17.831 6.605 1.00 49.50 161 ASN A O 1
ATOM 1404 N N . ARG A 1 169 ? -4.965 -15.752 7.432 1.00 45.35 162 ARG A N 1
ATOM 1405 C CA . ARG A 1 169 ? -3.730 -15.886 8.174 1.00 48.04 162 ARG A CA 1
ATOM 1406 C C . ARG A 1 169 ? -3.876 -16.993 9.214 1.00 45.12 162 ARG A C 1
ATOM 1407 O O . ARG A 1 169 ? -2.991 -17.833 9.365 1.00 43.17 162 ARG A O 1
ATOM 1415 N N . ASN A 1 170 ? -5.002 -17.009 9.918 1.00 41.29 163 ASN A N 1
ATOM 1416 C CA . ASN A 1 170 ? -5.196 -17.994 10.975 1.00 39.78 163 ASN A CA 1
ATOM 1417 C C . ASN A 1 170 ? -5.250 -19.439 10.478 1.00 55.52 163 ASN A C 1
ATOM 1418 O O . ASN A 1 170 ? -4.757 -20.354 11.134 1.00 57.03 163 ASN A O 1
ATOM 1423 N N . SER A 1 171 ? -5.842 -19.646 9.313 1.00 49.79 164 SER A N 1
ATOM 1424 C CA . SER A 1 171 ? -5.894 -20.994 8.769 1.00 57.94 164 SER A CA 1
ATOM 1425 C C . SER A 1 171 ? -4.503 -21.357 8.251 1.00 58.78 164 SER A C 1
ATOM 1426 O O . SER A 1 171 ? -4.085 -22.512 8.339 1.00 58.81 164 SER A O 1
ATOM 1429 N N . LEU A 1 172 ? -3.776 -20.360 7.749 1.00 53.33 165 LEU A N 1
ATOM 1430 C CA . LEU A 1 172 ? -2.392 -20.576 7.344 1.00 57.29 165 LEU A CA 1
ATOM 1431 C C . LEU A 1 172 ? -1.563 -21.033 8.541 1.00 57.70 165 LEU A C 1
ATOM 1432 O O . LEU A 1 172 ? -0.697 -21.894 8.403 1.00 55.77 165 LEU A O 1
ATOM 1437 N N . LEU A 1 173 ? -1.836 -20.459 9.713 1.00 52.84 166 LEU A N 1
ATOM 1438 C CA . LEU A 1 173 ? -1.105 -20.827 10.935 1.00 59.79 166 LEU A CA 1
ATOM 1439 C C . LEU A 1 173 ? -1.302 -22.328 11.210 1.00 57.40 166 LEU A C 1
ATOM 1440 O O . LEU A 1 173 ? -0.341 -23.041 11.472 1.00 60.67 166 LEU A O 1
ATOM 1445 N N . LYS A 1 174 ? -2.550 -22.793 11.137 1.00 59.12 167 LYS A N 1
ATOM 1446 C CA . LYS A 1 174 ? -2.880 -24.218 11.250 1.00 65.78 167 LYS A CA 1
ATOM 1447 C C . LYS A 1 174 ? -2.061 -25.060 10.285 1.00 69.25 167 LYS A C 1
ATOM 1448 O O . LYS A 1 174 ? -1.484 -26.075 10.669 1.00 66.88 167 LYS A O 1
ATOM 1454 N N . LYS A 1 175 ? -2.015 -24.620 9.030 1.00 68.71 168 LYS A N 1
ATOM 1455 C CA . LYS A 1 175 ? -1.303 -25.337 7.978 1.00 73.77 168 LYS A CA 1
ATOM 1456 C C . LYS A 1 175 ? 0.207 -25.366 8.234 1.00 69.00 168 LYS A C 1
ATOM 1457 O O . LYS A 1 175 ? 0.880 -26.350 7.930 1.00 73.06 168 LYS A O 1
ATOM 1463 N N . ILE A 1 176 ? 0.737 -24.287 8.794 1.00 67.72 169 ILE A N 1
ATOM 1464 C CA . ILE A 1 176 ? 2.147 -24.243 9.167 1.00 73.45 169 ILE A CA 1
ATOM 1465 C C . ILE A 1 176 ? 2.426 -25.158 10.358 1.00 76.40 169 ILE A C 1
ATOM 1466 O O . ILE A 1 176 ? 3.436 -25.850 10.388 1.00 79.59 169 ILE A O 1
ATOM 1471 N N . LYS A 1 177 ? 1.518 -25.159 11.330 1.00 76.38 170 LYS A N 1
ATOM 1472 C CA . LYS A 1 177 ? 1.634 -26.011 12.513 1.00 76.19 170 LYS A CA 1
ATOM 1473 C C . LYS A 1 177 ? 1.452 -27.491 12.166 1.00 79.47 170 LYS A C 1
ATOM 1474 O O . LYS A 1 177 ? 2.212 -28.346 12.629 1.00 74.61 170 LYS A O 1
ATOM 1480 N N . GLU A 1 178 ? 0.444 -27.784 11.344 1.00 78.54 171 GLU A N 1
ATOM 1481 C CA . GLU A 1 178 ? 0.115 -29.160 10.966 1.00 82.32 171 GLU A CA 1
ATOM 1482 C C . GLU A 1 178 ? 1.205 -29.796 10.115 1.00 84.58 171 GLU A C 1
ATOM 1483 O O . GLU A 1 178 ? 1.200 -31.004 9.880 1.00 87.81 171 GLU A O 1
ATOM 1489 N N . GLU A 1 179 ? 2.129 -28.971 9.640 1.00 85.66 172 GLU A N 1
ATOM 1490 C CA . GLU A 1 179 ? 3.320 -29.456 8.960 1.00 91.24 172 GLU A CA 1
ATOM 1491 C C . GLU A 1 179 ? 4.560 -28.803 9.567 1.00 99.12 172 GLU A C 1
ATOM 1492 O O . GLU A 1 179 ? 4.508 -28.271 10.678 1.00 104.10 172 GLU A O 1
ATOM 1498 N N . GLY A 1 180 ? 5.678 -28.867 8.852 1.00 104.37 173 GLY A N 1
ATOM 1499 C CA . GLY A 1 180 ? 6.838 -28.049 9.162 1.00 104.18 173 GLY A CA 1
ATOM 1500 C C . GLY A 1 180 ? 6.973 -27.068 8.010 1.00 104.77 173 GLY A C 1
ATOM 1501 O O . GLY A 1 180 ? 7.845 -26.180 8.004 1.00 105.37 173 GLY A O 1
ATOM 1502 N N . LYS A 1 181 ? 6.042 -27.209 7.068 1.00 107.28 174 LYS A N 1
ATOM 1503 C CA . LYS A 1 181 ? 6.110 -26.699 5.705 1.00 109.42 174 LYS A CA 1
ATOM 1504 C C . LYS A 1 181 ? 5.485 -25.321 5.387 1.00 108.69 174 LYS A C 1
ATOM 1505 O O . LYS A 1 181 ? 5.124 -25.043 4.234 1.00 112.53 174 LYS A O 1
ATOM 1507 N N . GLY A 1 182 ? 5.344 -24.494 6.420 1.00 100.69 175 GLY A N 1
ATOM 1508 C CA . GLY A 1 182 ? 5.025 -23.084 6.282 1.00 98.90 175 GLY A CA 1
ATOM 1509 C C . GLY A 1 182 ? 5.094 -21.685 6.860 1.00 99.18 175 GLY A C 1
ATOM 1510 O O . GLY A 1 182 ? 4.392 -20.782 6.405 1.00 103.75 175 GLY A O 1
ATOM 1511 N N . GLU A 1 183 ? 5.937 -21.506 7.875 1.00 91.34 176 GLU A N 1
ATOM 1512 C CA . GLU A 1 183 ? 6.107 -20.198 8.496 1.00 91.46 176 GLU A CA 1
ATOM 1513 C C . GLU A 1 183 ? 6.237 -19.073 7.482 1.00 91.13 176 GLU A C 1
ATOM 1514 O O . GLU A 1 183 ? 5.849 -17.935 7.745 1.00 99.55 176 GLU A O 1
ATOM 1520 N N . ASP A 1 184 ? 6.805 -19.397 6.325 1.00 81.76 177 ASP A N 1
ATOM 1521 C CA . ASP A 1 184 ? 7.214 -18.382 5.371 1.00 81.13 177 ASP A CA 1
ATOM 1522 C C . ASP A 1 184 ? 6.148 -17.481 4.707 1.00 75.66 177 ASP A C 1
ATOM 1523 O O . ASP A 1 184 ? 6.329 -16.289 4.470 1.00 74.89 177 ASP A O 1
ATOM 1528 N N . LEU A 1 185 ? 5.056 -18.109 4.342 1.00 75.10 178 LEU A N 1
ATOM 1529 C CA . LEU A 1 185 ? 4.066 -17.435 3.557 1.00 73.26 178 LEU A CA 1
ATOM 1530 C C . LEU A 1 185 ? 3.399 -16.330 4.345 1.00 65.57 178 LEU A C 1
ATOM 1531 O O . LEU A 1 185 ? 2.719 -15.517 3.764 1.00 66.84 178 LEU A O 1
ATOM 1533 N N . LEU A 1 186 ? 3.643 -16.270 5.659 1.00 65.69 179 LEU A N 1
ATOM 1534 C CA . LEU A 1 186 ? 3.014 -15.304 6.572 1.00 61.43 179 LEU A CA 1
ATOM 1535 C C . LEU A 1 186 ? 3.348 -13.836 6.320 1.00 58.63 179 LEU A C 1
ATOM 1536 O O . LEU A 1 186 ? 2.553 -12.949 6.656 1.00 48.53 179 LEU A O 1
ATOM 1541 N N . GLU A 1 187 ? 4.513 -13.575 5.735 1.00 53.64 180 GLU A N 1
ATOM 1542 C CA . GLU A 1 187 ? 4.960 -12.201 5.545 1.00 59.72 180 GLU A CA 1
ATOM 1543 C C . GLU A 1 187 ? 3.949 -11.397 4.745 1.00 53.86 180 GLU A C 1
ATOM 1544 O O . GLU A 1 187 ? 3.604 -10.279 5.101 1.00 52.42 180 GLU A O 1
ATOM 1550 N N . ILE A 1 188 ? 3.467 -11.985 3.664 1.00 53.22 181 ILE A N 1
ATOM 1551 C CA . ILE A 1 188 ? 2.663 -11.238 2.714 1.00 54.26 181 ILE A CA 1
ATOM 1552 C C . ILE A 1 188 ? 1.314 -10.906 3.353 1.00 45.78 181 ILE A C 1
ATOM 1553 O O . ILE A 1 188 ? 0.817 -9.792 3.222 1.00 42.67 181 ILE A O 1
ATOM 1558 N N . PHE A 1 189 ? 0.751 -11.861 4.084 1.00 45.58 182 PHE A N 1
ATOM 1559 C CA . PHE A 1 189 ? -0.450 -11.611 4.873 1.00 41.70 182 PHE A CA 1
ATOM 1560 C C . PHE A 1 189 ? -0.218 -10.585 5.961 1.00 46.78 182 PHE A C 1
ATOM 1561 O O . PHE A 1 189 ? -1.101 -9.768 6.236 1.00 46.18 182 PHE A O 1
ATOM 1569 N N . ASP A 1 190 ? 0.971 -10.623 6.569 1.00 43.05 183 ASP A N 1
ATOM 1570 C CA . ASP A 1 190 ? 1.338 -9.685 7.612 1.00 41.34 183 ASP A CA 1
ATOM 1571 C C . ASP A 1 190 ? 1.290 -8.261 7.090 1.00 41.62 183 ASP A C 1
ATOM 1572 O O . ASP A 1 190 ? 0.739 -7.359 7.742 1.00 37.12 183 ASP A O 1
ATOM 1577 N N . GLU A 1 191 ? 1.890 -8.063 5.918 1.00 41.58 184 GLU A N 1
ATOM 1578 C CA . GLU A 1 191 ? 1.936 -6.756 5.281 1.00 43.22 184 GLU A CA 1
ATOM 1579 C C . GLU A 1 191 ? 0.523 -6.233 5.068 1.00 45.14 184 GLU A C 1
ATOM 1580 O O . GLU A 1 191 ? 0.236 -5.069 5.334 1.00 40.48 184 GLU A O 1
ATOM 1586 N N . LYS A 1 192 ? -0.358 -7.117 4.614 1.00 45.20 185 LYS A N 1
ATOM 1587 C CA . LYS A 1 192 ? -1.730 -6.730 4.286 1.00 43.55 185 LYS A CA 1
ATOM 1588 C C . LYS A 1 192 ? -2.495 -6.363 5.555 1.00 41.44 185 LYS A C 1
ATOM 1589 O O . LYS A 1 192 ? -3.204 -5.353 5.590 1.00 37.24 185 LYS A O 1
ATOM 1595 N N . LEU A 1 193 ? -2.334 -7.170 6.601 1.00 43.99 186 LEU A N 1
ATOM 1596 C CA . LEU A 1 193 ? -3.006 -6.902 7.875 1.00 40.43 186 LEU A CA 1
ATOM 1597 C C . LEU A 1 193 ? -2.581 -5.575 8.477 1.00 38.22 186 LEU A C 1
ATOM 1598 O O . LEU A 1 193 ? -3.373 -4.915 9.151 1.00 40.41 186 LEU A O 1
ATOM 1603 N N . ALA A 1 194 ? -1.325 -5.195 8.255 1.00 37.44 187 ALA A N 1
ATOM 1604 C CA . ALA A 1 194 ? -0.795 -3.971 8.839 1.00 43.07 187 ALA A CA 1
ATOM 1605 C C . ALA A 1 194 ? -1.348 -2.761 8.090 1.00 43.74 187 ALA A C 1
ATOM 1606 O O . ALA A 1 194 ? -1.711 -1.741 8.685 1.00 33.64 187 ALA A O 1
ATOM 1608 N N . GLU A 1 195 ? -1.426 -2.884 6.773 1.00 41.55 188 GLU A N 1
ATOM 1609 C CA . GLU A 1 195 ? -2.012 -1.822 5.973 1.00 44.30 188 GLU A CA 1
ATOM 1610 C C . GLU A 1 195 ? -3.473 -1.595 6.336 1.00 39.92 188 GLU A C 1
ATOM 1611 O O . GLU A 1 195 ? -3.887 -0.462 6.578 1.00 44.77 188 GLU A O 1
ATOM 1617 N N . TYR A 1 196 ? -4.258 -2.667 6.379 1.00 45.60 189 TYR A N 1
ATOM 1618 C CA . TYR A 1 196 ? -5.679 -2.516 6.680 1.00 39.30 189 TYR A CA 1
ATOM 1619 C C . TYR A 1 196 ? -5.884 -2.184 8.147 1.00 40.34 189 TYR A C 1
ATOM 1620 O O . TYR A 1 196 ? -6.744 -1.375 8.488 1.00 36.99 189 TYR A O 1
ATOM 1629 N N . GLY A 1 197 ? -5.071 -2.783 9.014 1.00 36.09 190 GLY A N 1
ATOM 1630 C CA . GLY A 1 197 ? -5.121 -2.466 10.432 1.00 36.31 190 GLY A CA 1
ATOM 1631 C C . GLY A 1 197 ? -4.854 -0.998 10.722 1.00 31.98 190 GLY A C 1
ATOM 1632 O O . GLY A 1 197 ? -5.490 -0.389 11.586 1.00 31.81 190 GLY A O 1
ATOM 1633 N N . ALA A 1 198 ? -3.913 -0.416 9.994 1.00 33.33 191 ALA A N 1
ATOM 1634 C CA . ALA A 1 198 ? -3.584 0.989 10.197 1.00 35.76 191 ALA A CA 1
ATOM 1635 C C . ALA A 1 198 ? -4.752 1.898 9.777 1.00 38.37 191 ALA A C 1
ATOM 1636 O O . ALA A 1 198 ? -5.111 2.855 10.479 1.00 38.15 191 ALA A O 1
ATOM 1638 N N . ARG A 1 199 ? -5.346 1.620 8.629 1.00 37.67 192 ARG A N 1
ATOM 1639 C CA . ARG A 1 199 ? -6.515 2.409 8.219 1.00 36.54 192 ARG A CA 1
ATOM 1640 C C . ARG A 1 199 ? -7.641 2.344 9.252 1.00 29.51 192 ARG A C 1
ATOM 1641 O O . ARG A 1 199 ? -8.280 3.346 9.561 1.00 37.19 192 ARG A O 1
ATOM 1649 N N . ILE A 1 200 ? -7.844 1.165 9.818 1.00 30.56 193 ILE A N 1
ATOM 1650 C CA . ILE A 1 200 ? -8.899 0.948 10.797 1.00 30.77 193 ILE A CA 1
ATOM 1651 C C . ILE A 1 200 ? -8.604 1.698 12.103 1.00 34.16 193 ILE A C 1
ATOM 1652 O O . ILE A 1 200 ? -9.485 2.353 12.670 1.00 36.45 193 ILE A O 1
ATOM 1657 N N . ILE A 1 201 ? -7.364 1.605 12.575 1.00 28.58 194 ILE A N 1
ATOM 1658 C CA . ILE A 1 201 ? -6.970 2.338 13.776 1.00 28.10 194 ILE A CA 1
ATOM 1659 C C . ILE A 1 201 ? -7.195 3.830 13.573 1.00 30.71 194 ILE A C 1
ATOM 1660 O O . ILE A 1 201 ? -7.761 4.507 14.434 1.00 30.39 194 ILE A O 1
ATOM 1665 N N . LYS A 1 202 ? -6.794 4.334 12.410 1.00 36.18 195 LYS A N 1
ATOM 1666 C CA . LYS A 1 202 ? -6.940 5.758 12.123 1.00 35.15 195 LYS A CA 1
ATOM 1667 C C . LYS A 1 202 ? -8.399 6.205 12.217 1.00 46.76 195 LYS A C 1
ATOM 1668 O O . LYS A 1 202 ? -8.710 7.226 12.838 1.00 36.05 195 LYS A O 1
ATOM 1674 N N . VAL A 1 203 ? -9.300 5.437 11.617 1.00 39.44 196 VAL A N 1
ATOM 1675 C CA . VAL A 1 203 ? -10.698 5.821 11.645 1.00 33.76 196 VAL A CA 1
ATOM 1676 C C . VAL A 1 203 ? -11.314 5.631 13.028 1.00 27.10 196 VAL A C 1
ATOM 1677 O O . VAL A 1 203 ? -12.125 6.457 13.475 1.00 33.43 196 VAL A O 1
ATOM 1681 N N . ARG A 1 204 ? -10.941 4.552 13.708 1.00 32.70 197 ARG A N 1
ATOM 1682 C CA . ARG A 1 204 ? -11.429 4.342 15.068 1.00 30.59 197 ARG A CA 1
ATOM 1683 C C . ARG A 1 204 ? -11.042 5.513 15.962 1.00 44.27 197 ARG A C 1
ATOM 1684 O O . ARG A 1 204 ? -11.842 5.953 16.797 1.00 34.95 197 ARG A O 1
ATOM 1692 N N . ASN A 1 205 ? -9.820 6.015 15.776 1.00 40.95 198 ASN A N 1
ATOM 1693 C CA . ASN A 1 205 ? -9.351 7.177 16.538 1.00 42.26 198 ASN A CA 1
ATOM 1694 C C . ASN A 1 205 ? -10.178 8.414 16.233 1.00 35.14 198 ASN A C 1
ATOM 1695 O O . ASN A 1 205 ? -10.588 9.141 17.144 1.00 37.27 198 ASN A O 1
ATOM 1700 N N . ASN A 1 206 ? -10.414 8.665 14.949 1.00 32.81 199 ASN A N 1
ATOM 1701 C CA A ASN A 1 206 ? -11.270 9.782 14.553 0.49 39.58 199 ASN A CA 1
ATOM 1702 C CA B ASN A 1 206 ? -11.266 9.786 14.549 0.51 39.59 199 ASN A CA 1
ATOM 1703 C C . ASN A 1 206 ? -12.626 9.735 15.247 1.00 37.22 199 ASN A C 1
ATOM 1704 O O . ASN A 1 206 ? -13.132 10.753 15.712 1.00 37.33 199 ASN A O 1
ATOM 1713 N N . TYR A 1 207 ? -13.211 8.539 15.318 1.00 35.71 200 TYR A N 1
ATOM 1714 C CA . TYR A 1 207 ? -14.543 8.401 15.901 1.00 33.42 200 TYR A CA 1
ATOM 1715 C C . TYR A 1 207 ? -14.472 8.571 17.428 1.00 29.79 200 TYR A C 1
ATOM 1716 O O . TYR A 1 207 ? -15.332 9.217 18.031 1.00 33.68 200 TYR A O 1
ATOM 1725 N N . LEU A 1 208 ? -13.464 7.966 18.042 1.00 30.81 201 LEU A N 1
ATOM 1726 C CA . LEU A 1 208 ? -13.313 8.048 19.486 1.00 41.99 201 LEU A CA 1
ATOM 1727 C C . LEU A 1 208 ? -13.057 9.508 19.936 1.00 38.24 201 LEU A C 1
ATOM 1728 O O . LEU A 1 208 ? -13.567 9.921 20.988 1.00 37.28 201 LEU A O 1
ATOM 1733 N N . GLU A 1 209 ? -12.287 10.259 19.146 1.00 36.88 202 GLU A N 1
ATOM 1734 C CA . GLU A 1 209 ? -12.153 11.714 19.329 1.00 43.28 202 GLU A CA 1
ATOM 1735 C C . GLU A 1 209 ? -13.503 12.374 19.390 1.00 52.49 202 GLU A C 1
ATOM 1736 O O . GLU A 1 209 ? -13.804 13.086 20.335 1.00 45.12 202 GLU A O 1
ATOM 1742 N N . LYS A 1 210 ? -14.319 12.151 18.358 1.00 47.23 203 LYS A N 1
ATOM 1743 C CA . LYS A 1 210 ? -15.667 12.720 18.334 1.00 41.92 203 LYS A CA 1
ATOM 1744 C C . LYS A 1 210 ? -16.507 12.195 19.482 1.00 35.65 203 LYS A C 1
ATOM 1745 O O . LYS A 1 210 ? -17.259 12.947 20.096 1.00 43.38 203 LYS A O 1
ATOM 1751 N N . LEU A 1 211 ? -16.369 10.904 19.779 1.00 41.00 204 LEU A N 1
ATOM 1752 C CA . LEU A 1 211 ? -17.123 10.298 20.865 1.00 37.15 204 LEU A CA 1
ATOM 1753 C C . LEU A 1 211 ? -16.805 11.002 22.187 1.00 43.79 204 LEU A C 1
ATOM 1754 O O . LEU A 1 211 ? -17.706 11.368 22.936 1.00 45.81 204 LEU A O 1
ATOM 1759 N N . LYS A 1 212 ? -15.523 11.207 22.463 1.00 47.36 205 LYS A N 1
ATOM 1760 C CA . LYS A 1 212 ? -15.126 11.854 23.716 1.00 47.90 205 LYS A CA 1
ATOM 1761 C C . LYS A 1 212 ? -15.687 13.289 23.818 1.00 46.04 205 LYS A C 1
ATOM 1762 O O . LYS A 1 212 ? -16.291 13.646 24.829 1.00 52.23 205 LYS A O 1
ATOM 1768 N N . ASN A 1 213 ? -15.519 14.094 22.770 1.00 41.63 206 ASN A N 1
ATOM 1769 C CA . ASN A 1 213 ? -16.093 15.447 22.734 1.00 49.45 206 ASN A CA 1
ATOM 1770 C C . ASN A 1 213 ? -17.585 15.493 23.042 1.00 61.07 206 ASN A C 1
ATOM 1771 O O . ASN A 1 213 ? -18.035 16.266 23.888 1.00 60.03 206 ASN A O 1
ATOM 1776 N N . SER A 1 214 ? -18.353 14.681 22.321 1.00 47.97 207 SER A N 1
ATOM 1777 C CA A SER A 1 214 ? -19.796 14.681 22.479 0.65 47.87 207 SER A CA 1
ATOM 1778 C CA B SER A 1 214 ? -19.804 14.657 22.466 0.35 46.91 207 SER A CA 1
ATOM 1779 C C . SER A 1 214 ? -20.210 14.137 23.840 1.00 45.98 207 SER A C 1
ATOM 1780 O O . SER A 1 214 ? -21.117 14.664 24.475 1.00 48.46 207 SER A O 1
ATOM 1785 N N . MET A 1 215 ? -19.547 13.082 24.291 1.00 44.17 208 MET A N 1
ATOM 1786 C CA . MET A 1 215 ? -19.889 12.503 25.582 1.00 53.13 208 MET A CA 1
ATOM 1787 C C . MET A 1 215 ? -19.538 13.428 26.737 1.00 58.31 208 MET A C 1
ATOM 1788 O O . MET A 1 215 ? -20.230 13.426 27.751 1.00 60.32 208 MET A O 1
ATOM 1793 N N . SER A 1 216 ? -18.439 14.170 26.602 1.00 56.31 209 SER A N 1
ATOM 1794 C CA . SER A 1 216 ? -18.026 15.123 27.640 1.00 60.27 209 SER A CA 1
ATOM 1795 C C . SER A 1 216 ? -19.068 16.211 27.789 1.00 60.17 209 SER A C 1
ATOM 1796 O O . SER A 1 216 ? -19.337 16.684 28.893 1.00 60.12 209 SER A O 1
ATOM 1799 N N . LYS A 1 217 ? -19.646 16.608 26.659 1.00 60.03 210 LYS A N 1
ATOM 1800 C CA . LYS A 1 217 ? -20.705 17.597 26.656 1.00 55.46 210 LYS A CA 1
ATOM 1801 C C . LYS A 1 217 ? -21.922 17.051 27.409 1.00 61.59 210 LYS A C 1
ATOM 1802 O O . LYS A 1 217 ? -22.436 17.699 28.311 1.00 67.41 210 LYS A O 1
ATOM 1808 N N . PHE A 1 218 ? -22.375 15.852 27.052 1.00 65.77 211 PHE A N 1
ATOM 1809 C CA . PHE A 1 218 ? -23.576 15.291 27.676 1.00 68.36 211 PHE A CA 1
ATOM 1810 C C . PHE A 1 218 ? -23.374 14.981 29.163 1.00 74.04 211 PHE A C 1
ATOM 1811 O O . PHE A 1 218 ? -24.236 15.284 29.991 1.00 81.47 211 PHE A O 1
ATOM 1819 N N . LEU A 1 219 ? -22.236 14.381 29.489 1.00 66.34 212 LEU A N 1
ATOM 1820 C CA . LEU A 1 219 ? -21.910 14.029 30.867 1.00 71.61 212 LEU A CA 1
ATOM 1821 C C . LEU A 1 219 ? -21.861 15.259 31.776 1.00 75.94 212 LEU A C 1
ATOM 1822 O O . LEU A 1 219 ? -22.394 15.244 32.888 1.00 74.30 212 LEU A O 1
ATOM 1827 N N . MET A 1 220 ? -21.233 16.327 31.291 1.00 71.77 213 MET A N 1
ATOM 1828 C CA . MET A 1 220 ? -21.055 17.530 32.094 1.00 78.23 213 MET A CA 1
ATOM 1829 C C . MET A 1 220 ? -22.393 18.212 32.353 1.00 84.89 213 MET A C 1
ATOM 1830 O O . MET A 1 220 ? -22.515 19.026 33.266 1.00 91.91 213 MET A O 1
ATOM 1835 N N . GLU A 1 221 ? -23.398 17.868 31.552 1.00 80.77 214 GLU A N 1
ATOM 1836 C CA . GLU A 1 221 ? -24.708 18.503 31.656 1.00 80.85 214 GLU A CA 1
ATOM 1837 C C . GLU A 1 221 ? -25.618 17.834 32.684 1.00 85.81 214 GLU A C 1
ATOM 1838 O O . GLU A 1 221 ? -26.405 18.511 33.341 1.00 89.72 214 GLU A O 1
ATOM 1844 N N . ILE A 1 222 ? -25.526 16.514 32.821 1.00 82.19 215 ILE A N 1
ATOM 1845 C CA . ILE A 1 222 ? -26.459 15.794 33.686 1.00 82.70 215 ILE A CA 1
ATOM 1846 C C . ILE A 1 222 ? -25.839 15.203 34.959 1.00 83.45 215 ILE A C 1
ATOM 1847 O O . ILE A 1 222 ? -26.557 14.720 35.837 1.00 83.85 215 ILE A O 1
ATOM 1852 N N A SER A 1 223 ? -24.513 15.237 35.048 0.58 82.17 216 SER A N 1
ATOM 1853 N N B SER A 1 223 ? -24.516 15.244 35.064 0.42 82.12 216 SER A N 1
ATOM 1854 C CA A SER A 1 223 ? -23.812 14.689 36.205 0.58 81.53 216 SER A CA 1
ATOM 1855 C CA B SER A 1 223 ? -23.853 14.726 36.255 0.42 81.90 216 SER A CA 1
ATOM 1856 C C A SER A 1 223 ? -22.689 15.604 36.673 0.58 84.11 216 SER A C 1
ATOM 1857 C C B SER A 1 223 ? -22.698 15.620 36.689 0.42 84.24 216 SER A C 1
ATOM 1858 O O A SER A 1 223 ? -22.135 15.412 37.756 0.58 86.53 216 SER A O 1
ATOM 1859 O O B SER A 1 223 ? -22.126 15.422 37.761 0.42 86.44 216 SER A O 1
ATOM 1864 N N . ASN A 1 224 ? -22.356 16.589 35.844 1.00 83.73 217 ASN A N 1
ATOM 1865 C CA . ASN A 1 224 ? -21.257 17.517 36.114 1.00 86.29 217 ASN A CA 1
ATOM 1866 C C . ASN A 1 224 ? -19.919 16.813 36.357 1.00 83.75 217 ASN A C 1
ATOM 1867 O O . ASN A 1 224 ? -19.071 17.320 37.092 1.00 84.81 217 ASN A O 1
ATOM 1872 N N . GLU A 1 225 ? -19.740 15.648 35.737 1.00 84.83 218 GLU A N 1
ATOM 1873 C CA . GLU A 1 225 ? -18.492 14.887 35.844 1.00 78.84 218 GLU A CA 1
ATOM 1874 C C . GLU A 1 225 ? -17.672 14.974 34.557 1.00 73.08 218 GLU A C 1
ATOM 1875 O O . GLU A 1 225 ? -18.194 15.321 33.494 1.00 75.95 218 GLU A O 1
ATOM 1881 N N . LYS A 1 226 ? -16.385 14.663 34.666 1.00 69.02 219 LYS A N 1
ATOM 1882 C CA . LYS A 1 226 ? -15.447 14.866 33.566 1.00 70.72 219 LYS A CA 1
ATOM 1883 C C . LYS A 1 226 ? -15.128 13.553 32.851 1.00 68.07 219 LYS A C 1
ATOM 1884 O O . LYS A 1 226 ? -14.719 12.578 33.496 1.00 70.83 219 LYS A O 1
ATOM 1886 N N . LEU A 1 227 ? -15.310 13.524 31.528 1.00 67.09 220 LEU A N 1
ATOM 1887 C CA . LEU A 1 227 ? -15.106 12.301 30.741 1.00 59.89 220 LEU A CA 1
ATOM 1888 C C . LEU A 1 227 ? -13.762 12.290 30.049 1.00 58.89 220 LEU A C 1
ATOM 1889 O O . LEU A 1 227 ? -13.369 13.274 29.414 1.00 69.88 220 LEU A O 1
ATOM 1894 N N . GLU A 1 228 ? -13.078 11.159 30.143 1.00 52.37 221 GLU A N 1
ATOM 1895 C CA . GLU A 1 228 ? -11.946 10.906 29.271 1.00 61.65 221 GLU A CA 1
ATOM 1896 C C . GLU A 1 228 ? -12.095 9.534 28.579 1.00 50.38 221 GLU A C 1
ATOM 1897 O O . GLU A 1 228 ? -12.695 8.603 29.128 1.00 47.49 221 GLU A O 1
ATOM 1903 N N . ILE A 1 229 ? -11.558 9.424 27.365 1.00 46.35 222 ILE A N 1
ATOM 1904 C CA . ILE A 1 229 ? -11.556 8.157 26.644 1.00 55.68 222 ILE A CA 1
ATOM 1905 C C . ILE A 1 229 ? -10.154 7.796 26.215 1.00 46.41 222 ILE A C 1
ATOM 1906 O O . ILE A 1 229 ? -9.498 8.576 25.529 1.00 49.19 222 ILE A O 1
ATOM 1911 N N . ILE A 1 230 ? -9.705 6.607 26.609 1.00 43.01 223 ILE A N 1
ATOM 1912 C CA . ILE A 1 230 ? -8.380 6.117 26.225 1.00 50.70 223 ILE A CA 1
ATOM 1913 C C . ILE A 1 230 ? -8.490 4.974 25.221 1.00 47.54 223 ILE A C 1
ATOM 1914 O O . ILE A 1 230 ? -9.097 3.944 25.503 1.00 47.04 223 ILE A O 1
ATOM 1919 N N . TYR A 1 231 ? -7.893 5.172 24.053 1.00 44.03 224 TYR A N 1
ATOM 1920 C CA . TYR A 1 231 ? -7.925 4.192 22.985 1.00 48.50 224 TYR A CA 1
ATOM 1921 C C . TYR A 1 231 ? -6.686 3.307 23.056 1.00 43.05 224 TYR A C 1
ATOM 1922 O O . TYR A 1 231 ? -5.584 3.726 22.696 1.00 46.87 224 TYR A O 1
ATOM 1931 N N . LEU A 1 232 ? -6.885 2.075 23.518 1.00 40.23 225 LEU A N 1
ATOM 1932 C CA . LEU A 1 232 ? -5.809 1.092 23.596 1.00 42.98 225 LEU A CA 1
ATOM 1933 C C . LEU A 1 232 ? -5.624 0.388 22.261 1.00 35.88 225 LEU A C 1
ATOM 1934 O O . LEU A 1 232 ? -6.028 -0.778 22.105 1.00 39.88 225 LEU A O 1
ATOM 1939 N N . ASN A 1 233 ? -5.019 1.081 21.299 1.00 32.30 226 ASN A N 1
ATOM 1940 C CA . ASN A 1 233 ? -4.828 0.490 19.977 1.00 39.56 226 ASN A CA 1
ATOM 1941 C C . ASN A 1 233 ? -3.655 -0.488 19.934 1.00 43.63 226 ASN A C 1
ATOM 1942 O O . ASN A 1 233 ? -2.794 -0.516 20.837 1.00 42.66 226 ASN A O 1
ATOM 1947 N N . SER A 1 234 ? -3.626 -1.290 18.877 1.00 32.30 227 SER A N 1
ATOM 1948 C CA . SER A 1 234 ? -2.715 -2.430 18.808 1.00 36.00 227 SER A CA 1
ATOM 1949 C C . SER A 1 234 ? -1.327 -2.028 18.313 1.00 35.58 227 SER A C 1
ATOM 1950 O O . SER A 1 234 ? -0.414 -2.855 18.277 1.00 36.68 227 SER A O 1
ATOM 1953 N N . ALA A 1 235 ? -1.191 -0.768 17.916 1.00 33.43 228 ALA A N 1
ATOM 1954 C CA . ALA A 1 235 ? 0.072 -0.226 17.441 1.00 37.73 228 ALA A CA 1
ATOM 1955 C C . ALA A 1 235 ? 0.871 0.343 18.624 1.00 41.89 228 ALA A C 1
ATOM 1956 O O . ALA A 1 235 ? 2.032 0.687 18.456 1.00 41.57 228 ALA A O 1
ATOM 1958 N N . GLY A 1 236 ? 0.211 0.443 19.779 1.00 35.83 229 GLY A N 1
ATOM 1959 C CA . GLY A 1 236 ? 0.792 0.891 21.022 1.00 50.68 229 GLY A CA 1
ATOM 1960 C C . GLY A 1 236 ? 1.065 2.397 20.947 1.00 50.77 229 GLY A C 1
ATOM 1961 O O . GLY A 1 236 ? 1.839 2.943 21.712 1.00 53.08 229 GLY A O 1
ATOM 1962 N N . VAL A 1 237 ? 0.377 3.074 20.028 1.00 49.33 230 VAL A N 1
ATOM 1963 C CA . VAL A 1 237 ? 0.665 4.490 19.783 1.00 57.84 230 VAL A CA 1
ATOM 1964 C C . VAL A 1 237 ? -0.305 5.365 20.607 1.00 61.40 230 VAL A C 1
ATOM 1965 O O . VAL A 1 237 ? -1.539 5.248 20.464 1.00 55.75 230 VAL A O 1
ATOM 1969 N N . LYS A 1 238 ? 0.236 6.186 21.501 1.00 64.25 231 LYS A N 1
ATOM 1970 C CA . LYS A 1 238 ? -0.595 6.941 22.459 1.00 66.07 231 LYS A CA 1
ATOM 1971 C C . LYS A 1 238 ? -1.295 8.135 21.803 1.00 60.43 231 LYS A C 1
ATOM 1972 O O . LYS A 1 238 ? -2.298 8.626 22.323 1.00 62.08 231 LYS A O 1
ATOM 1978 N N . GLU A 1 239 ? -0.755 8.582 20.666 1.00 57.76 232 GLU A N 1
ATOM 1979 C CA . GLU A 1 239 ? -1.340 9.652 19.854 1.00 61.87 232 GLU A CA 1
ATOM 1980 C C . GLU A 1 239 ? -1.242 9.322 18.343 1.00 58.00 232 GLU A C 1
ATOM 1981 O O . GLU A 1 239 ? -0.172 9.466 17.771 1.00 58.50 232 GLU A O 1
ATOM 1983 N N . VAL A 1 240 ? -2.338 8.904 17.696 1.00 63.62 233 VAL A N 1
ATOM 1984 C CA . VAL A 1 240 ? -2.248 8.241 16.388 1.00 64.78 233 VAL A CA 1
ATOM 1985 C C . VAL A 1 240 ? -2.520 9.207 15.210 1.00 67.46 233 VAL A C 1
ATOM 1986 O O . VAL A 1 240 ? -3.554 9.872 15.160 1.00 64.82 233 VAL A O 1
ATOM 1990 N N . HIS A 1 241 ? -1.568 9.373 14.290 1.00 76.24 234 HIS A N 1
ATOM 1991 C CA . HIS A 1 241 ? -1.882 10.138 13.068 1.00 75.23 234 HIS A CA 1
ATOM 1992 C C . HIS A 1 241 ? -1.106 9.704 11.826 1.00 70.08 234 HIS A C 1
ATOM 1993 O O . HIS A 1 241 ? -1.715 9.437 10.789 1.00 61.24 234 HIS A O 1
ATOM 2000 N N . GLU A 1 242 ? 0.221 9.652 11.911 1.00 63.49 235 GLU A N 1
ATOM 2001 C CA A GLU A 1 242 ? 1.014 9.143 10.805 0.27 60.13 235 GLU A CA 1
ATOM 2002 C CA B GLU A 1 242 ? 1.037 9.127 10.823 0.73 58.68 235 GLU A CA 1
ATOM 2003 C C . GLU A 1 242 ? 0.636 7.687 10.589 1.00 53.58 235 GLU A C 1
ATOM 2004 O O . GLU A 1 242 ? 0.899 6.826 11.427 1.00 54.19 235 GLU A O 1
ATOM 2015 N N . GLU A 1 243 ? -0.020 7.434 9.471 1.00 51.29 236 GLU A N 1
ATOM 2016 C CA . GLU A 1 243 ? -0.501 6.104 9.161 1.00 45.90 236 GLU A CA 1
ATOM 2017 C C . GLU A 1 243 ? 0.674 5.212 8.802 1.00 49.10 236 GLU A C 1
ATOM 2018 O O . GLU A 1 243 ? 0.653 3.999 9.026 1.00 53.02 236 GLU A O 1
ATOM 2024 N N . ASN A 1 244 ? 1.697 5.831 8.229 1.00 50.85 237 ASN A N 1
ATOM 2025 C CA . ASN A 1 244 ? 2.951 5.152 7.938 1.00 59.68 237 ASN A CA 1
ATOM 2026 C C . ASN A 1 244 ? 3.553 4.476 9.173 1.00 56.29 237 ASN A C 1
ATOM 2027 O O . ASN A 1 244 ? 3.904 3.290 9.149 1.00 50.68 237 ASN A O 1
ATOM 2032 N N . LEU A 1 245 ? 3.659 5.253 10.244 1.00 55.69 238 LEU A N 1
ATOM 2033 C CA . LEU A 1 245 ? 4.251 4.795 11.499 1.00 50.42 238 LEU A CA 1
ATOM 2034 C C . LEU A 1 245 ? 3.473 3.611 12.067 1.00 51.55 238 LEU A C 1
ATOM 2035 O O . LEU A 1 245 ? 4.065 2.608 12.478 1.00 52.79 238 LEU A O 1
ATOM 2040 N N . ILE A 1 246 ? 2.145 3.722 12.065 1.00 53.74 239 ILE A N 1
ATOM 2041 C CA . ILE A 1 246 ? 1.281 2.676 12.608 1.00 46.03 239 ILE A CA 1
ATOM 2042 C C . ILE A 1 246 ? 1.423 1.388 11.817 1.00 43.83 239 ILE A C 1
ATOM 2043 O O . ILE A 1 246 ? 1.486 0.297 12.381 1.00 38.35 239 ILE A O 1
ATOM 2048 N N . ARG A 1 247 ? 1.484 1.517 10.502 1.00 46.42 240 ARG A N 1
ATOM 2049 C CA . ARG A 1 247 ? 1.707 0.365 9.646 1.00 42.93 240 ARG A CA 1
ATOM 2050 C C . ARG A 1 247 ? 2.981 -0.382 10.043 1.00 41.62 240 ARG A C 1
ATOM 2051 O O . ARG A 1 247 ? 2.981 -1.600 10.200 1.00 40.60 240 ARG A O 1
ATOM 2059 N N . GLU A 1 248 ? 4.072 0.357 10.194 1.00 45.88 241 GLU A N 1
ATOM 2060 C CA . GLU A 1 248 ? 5.356 -0.258 10.521 1.00 47.59 241 GLU A CA 1
ATOM 2061 C C . GLU A 1 248 ? 5.323 -0.938 11.885 1.00 42.28 241 GLU A C 1
ATOM 2062 O O . GLU A 1 248 ? 5.827 -2.045 12.038 1.00 41.17 241 GLU A O 1
ATOM 2068 N N . LYS A 1 249 ? 4.720 -0.280 12.869 1.00 39.89 242 LYS A N 1
ATOM 2069 C CA . LYS A 1 249 ? 4.617 -0.869 14.198 1.00 43.31 242 LYS A CA 1
ATOM 2070 C C . LYS A 1 249 ? 3.805 -2.167 14.183 1.00 48.06 242 LYS A C 1
ATOM 2071 O O . LYS A 1 249 ? 4.225 -3.168 14.774 1.00 43.27 242 LYS A O 1
ATOM 2077 N N . LEU A 1 250 ? 2.668 -2.156 13.481 1.00 45.61 243 LEU A N 1
ATOM 2078 C CA . LEU A 1 250 ? 1.802 -3.327 13.375 1.00 47.01 243 LEU A CA 1
ATOM 2079 C C . LEU A 1 250 ? 2.535 -4.475 12.714 1.00 41.22 243 LEU A C 1
ATOM 2080 O O . LEU A 1 250 ? 2.459 -5.613 13.170 1.00 38.07 243 LEU A O 1
ATOM 2085 N N . LYS A 1 251 ? 3.230 -4.166 11.623 1.00 37.25 244 LYS A N 1
ATOM 2086 C CA . LYS A 1 251 ? 4.031 -5.148 10.915 1.00 39.07 244 LYS A CA 1
ATOM 2087 C C . LYS A 1 251 ? 5.179 -5.700 11.810 1.00 43.02 244 LYS A C 1
ATOM 2088 O O . LYS A 1 251 ? 5.455 -6.901 11.814 1.00 41.29 244 LYS A O 1
ATOM 2094 N N . ASN A 1 252 ? 5.839 -4.835 12.573 1.00 40.74 245 ASN A N 1
ATOM 2095 C CA . ASN A 1 252 ? 6.903 -5.309 13.474 1.00 42.52 245 ASN A CA 1
ATOM 2096 C C . ASN A 1 252 ? 6.347 -6.246 14.543 1.00 45.73 245 ASN A C 1
ATOM 2097 O O . ASN A 1 252 ? 6.922 -7.290 14.858 1.00 43.98 245 ASN A O 1
ATOM 2102 N N . ARG A 1 253 ? 5.210 -5.854 15.099 1.00 40.58 246 ARG A N 1
ATOM 2103 C CA . ARG A 1 253 ? 4.557 -6.643 16.114 1.00 40.32 246 ARG A CA 1
ATOM 2104 C C . ARG A 1 253 ? 4.090 -7.996 15.588 1.00 42.49 246 ARG A C 1
ATOM 2105 O O . ARG A 1 253 ? 4.212 -8.981 16.299 1.00 36.80 246 ARG A O 1
ATOM 2113 N N . LEU A 1 254 ? 3.571 -8.050 14.360 1.00 45.41 247 LEU A N 1
ATOM 2114 C CA . LEU A 1 254 ? 3.142 -9.317 13.760 1.00 46.70 247 LEU A CA 1
ATOM 2115 C C . LEU A 1 254 ? 4.320 -10.282 13.662 1.00 42.59 247 LEU A C 1
ATOM 2116 O O . LEU A 1 254 ? 4.215 -11.474 13.991 1.00 41.00 247 LEU A O 1
ATOM 2121 N N . THR A 1 255 ? 5.440 -9.754 13.181 1.00 45.32 248 THR A N 1
ATOM 2122 C CA . THR A 1 255 ? 6.646 -10.554 12.997 1.00 55.24 248 THR A CA 1
ATOM 2123 C C . THR A 1 255 ? 7.138 -11.125 14.327 1.00 45.68 248 THR A C 1
ATOM 2124 O O . THR A 1 255 ? 7.481 -12.300 14.413 1.00 45.53 248 THR A O 1
ATOM 2128 N N . LYS A 1 256 ? 7.148 -10.293 15.364 1.00 48.42 249 LYS A N 1
ATOM 2129 C CA . LYS A 1 256 ? 7.586 -10.722 16.694 1.00 44.74 249 LYS A CA 1
ATOM 2130 C C . LYS A 1 256 ? 6.607 -11.675 17.368 1.00 52.54 249 LYS A C 1
ATOM 2131 O O . LYS A 1 256 ? 6.915 -12.256 18.412 1.00 41.22 249 LYS A O 1
ATOM 2135 N N . SER A 1 257 ? 5.433 -11.856 16.765 1.00 42.60 250 SER A N 1
ATOM 2136 C CA . SER A 1 257 ? 4.369 -12.611 17.409 1.00 39.44 250 SER A CA 1
ATOM 2137 C C . SER A 1 257 ? 4.312 -14.058 16.926 1.00 42.17 250 SER A C 1
ATOM 2138 O O . SER A 1 257 ? 3.498 -14.858 17.398 1.00 43.64 250 SER A O 1
ATOM 2141 N N . LEU A 1 258 ? 5.186 -14.384 15.981 1.00 39.70 251 LEU A N 1
ATOM 2142 C CA . LEU A 1 258 ? 5.047 -15.604 15.200 1.00 41.34 251 LEU A CA 1
ATOM 2143 C C . LEU A 1 258 ? 4.994 -16.876 16.057 1.00 50.65 251 LEU A C 1
ATOM 2144 O O . LEU A 1 258 ? 4.118 -17.724 15.868 1.00 47.51 251 LEU A O 1
ATOM 2149 N N . THR A 1 259 ? 5.924 -17.005 16.999 1.00 50.41 252 THR A N 1
ATOM 2150 C CA . THR A 1 259 ? 5.970 -18.185 17.855 1.00 46.24 252 THR A CA 1
ATOM 2151 C C . THR A 1 259 ? 4.729 -18.281 18.706 1.00 43.00 252 THR A C 1
ATOM 2152 O O . THR A 1 259 ? 4.109 -19.335 18.802 1.00 44.04 252 THR A O 1
ATOM 2156 N N . LEU A 1 260 ? 4.360 -17.168 19.320 1.00 41.62 253 LEU A N 1
ATOM 2157 C CA . LEU A 1 260 ? 3.145 -17.124 20.121 1.00 45.91 253 LEU A CA 1
ATOM 2158 C C . LEU A 1 260 ? 1.914 -17.512 19.301 1.00 44.59 253 LEU A C 1
ATOM 2159 O O . LEU A 1 260 ? 1.058 -18.275 19.770 1.00 45.50 253 LEU A O 1
ATOM 2164 N N . ASP A 1 261 ? 1.832 -16.993 18.076 1.00 42.54 254 ASP A N 1
ATOM 2165 C CA . ASP A 1 261 ? 0.659 -17.246 17.230 1.00 39.63 254 ASP A CA 1
ATOM 2166 C C . ASP A 1 261 ? 0.574 -18.715 16.817 1.00 45.82 254 ASP A C 1
ATOM 2167 O O . ASP A 1 261 ? -0.516 -19.293 16.720 1.00 43.69 254 ASP A O 1
ATOM 2172 N N . LEU A 1 262 ? 1.731 -19.326 16.587 1.00 47.71 255 LEU A N 1
ATOM 2173 C CA . LEU A 1 262 ? 1.779 -20.745 16.257 1.00 49.06 255 LEU A CA 1
ATOM 2174 C C . LEU A 1 262 ? 1.317 -21.591 17.434 1.00 51.85 255 LEU A C 1
ATOM 2175 O O . LEU A 1 262 ? 0.737 -22.654 17.252 1.00 56.70 255 LEU A O 1
ATOM 2180 N N . LYS A 1 263 ? 1.564 -21.107 18.646 1.00 50.00 256 LYS A N 1
ATOM 2181 C CA . LYS A 1 263 ? 1.165 -21.848 19.833 1.00 52.46 256 LYS A CA 1
ATOM 2182 C C . LYS A 1 263 ? -0.337 -21.818 20.037 1.00 49.27 256 LYS A C 1
ATOM 2183 O O . LYS A 1 263 ? -0.951 -22.842 20.332 1.00 57.95 256 LYS A O 1
ATOM 2189 N N . TYR A 1 264 ? -0.937 -20.645 19.867 1.00 47.78 257 TYR A N 1
ATOM 2190 C CA . TYR A 1 264 ? -2.355 -20.486 20.144 1.00 47.93 257 TYR A CA 1
ATOM 2191 C C . TYR A 1 264 ? -3.220 -20.651 18.896 1.00 48.33 257 TYR A C 1
ATOM 2192 O O . TYR A 1 264 ? -4.450 -20.688 18.993 1.00 46.54 257 TYR A O 1
ATOM 2201 N N . LEU A 1 265 ? -2.569 -20.772 17.740 1.00 46.29 258 LEU A N 1
ATOM 2202 C CA . LEU A 1 265 ? -3.263 -20.820 16.459 1.00 51.90 258 LEU A CA 1
ATOM 2203 C C . LEU A 1 265 ? -4.227 -19.632 16.325 1.00 50.70 258 LEU A C 1
ATOM 2204 O O . LEU A 1 265 ? -5.383 -19.795 15.929 1.00 48.08 258 LEU A O 1
ATOM 2209 N N . SER A 1 266 ? -3.741 -18.441 16.679 1.00 50.11 259 SER A N 1
ATOM 2210 C CA . SER A 1 266 ? -4.505 -17.198 16.519 1.00 44.46 259 SER A CA 1
ATOM 2211 C C . SER A 1 266 ? -3.548 -16.028 16.314 1.00 48.06 259 SER A C 1
ATOM 2212 O O . SER A 1 266 ? -2.332 -16.198 16.340 1.00 41.53 259 SER A O 1
ATOM 2215 N N . THR A 1 267 ? -4.096 -14.836 16.117 1.00 41.88 260 THR A N 1
ATOM 2216 C CA . THR A 1 267 ? -3.282 -13.656 15.854 1.00 39.98 260 THR A CA 1
ATOM 2217 C C . THR A 1 267 ? -3.487 -12.669 16.981 1.00 42.70 260 THR A C 1
ATOM 2218 O O . THR A 1 267 ? -4.575 -12.109 17.088 1.00 34.78 260 THR A O 1
ATOM 2222 N N . GLN A 1 268 ? -2.480 -12.448 17.837 1.00 33.67 261 GLN A N 1
ATOM 2223 C CA . GLN A 1 268 ? -2.710 -11.537 18.969 1.00 35.33 261 GLN A CA 1
ATOM 2224 C C . GLN A 1 268 ? -2.555 -10.061 18.575 1.00 30.61 261 GLN A C 1
ATOM 2225 O O . GLN A 1 268 ? -2.962 -9.168 19.327 1.00 32.48 261 GLN A O 1
ATOM 2231 N N . VAL A 1 269 ? -1.993 -9.791 17.397 1.00 31.09 262 VAL A N 1
ATOM 2232 C CA . VAL A 1 269 ? -1.769 -8.412 16.982 1.00 31.00 262 VAL A CA 1
ATOM 2233 C C . VAL A 1 269 ? -2.845 -7.877 16.020 1.00 34.43 262 VAL A C 1
ATOM 2234 O O . VAL A 1 269 ? -3.039 -8.414 14.942 1.00 27.65 262 VAL A O 1
ATOM 2238 N N . GLY A 1 270 ? -3.515 -6.799 16.392 1.00 35.22 263 GLY A N 1
ATOM 2239 C CA . GLY A 1 270 ? -4.370 -6.113 15.433 1.00 29.65 263 GLY A CA 1
ATOM 2240 C C . GLY A 1 270 ? -5.614 -5.504 16.043 1.00 40.92 263 GLY A C 1
ATOM 2241 O O . GLY A 1 270 ? -5.857 -5.661 17.252 1.00 32.38 263 GLY A O 1
ATOM 2242 N N . PRO A 1 271 ? -6.415 -4.805 15.205 1.00 33.69 264 PRO A N 1
ATOM 2243 C CA . PRO A 1 271 ? -7.681 -4.178 15.591 1.00 35.06 264 PRO A CA 1
ATOM 2244 C C . PRO A 1 271 ? -8.630 -5.100 16.345 1.00 30.74 264 PRO A C 1
ATOM 2245 O O . PRO A 1 271 ? -9.412 -4.611 17.155 1.00 32.60 264 PRO A O 1
ATOM 2249 N N . HIS A 1 272 ? -8.554 -6.405 16.098 1.00 26.57 265 HIS A N 1
ATOM 2250 C CA . HIS A 1 272 ? -9.492 -7.350 16.707 1.00 32.51 265 HIS A CA 1
ATOM 2251 C C . HIS A 1 272 ? -9.161 -7.683 18.160 1.00 42.32 265 HIS A C 1
ATOM 2252 O O . HIS A 1 272 ? -9.854 -8.502 18.780 1.00 40.01 265 HIS A O 1
ATOM 2259 N N . ARG A 1 273 ? -8.108 -7.066 18.699 1.00 38.38 266 ARG A N 1
ATOM 2260 C CA . ARG A 1 273 ? -7.763 -7.264 20.110 1.00 37.84 266 ARG A CA 1
ATOM 2261 C C . ARG A 1 273 ? -7.748 -5.961 20.864 1.00 39.58 266 ARG A C 1
ATOM 2262 O O . ARG A 1 273 ? -7.262 -5.918 21.979 1.00 33.96 266 ARG A O 1
ATOM 2269 N N . GLU A 1 274 ? -8.260 -4.896 20.253 1.00 31.40 267 GLU A N 1
ATOM 2270 C CA . GLU A 1 274 ? -8.174 -3.568 20.861 1.00 33.61 267 GLU A CA 1
ATOM 2271 C C . GLU A 1 274 ? -9.305 -3.312 21.848 1.00 34.85 267 GLU A C 1
ATOM 2272 O O . GLU A 1 274 ? -10.239 -4.109 21.962 1.00 41.47 267 GLU A O 1
ATOM 2278 N N . ASP A 1 275 ? -9.207 -2.214 22.590 1.00 32.64 268 ASP A N 1
ATOM 2279 C CA . ASP A 1 275 ? -10.297 -1.805 23.460 1.00 32.98 268 ASP A CA 1
ATOM 2280 C C . ASP A 1 275 ? -10.257 -0.304 23.563 1.00 35.33 268 ASP A C 1
ATOM 2281 O O . ASP A 1 275 ? -9.343 0.315 23.025 1.00 38.71 268 ASP A O 1
ATOM 2286 N N . PHE A 1 276 ? -11.251 0.294 24.210 1.00 34.56 269 PHE A N 1
ATOM 2287 C CA . PHE A 1 276 ? -11.112 1.684 24.633 1.00 35.82 269 PHE A CA 1
ATOM 2288 C C . PHE A 1 276 ? -11.649 1.804 26.053 1.00 41.18 269 PHE A C 1
ATOM 2289 O O . PHE A 1 276 ? -12.575 1.101 26.441 1.00 42.05 269 PHE A O 1
ATOM 2297 N N . LYS A 1 277 ? -11.007 2.645 26.850 1.00 50.28 270 LYS A N 1
ATOM 2298 C CA . LYS A 1 277 ? -11.359 2.751 28.258 1.00 50.20 270 LYS A CA 1
ATOM 2299 C C . LYS A 1 277 ? -12.153 4.015 28.447 1.00 46.92 270 LYS A C 1
ATOM 2300 O O . LYS A 1 277 ? -11.805 5.060 27.894 1.00 44.16 270 LYS A O 1
ATOM 2306 N N . ILE A 1 278 ? -13.225 3.932 29.219 1.00 46.33 271 ILE A N 1
ATOM 2307 C CA . ILE A 1 278 ? -14.032 5.121 29.473 1.00 51.68 271 ILE A CA 1
ATOM 2308 C C . ILE A 1 278 ? -13.777 5.610 30.901 1.00 51.37 271 ILE A C 1
ATOM 2309 O O . ILE A 1 278 ? -14.065 4.892 31.857 1.00 53.39 271 ILE A O 1
ATOM 2314 N N . LEU A 1 279 ? -13.229 6.817 31.041 1.00 55.42 272 LEU A N 1
ATOM 2315 C CA . LEU A 1 279 ? -12.866 7.326 32.369 1.00 67.42 272 LEU A CA 1
ATOM 2316 C C . LEU A 1 279 ? -13.806 8.413 32.870 1.00 66.83 272 LEU A C 1
ATOM 2317 O O . LEU A 1 279 ? -14.090 9.376 32.154 1.00 59.96 272 LEU A O 1
ATOM 2322 N N . ILE A 1 280 ? -14.271 8.255 34.107 1.00 70.03 273 ILE A N 1
ATOM 2323 C CA . ILE A 1 280 ? -15.022 9.303 34.792 1.00 77.68 273 ILE A CA 1
ATOM 2324 C C . ILE A 1 280 ? -14.141 9.988 35.842 1.00 77.31 273 ILE A C 1
ATOM 2325 O O . ILE A 1 280 ? -13.601 9.322 36.732 1.00 76.36 273 ILE A O 1
ATOM 2330 N N . ASN A 1 281 ? -13.975 11.305 35.709 1.00 73.64 274 ASN A N 1
ATOM 2331 C CA . ASN A 1 281 ? -13.163 12.124 36.620 1.00 78.21 274 ASN A CA 1
ATOM 2332 C C . ASN A 1 281 ? -11.671 11.768 36.620 1.00 87.11 274 ASN A C 1
ATOM 2333 O O . ASN A 1 281 ? -10.821 12.630 36.862 1.00 91.26 274 ASN A O 1
ATOM 2338 N N . GLY A 1 282 ? -11.357 10.501 36.363 1.00 84.45 275 GLY A N 1
ATOM 2339 C CA . GLY A 1 282 ? -9.981 10.043 36.313 1.00 77.13 275 GLY A CA 1
ATOM 2340 C C . GLY A 1 282 ? -9.886 8.556 36.572 1.00 70.36 275 GLY A C 1
ATOM 2341 O O . GLY A 1 282 ? -8.801 7.969 36.499 1.00 70.99 275 GLY A O 1
ATOM 2342 N N . TYR A 1 283 ? -11.029 7.947 36.875 1.00 68.89 276 TYR A N 1
ATOM 2343 C CA . TYR A 1 283 ? -11.089 6.519 37.183 1.00 73.65 276 TYR A CA 1
ATOM 2344 C C . TYR A 1 283 ? -11.676 5.693 36.032 1.00 75.44 276 TYR A C 1
ATOM 2345 O O . TYR A 1 283 ? -12.443 6.204 35.218 1.00 74.60 276 TYR A O 1
ATOM 2347 N N . ASP A 1 284 ? -11.308 4.416 35.978 1.00 78.11 277 ASP A N 1
ATOM 2348 C CA . ASP A 1 284 ? -11.878 3.478 35.017 1.00 75.12 277 ASP A CA 1
ATOM 2349 C C . ASP A 1 284 ? -13.323 3.194 35.405 1.00 76.05 277 ASP A C 1
ATOM 2350 O O . ASP A 1 284 ? -13.592 2.650 36.475 1.00 75.30 277 ASP A O 1
ATOM 2355 N N . SER A 1 285 ? -14.250 3.562 34.525 1.00 67.69 278 SER A N 1
ATOM 2356 C CA . SER A 1 285 ? -15.671 3.438 34.820 1.00 64.31 278 SER A CA 1
ATOM 2357 C C . SER A 1 285 ? -16.120 1.980 34.866 1.00 67.34 278 SER A C 1
ATOM 2358 O O . SER A 1 285 ? -17.132 1.657 35.485 1.00 73.02 278 SER A O 1
ATOM 2361 N N . ARG A 1 286 ? -15.370 1.095 34.219 1.00 60.67 279 ARG A N 1
ATOM 2362 C CA . ARG A 1 286 ? -15.747 -0.312 34.207 1.00 64.71 279 ARG A CA 1
ATOM 2363 C C . ARG A 1 286 ? -15.627 -0.914 35.611 1.00 70.73 279 ARG A C 1
ATOM 2364 O O . ARG A 1 286 ? -16.391 -1.812 35.987 1.00 71.90 279 ARG A O 1
ATOM 2372 N N . VAL A 1 287 ? -14.688 -0.395 36.397 1.00 76.40 280 VAL A N 1
ATOM 2373 C CA . VAL A 1 287 ? -14.408 -0.978 37.707 1.00 86.37 280 VAL A CA 1
ATOM 2374 C C . VAL A 1 287 ? -14.623 -0.033 38.898 1.00 84.63 280 VAL A C 1
ATOM 2375 O O . VAL A 1 287 ? -15.159 -0.448 39.926 1.00 83.38 280 VAL A O 1
ATOM 2379 N N . TYR A 1 288 ? -14.227 1.228 38.755 1.00 84.41 281 TYR A N 1
ATOM 2380 C CA . TYR A 1 288 ? -14.191 2.148 39.893 1.00 88.13 281 TYR A CA 1
ATOM 2381 C C . TYR A 1 288 ? -15.503 2.868 40.196 1.00 91.50 281 TYR A C 1
ATOM 2382 O O . TYR A 1 288 ? -15.569 3.653 41.140 1.00 101.64 281 TYR A O 1
ATOM 2391 N N . SER A 1 289 ? -16.546 2.619 39.419 1.00 81.76 282 SER A N 1
ATOM 2392 C CA . SER A 1 289 ? -17.781 3.355 39.653 1.00 80.97 282 SER A CA 1
ATOM 2393 C C . SER A 1 289 ? -18.976 2.477 39.982 1.00 82.90 282 SER A C 1
ATOM 2394 O O . SER A 1 289 ? -18.946 1.261 39.796 1.00 86.98 282 SER A O 1
ATOM 2397 N N . SER A 1 290 ? -20.041 3.098 40.472 1.00 81.17 283 SER A N 1
ATOM 2398 C CA . SER A 1 290 ? -21.262 2.375 40.785 1.00 86.76 283 SER A CA 1
ATOM 2399 C C . SER A 1 290 ? -22.184 2.190 39.587 1.00 93.91 283 SER A C 1
ATOM 2400 O O . SER A 1 290 ? -21.799 2.422 38.448 1.00 100.15 283 SER A O 1
ATOM 2403 N N . GLN A 1 291 ? -23.408 1.770 39.875 1.00 90.83 284 GLN A N 1
ATOM 2404 C CA . GLN A 1 291 ? -24.373 1.463 38.843 1.00 84.51 284 GLN A CA 1
ATOM 2405 C C . GLN A 1 291 ? -25.151 2.707 38.429 1.00 81.13 284 GLN A C 1
ATOM 2406 O O . GLN A 1 291 ? -25.801 2.734 37.380 1.00 77.79 284 GLN A O 1
ATOM 2412 N N . GLY A 1 292 ? -25.083 3.741 39.254 1.00 79.57 285 GLY A N 1
ATOM 2413 C CA . GLY A 1 292 ? -25.726 4.995 38.924 1.00 75.14 285 GLY A CA 1
ATOM 2414 C C . GLY A 1 292 ? -25.028 5.610 37.733 1.00 68.89 285 GLY A C 1
ATOM 2415 O O . GLY A 1 292 ? -25.652 5.959 36.728 1.00 78.35 285 GLY A O 1
ATOM 2416 N N . GLN A 1 293 ? -23.710 5.699 37.829 1.00 65.23 286 GLN A N 1
ATOM 2417 C CA . GLN A 1 293 ? -22.931 6.397 36.819 1.00 76.29 286 GLN A CA 1
ATOM 2418 C C . GLN A 1 293 ? -22.657 5.554 35.573 1.00 74.90 286 GLN A C 1
ATOM 2419 O O . GLN A 1 293 ? -22.414 6.104 34.503 1.00 76.31 286 GLN A O 1
ATOM 2425 N N . LYS A 1 294 ? -22.684 4.231 35.709 1.00 67.92 287 LYS A N 1
ATOM 2426 C CA . LYS A 1 294 ? -22.565 3.359 34.547 1.00 65.74 287 LYS A CA 1
ATOM 2427 C C . LYS A 1 294 ? -23.782 3.533 33.657 1.00 67.99 287 LYS A C 1
ATOM 2428 O O . LYS A 1 294 ? -23.669 3.619 32.434 1.00 69.15 287 LYS A O 1
ATOM 2434 N N . ARG A 1 295 ? -24.948 3.572 34.288 1.00 65.32 288 ARG A N 1
ATOM 2435 C CA . ARG A 1 295 ? -26.201 3.795 33.585 1.00 72.42 288 ARG A CA 1
ATOM 2436 C C . ARG A 1 295 ? -26.201 5.186 32.953 1.00 67.74 288 ARG A C 1
ATOM 2437 O O . ARG A 1 295 ? -26.752 5.398 31.874 1.00 60.74 288 ARG A O 1
ATOM 2445 N N . THR A 1 296 ? -25.559 6.129 33.628 1.00 57.86 289 THR A N 1
ATOM 2446 C CA . THR A 1 296 ? -25.466 7.487 33.124 1.00 63.52 289 THR A CA 1
ATOM 2447 C C . THR A 1 296 ? -24.499 7.553 31.944 1.00 63.56 289 THR A C 1
ATOM 2448 O O . THR A 1 296 ? -24.789 8.177 30.909 1.00 56.66 289 THR A O 1
ATOM 2452 N N . ALA A 1 297 ? -23.353 6.897 32.112 1.00 56.83 290 ALA A N 1
ATOM 2453 C CA . ALA A 1 297 ? -22.326 6.833 31.080 1.00 55.04 290 ALA A CA 1
ATOM 2454 C C . ALA A 1 297 ? -22.840 6.139 29.816 1.00 46.91 290 ALA A C 1
ATOM 2455 O O . ALA A 1 297 ? -22.490 6.532 28.713 1.00 49.06 290 ALA A O 1
ATOM 2457 N N . ALA A 1 298 ? -23.656 5.106 29.997 1.00 42.72 291 ALA A N 1
ATOM 2458 C CA . ALA A 1 298 ? -24.298 4.411 28.888 1.00 45.41 291 ALA A CA 1
ATOM 2459 C C . ALA A 1 298 ? -25.190 5.365 28.102 1.00 46.29 291 ALA A C 1
ATOM 2460 O O . ALA A 1 298 ? -25.185 5.361 26.869 1.00 53.69 291 ALA A O 1
ATOM 2462 N N . LEU A 1 299 ? -25.946 6.184 28.833 1.00 51.49 292 LEU A N 1
ATOM 2463 C CA . LEU A 1 299 ? -26.868 7.149 28.243 1.00 44.62 292 LEU A CA 1
ATOM 2464 C C . LEU A 1 299 ? -26.124 8.177 27.395 1.00 50.77 292 LEU A C 1
ATOM 2465 O O . LEU A 1 299 ? -26.523 8.473 26.262 1.00 40.09 292 LEU A O 1
ATOM 2470 N N . CYS A 1 300 ? -25.042 8.715 27.956 1.00 46.88 293 CYS A N 1
ATOM 2471 C CA . CYS A 1 300 ? -24.196 9.690 27.270 1.00 41.38 293 CYS A CA 1
ATOM 2472 C C . CYS A 1 300 ? -23.552 9.100 26.015 1.00 42.07 293 CYS A C 1
ATOM 2473 O O . CYS A 1 300 ? -23.437 9.765 24.989 1.00 46.10 293 CYS A O 1
ATOM 2476 N N . LEU A 1 301 ? -23.089 7.859 26.138 1.00 39.79 294 LEU A N 1
ATOM 2477 C CA . LEU A 1 301 ? -22.539 7.116 25.015 1.00 47.57 294 LEU A CA 1
ATOM 2478 C C . LEU A 1 301 ? -23.543 7.046 23.855 1.00 39.71 294 LEU A C 1
ATOM 2479 O O . LEU A 1 301 ? -23.196 7.306 22.702 1.00 36.67 294 LEU A O 1
ATOM 2484 N N . LYS A 1 302 ? -24.790 6.713 24.177 1.00 34.40 295 LYS A N 1
ATOM 2485 C CA . LYS A 1 302 ? -25.828 6.535 23.146 1.00 36.32 295 LYS A CA 1
ATOM 2486 C C . LYS A 1 302 ? -26.318 7.886 22.616 1.00 46.25 295 LYS A C 1
ATOM 2487 O O . LYS A 1 302 ? -26.579 8.040 21.419 1.00 39.96 295 LYS A O 1
ATOM 2493 N N . LEU A 1 303 ? -26.441 8.865 23.508 1.00 41.96 296 LEU A N 1
ATOM 2494 C CA . LEU A 1 303 ? -26.771 10.223 23.093 1.00 38.72 296 LEU A CA 1
ATOM 2495 C C . LEU A 1 303 ? -25.730 10.728 22.098 1.00 35.98 296 LEU A C 1
ATOM 2496 O O . LEU A 1 303 ? -26.065 11.405 21.134 1.00 34.64 296 LEU A O 1
ATOM 2501 N N . SER A 1 304 ? -24.476 10.355 22.320 1.00 34.80 297 SER A N 1
ATOM 2502 C CA . SER A 1 304 ? -23.379 10.732 21.431 1.00 37.77 297 SER A CA 1
ATOM 2503 C C . SER A 1 304 ? -23.416 9.991 20.098 1.00 40.06 297 SER A C 1
ATOM 2504 O O . SER A 1 304 ? -23.081 10.553 19.046 1.00 36.28 297 SER A O 1
ATOM 2507 N N . GLU A 1 305 ? -23.806 8.724 20.150 1.00 40.99 298 GLU A N 1
ATOM 2508 C CA . GLU A 1 305 ? -23.974 7.927 18.944 1.00 31.71 298 GLU A CA 1
ATOM 2509 C C . GLU A 1 305 ? -24.949 8.642 18.042 1.00 25.22 298 GLU A C 1
ATOM 2510 O O . GLU A 1 305 ? -24.683 8.889 16.860 1.00 31.85 298 GLU A O 1
ATOM 2516 N N . LEU A 1 306 ? -26.081 9.004 18.626 1.00 32.32 299 LEU A N 1
ATOM 2517 C CA . LEU A 1 306 ? -27.122 9.724 17.916 1.00 28.84 299 LEU A CA 1
ATOM 2518 C C . LEU A 1 306 ? -26.602 11.029 17.308 1.00 35.94 299 LEU A C 1
ATOM 2519 O O . LEU A 1 306 ? -26.784 11.301 16.122 1.00 31.36 299 LEU A O 1
ATOM 2524 N N . GLU A 1 307 ? -25.952 11.838 18.131 1.00 36.17 300 GLU A N 1
ATOM 2525 C CA . GLU A 1 307 ? -25.439 13.119 17.674 1.00 45.12 300 GLU A CA 1
ATOM 2526 C C . GLU A 1 307 ? -24.425 12.969 16.532 1.00 35.90 300 GLU A C 1
ATOM 2527 O O . GLU A 1 307 ? -24.526 13.644 15.513 1.00 33.81 300 GLU A O 1
ATOM 2533 N N . ILE A 1 308 ? -23.435 12.100 16.718 1.00 33.70 301 ILE A N 1
ATOM 2534 C CA . ILE A 1 308 ? -22.451 11.861 15.670 1.00 31.38 301 ILE A CA 1
ATOM 2535 C C . ILE A 1 308 ? -23.130 11.316 14.385 1.00 34.26 301 ILE A C 1
ATOM 2536 O O . ILE A 1 308 ? -22.813 11.734 13.272 1.00 31.92 301 ILE A O 1
ATOM 2541 N N . LEU A 1 309 ? -24.085 10.406 14.537 1.00 29.27 302 LEU A N 1
ATOM 2542 C CA . LEU A 1 309 ? -24.759 9.839 13.363 1.00 27.33 302 LEU A CA 1
ATOM 2543 C C . LEU A 1 309 ? -25.479 10.946 12.552 1.00 34.12 302 LEU A C 1
ATOM 2544 O O . LEU A 1 309 ? -25.327 11.023 11.322 1.00 34.64 302 LEU A O 1
ATOM 2549 N N . GLU A 1 310 ? -26.233 11.812 13.222 1.00 35.96 303 GLU A N 1
ATOM 2550 C CA . GLU A 1 310 ? -26.919 12.912 12.520 1.00 30.42 303 GLU A CA 1
ATOM 2551 C C . GLU A 1 310 ? -25.967 13.842 11.779 1.00 31.07 303 GLU A C 1
ATOM 2552 O O . GLU A 1 310 ? -26.198 14.210 10.624 1.00 33.33 303 GLU A O 1
ATOM 2558 N N . GLU A 1 311 ? -24.889 14.218 12.456 1.00 35.72 304 GLU A N 1
ATOM 2559 C CA . GLU A 1 311 ? -23.916 15.141 11.889 1.00 40.48 304 GLU A CA 1
ATOM 2560 C C . GLU A 1 311 ? -23.173 14.517 10.715 1.00 33.11 304 GLU A C 1
ATOM 2561 O O . GLU A 1 311 ? -22.966 15.162 9.696 1.00 38.33 304 GLU A O 1
ATOM 2567 N N . GLU A 1 312 ? -22.762 13.260 10.854 1.00 35.60 305 GLU A N 1
ATOM 2568 C CA . GLU A 1 312 ? -22.015 12.619 9.775 1.00 34.55 305 GLU A CA 1
ATOM 2569 C C . GLU A 1 312 ? -22.886 12.285 8.551 1.00 32.40 305 GLU A C 1
ATOM 2570 O O . GLU A 1 312 ? -22.421 12.396 7.416 1.00 39.71 305 GLU A O 1
ATOM 2576 N N . THR A 1 313 ? -24.138 11.888 8.753 1.00 27.91 306 THR A N 1
ATOM 2577 C CA . THR A 1 313 ? -24.951 11.488 7.589 1.00 30.24 306 THR A CA 1
ATOM 2578 C C . THR A 1 313 ? -25.834 12.594 7.027 1.00 31.17 306 THR A C 1
ATOM 2579 O O . THR A 1 313 ? -26.335 12.481 5.899 1.00 37.78 306 THR A O 1
ATOM 2583 N N . GLY A 1 314 ? -26.070 13.640 7.821 1.00 35.81 307 GLY A N 1
ATOM 2584 C CA . GLY A 1 314 ? -27.051 14.653 7.450 1.00 33.44 307 GLY A CA 1
ATOM 2585 C C . GLY A 1 314 ? -28.490 14.147 7.434 1.00 36.37 307 GLY A C 1
ATOM 2586 O O . GLY A 1 314 ? -29.390 14.822 6.940 1.00 37.43 307 GLY A O 1
ATOM 2587 N N . GLU A 1 315 ? -28.710 12.947 7.973 1.00 30.95 308 GLU A N 1
ATOM 2588 C CA . GLU A 1 315 ? -30.049 12.406 8.127 1.00 29.84 308 GLU A CA 1
ATOM 2589 C C . GLU A 1 315 ? -30.490 12.422 9.584 1.00 34.94 308 GLU A C 1
ATOM 2590 O O . GLU A 1 315 ? -29.669 12.335 10.502 1.00 34.08 308 GLU A O 1
ATOM 2596 N N . LYS A 1 316 ? -31.792 12.508 9.808 1.00 30.02 309 LYS A N 1
ATOM 2597 C CA . LYS A 1 316 ? -32.315 12.314 11.158 1.00 31.80 309 LYS A CA 1
ATOM 2598 C C . LYS A 1 316 ? -32.921 10.913 11.291 1.00 25.86 309 LYS A C 1
ATOM 2599 O O . LYS A 1 316 ? -33.882 10.564 10.569 1.00 26.17 309 LYS A O 1
ATOM 2605 N N . PRO A 1 317 ? -32.367 10.108 12.205 1.00 23.80 310 PRO A N 1
ATOM 2606 C CA . PRO A 1 317 ? -32.755 8.697 12.327 1.00 26.55 310 PRO A CA 1
ATOM 2607 C C . PRO A 1 317 ? -34.041 8.487 13.083 1.00 33.98 310 PRO A C 1
ATOM 2608 O O . PRO A 1 317 ? -34.548 9.406 13.735 1.00 29.69 310 PRO A O 1
ATOM 2612 N N . VAL A 1 318 ? -34.561 7.269 12.988 1.00 27.25 311 VAL A N 1
ATOM 2613 C CA . VAL A 1 318 ? -35.678 6.846 13.802 1.00 22.16 311 VAL A CA 1
ATOM 2614 C C . VAL A 1 318 ? -35.138 6.375 15.150 1.00 27.64 311 VAL A C 1
ATOM 2615 O O . VAL A 1 318 ? -34.087 5.754 15.208 1.00 29.26 311 VAL A O 1
ATOM 2619 N N . LEU A 1 319 ? -35.859 6.651 16.228 1.00 28.02 312 LEU A N 1
ATOM 2620 C CA . LEU A 1 319 ? -35.386 6.285 17.554 1.00 28.34 312 LEU A CA 1
ATOM 2621 C C . LEU A 1 319 ? -36.152 5.062 18.079 1.00 29.94 312 LEU A C 1
ATOM 2622 O O . LEU A 1 319 ? -37.386 5.029 18.043 1.00 30.00 312 LEU A O 1
ATOM 2627 N N . LEU A 1 320 ? -35.421 4.052 18.551 1.00 31.00 313 LEU A N 1
ATOM 2628 C CA . LEU A 1 320 ? -36.016 2.875 19.173 1.00 28.26 313 LEU A CA 1
ATOM 2629 C C . LEU A 1 320 ? -35.679 2.783 20.680 1.00 31.30 313 LEU A C 1
ATOM 2630 O O . LEU A 1 320 ? -34.495 2.694 21.062 1.00 28.51 313 LEU A O 1
ATOM 2635 N N . LEU A 1 321 ? -36.712 2.822 21.517 1.00 31.37 314 LEU A N 1
ATOM 2636 C CA . LEU A 1 321 ? -36.507 2.853 22.966 1.00 39.07 314 LEU A CA 1
ATOM 2637 C C . LEU A 1 321 ? -37.094 1.600 23.590 1.00 35.03 314 LEU A C 1
ATOM 2638 O O . LEU A 1 321 ? -38.312 1.485 23.755 1.00 32.21 314 LEU A O 1
ATOM 2643 N N . ASP A 1 322 ? -36.230 0.642 23.899 1.00 43.03 315 ASP A N 1
ATOM 2644 C CA . ASP A 1 322 ? -36.715 -0.646 24.378 1.00 46.17 315 ASP A CA 1
ATOM 2645 C C . ASP A 1 322 ? -36.622 -0.738 25.879 1.00 38.82 315 ASP A C 1
ATOM 2646 O O . ASP A 1 322 ? -35.536 -0.859 26.411 1.00 33.54 315 ASP A O 1
ATOM 2651 N N . ASP A 1 323 ? -37.770 -0.703 26.546 1.00 39.83 316 ASP A N 1
ATOM 2652 C CA . ASP A 1 323 ? -37.841 -0.957 27.980 1.00 49.02 316 ASP A CA 1
ATOM 2653 C C . ASP A 1 323 ? -36.900 -0.027 28.740 1.00 52.60 316 ASP A C 1
ATOM 2654 O O . ASP A 1 323 ? -36.147 -0.460 29.603 1.00 59.77 316 ASP A O 1
ATOM 2659 N N . VAL A 1 324 ? -36.945 1.257 28.402 1.00 47.80 317 VAL A N 1
ATOM 2660 C CA . VAL A 1 324 ? -36.050 2.226 29.015 1.00 50.07 317 VAL A CA 1
ATOM 2661 C C . VAL A 1 324 ? -36.870 3.402 29.545 1.00 52.76 317 VAL A C 1
ATOM 2662 O O . VAL A 1 324 ? -36.338 4.371 30.079 1.00 51.42 317 VAL A O 1
ATOM 2666 N N . MET A 1 325 ? -38.188 3.288 29.435 1.00 53.63 318 MET A N 1
ATOM 2667 C CA . MET A 1 325 ? -39.071 4.364 29.863 1.00 61.94 318 MET A CA 1
ATOM 2668 C C . MET A 1 325 ? -39.817 4.017 31.149 1.00 70.88 318 MET A C 1
ATOM 2669 O O . MET A 1 325 ? -40.677 4.771 31.589 1.00 80.12 318 MET A O 1
ATOM 2674 N N . SER A 1 326 ? -39.496 2.876 31.747 1.00 68.66 319 SER A N 1
ATOM 2675 C CA . SER A 1 326 ? -40.025 2.546 33.062 1.00 74.22 319 SER A CA 1
ATOM 2676 C C . SER A 1 326 ? -39.252 3.357 34.110 1.00 89.39 319 SER A C 1
ATOM 2677 O O . SER A 1 326 ? -38.406 4.167 33.746 1.00 96.80 319 SER A O 1
ATOM 2680 N N . GLU A 1 327 ? -39.523 3.126 35.397 1.00 95.40 320 GLU A N 1
ATOM 2681 C CA . GLU A 1 327 ? -38.896 3.861 36.514 1.00 102.08 320 GLU A CA 1
ATOM 2682 C C . GLU A 1 327 ? -39.108 5.378 36.410 1.00 102.29 320 GLU A C 1
ATOM 2683 O O . GLU A 1 327 ? -40.241 5.891 36.456 1.00 100.81 320 GLU A O 1
ATOM 2689 N N . LEU A 1 328 ? -37.983 6.086 36.324 1.00 100.53 321 LEU A N 1
ATOM 2690 C CA . LEU A 1 328 ? -37.918 7.473 35.859 1.00 101.06 321 LEU A CA 1
ATOM 2691 C C . LEU A 1 328 ? -38.743 8.551 36.544 1.00 103.01 321 LEU A C 1
ATOM 2692 O O . LEU A 1 328 ? -39.753 8.976 35.961 1.00 103.42 321 LEU A O 1
ATOM 2697 N N . ASP A 1 329 ? -38.345 9.033 37.737 1.00 101.91 322 ASP A N 1
ATOM 2698 C CA . ASP A 1 329 ? -38.951 10.260 38.319 1.00 105.88 322 ASP A CA 1
ATOM 2699 C C . ASP A 1 329 ? -39.030 11.324 37.202 1.00 106.76 322 ASP A C 1
ATOM 2700 O O . ASP A 1 329 ? -38.225 11.314 36.275 1.00 110.02 322 ASP A O 1
ATOM 2705 N N . ASP A 1 330 ? -39.948 12.265 37.265 1.00 103.36 323 ASP A N 1
ATOM 2706 C CA . ASP A 1 330 ? -40.444 12.680 35.992 1.00 103.09 323 ASP A CA 1
ATOM 2707 C C . ASP A 1 330 ? -39.748 13.898 35.420 1.00 99.43 323 ASP A C 1
ATOM 2708 O O . ASP A 1 330 ? -39.943 14.235 34.246 1.00 91.73 323 ASP A O 1
ATOM 2713 N N . ASN A 1 331 ? -38.899 14.543 36.214 1.00 110.09 324 ASN A N 1
ATOM 2714 C CA . ASN A 1 331 ? -37.950 15.474 35.626 1.00 110.98 324 ASN A CA 1
ATOM 2715 C C . ASN A 1 331 ? -36.888 14.719 34.825 1.00 107.48 324 ASN A C 1
ATOM 2716 O O . ASN A 1 331 ? -36.275 15.276 33.915 1.00 103.90 324 ASN A O 1
ATOM 2721 N N . ARG A 1 332 ? -36.689 13.445 35.159 1.00 106.40 325 ARG A N 1
ATOM 2722 C CA . ARG A 1 332 ? -35.811 12.583 34.372 1.00 102.38 325 ARG A CA 1
ATOM 2723 C C . ARG A 1 332 ? -36.540 11.985 33.161 1.00 103.07 325 ARG A C 1
ATOM 2724 O O . ARG A 1 332 ? -35.919 11.361 32.300 1.00 107.17 325 ARG A O 1
ATOM 2732 N N . LYS A 1 333 ? -37.854 12.185 33.097 1.00 96.43 326 LYS A N 1
ATOM 2733 C CA . LYS A 1 333 ? -38.630 11.850 31.904 1.00 89.47 326 LYS A CA 1
ATOM 2734 C C . LYS A 1 333 ? -38.882 13.093 31.054 1.00 87.95 326 LYS A C 1
ATOM 2735 O O . LYS A 1 333 ? -38.916 13.032 29.823 1.00 82.89 326 LYS A O 1
ATOM 2741 N N . LYS A 1 334 ? -39.052 14.219 31.739 1.00 95.36 327 LYS A N 1
ATOM 2742 C CA . LYS A 1 334 ? -39.342 15.504 31.116 1.00 96.92 327 LYS A CA 1
ATOM 2743 C C . LYS A 1 334 ? -38.212 15.929 30.193 1.00 94.23 327 LYS A C 1
ATOM 2744 O O . LYS A 1 334 ? -38.424 16.648 29.216 1.00 96.57 327 LYS A O 1
ATOM 2750 N N . TYR A 1 335 ? -37.023 15.412 30.480 1.00 91.10 328 TYR A N 1
ATOM 2751 C CA . TYR A 1 335 ? -35.794 15.703 29.756 1.00 92.83 328 TYR A CA 1
ATOM 2752 C C . TYR A 1 335 ? -35.656 14.898 28.455 1.00 90.31 328 TYR A C 1
ATOM 2753 O O . TYR A 1 335 ? -35.236 15.420 27.415 1.00 87.97 328 TYR A O 1
ATOM 2762 N N . ILE A 1 336 ? -36.039 13.628 28.525 1.00 85.71 329 ILE A N 1
ATOM 2763 C CA . ILE A 1 336 ? -35.886 12.713 27.407 1.00 84.22 329 ILE A CA 1
ATOM 2764 C C . ILE A 1 336 ? -37.072 12.725 26.425 1.00 75.00 329 ILE A C 1
ATOM 2765 O O . ILE A 1 336 ? -36.878 12.758 25.212 1.00 73.75 329 ILE A O 1
ATOM 2770 N N . LEU A 1 337 ? -38.290 12.734 26.954 1.00 69.66 330 LEU A N 1
ATOM 2771 C CA . LEU A 1 337 ? -39.504 12.702 26.135 1.00 70.10 330 LEU A CA 1
ATOM 2772 C C . LEU A 1 337 ? -39.706 13.980 25.303 1.00 74.32 330 LEU A C 1
ATOM 2773 O O . LEU A 1 337 ? -40.482 14.001 24.343 1.00 76.12 330 LEU A O 1
ATOM 2778 N N . LYS A 1 338 ? -39.007 15.045 25.677 1.00 78.54 331 LYS A N 1
ATOM 2779 C CA . LYS A 1 338 ? -39.063 16.305 24.943 1.00 82.26 331 LYS A CA 1
ATOM 2780 C C . LYS A 1 338 ? -37.889 16.343 23.982 1.00 72.14 331 LYS A C 1
ATOM 2781 O O . LYS A 1 338 ? -37.956 16.957 22.922 1.00 68.47 331 LYS A O 1
ATOM 2784 N N . LYS A 1 339 ? -36.810 15.680 24.368 1.00 65.29 332 LYS A N 1
ATOM 2785 C CA . LYS A 1 339 ? -35.704 15.425 23.456 1.00 67.17 332 LYS A CA 1
ATOM 2786 C C . LYS A 1 339 ? -36.135 14.589 22.227 1.00 62.69 332 LYS A C 1
ATOM 2787 O O . LYS A 1 339 ? -35.479 14.636 21.188 1.00 62.27 332 LYS A O 1
ATOM 2793 N N . LEU A 1 340 ? -37.234 13.841 22.341 1.00 52.81 333 LEU A N 1
ATOM 2794 C CA . LEU A 1 340 ? -37.718 12.995 21.231 1.00 49.98 333 LEU A CA 1
ATOM 2795 C C . LEU A 1 340 ? -38.495 13.784 20.172 1.00 49.98 333 LEU A C 1
ATOM 2796 O O . LEU A 1 340 ? -39.029 13.213 19.195 1.00 45.80 333 LEU A O 1
ATOM 2801 N N . GLU A 1 341 ? -38.538 15.100 20.365 1.00 47.89 334 GLU A N 1
ATOM 2802 C CA . GLU A 1 341 ? -39.487 15.966 19.674 1.00 53.99 334 GLU A CA 1
ATOM 2803 C C . GLU A 1 341 ? -39.565 15.776 18.171 1.00 54.94 334 GLU A C 1
ATOM 2804 O O . GLU A 1 341 ? -40.584 15.306 17.658 1.00 72.35 334 GLU A O 1
ATOM 2810 N N . GLY A 1 342 ? -38.514 16.131 17.449 1.00 46.92 335 GLY A N 1
ATOM 2811 C CA . GLY A 1 342 ? -38.618 16.065 15.996 1.00 37.39 335 GLY A CA 1
ATOM 2812 C C . GLY A 1 342 ? -38.333 14.694 15.374 1.00 46.91 335 GLY A C 1
ATOM 2813 O O . GLY A 1 342 ? -38.140 14.592 14.163 1.00 35.49 335 GLY A O 1
ATOM 2814 N N . PHE A 1 343 ? -38.293 13.645 16.191 1.00 34.94 336 PHE A N 1
ATOM 2815 C CA . PHE A 1 343 ? -38.038 12.274 15.693 1.00 32.50 336 PHE A CA 1
ATOM 2816 C C . PHE A 1 343 ? -39.305 11.430 15.580 1.00 36.70 336 PHE A C 1
ATOM 2817 O O . PHE A 1 343 ? -40.249 11.608 16.347 1.00 38.43 336 PHE A O 1
ATOM 2825 N N . GLN A 1 344 ? -39.322 10.469 14.661 1.00 34.24 337 GLN A N 1
ATOM 2826 C CA . GLN A 1 344 ? -40.232 9.350 14.860 1.00 26.60 337 GLN A CA 1
ATOM 2827 C C . GLN A 1 344 ? -39.566 8.442 15.904 1.00 27.03 337 GLN A C 1
ATOM 2828 O O . GLN A 1 344 ? -38.378 8.154 15.798 1.00 34.04 337 GLN A O 1
ATOM 2834 N N . SER A 1 345 ? -40.310 8.026 16.927 1.00 32.93 338 SER A N 1
ATOM 2835 C CA . SER A 1 345 ? -39.752 7.109 17.920 1.00 28.07 338 SER A CA 1
ATOM 2836 C C . SER A 1 345 ? -40.679 5.933 18.166 1.00 27.62 338 SER A C 1
ATOM 2837 O O . SER A 1 345 ? -41.878 6.014 17.941 1.00 31.27 338 SER A O 1
ATOM 2840 N N . PHE A 1 346 ? -40.088 4.830 18.613 1.00 35.24 339 PHE A N 1
ATOM 2841 C CA . PHE A 1 346 ? -40.826 3.641 18.976 1.00 35.60 339 PHE A CA 1
ATOM 2842 C C . PHE A 1 346 ? -40.464 3.348 20.408 1.00 36.45 339 PHE A C 1
ATOM 2843 O O . PHE A 1 346 ? -39.304 3.092 20.716 1.00 29.85 339 PHE A O 1
ATOM 2851 N N . ILE A 1 347 ? -41.454 3.429 21.288 1.00 39.04 340 ILE A N 1
ATOM 2852 C CA . ILE A 1 347 ? -41.211 3.261 22.715 1.00 40.60 340 ILE A CA 1
ATOM 2853 C C . ILE A 1 347 ? -42.001 2.082 23.280 1.00 38.22 340 ILE A C 1
ATOM 2854 O O . ILE A 1 347 ? -43.227 2.011 23.140 1.00 35.65 340 ILE A O 1
ATOM 2859 N N . THR A 1 348 ? -41.299 1.154 23.923 1.00 32.17 341 THR A N 1
ATOM 2860 C CA . THR A 1 348 ? -41.978 0.027 24.536 1.00 37.08 341 THR A CA 1
ATOM 2861 C C . THR A 1 348 ? -42.240 0.304 26.002 1.00 43.37 341 THR A C 1
ATOM 2862 O O . THR A 1 348 ? -41.424 0.923 26.697 1.00 41.29 341 THR A O 1
ATOM 2866 N N . HIS A 1 349 ? -43.386 -0.161 26.479 1.00 46.27 342 HIS A N 1
ATOM 2867 C CA . HIS A 1 349 ? -43.732 0.037 27.878 1.00 46.43 342 HIS A CA 1
ATOM 2868 C C . HIS A 1 349 ? -44.730 -1.017 28.344 1.00 43.43 342 HIS A C 1
ATOM 2869 O O . HIS A 1 349 ? -45.219 -1.814 27.553 1.00 44.52 342 HIS A O 1
ATOM 2876 N N . THR A 1 350 ? -45.016 -0.998 29.641 1.00 47.86 343 THR A N 1
ATOM 2877 C CA . THR A 1 350 ? -45.990 -1.873 30.280 1.00 48.22 343 THR A CA 1
ATOM 2878 C C . THR A 1 350 ? -47.406 -1.302 30.207 1.00 54.74 343 THR A C 1
ATOM 2879 O O . THR A 1 350 ? -48.374 -2.044 30.060 1.00 66.56 343 THR A O 1
ATOM 2883 N N . SER A 1 351 ? -47.525 0.020 30.294 1.00 60.88 344 SER A N 1
ATOM 2884 C CA . SER A 1 351 ? -48.836 0.678 30.258 1.00 61.36 344 SER A CA 1
ATOM 2885 C C . SER A 1 351 ? -48.853 1.769 29.209 1.00 51.38 344 SER A C 1
ATOM 2886 O O . SER A 1 351 ? -47.791 2.163 28.715 1.00 49.60 344 SER A O 1
ATOM 2889 N N . LYS A 1 352 ? -50.044 2.269 28.879 1.00 51.23 345 LYS A N 1
ATOM 2890 C CA . LYS A 1 352 ? -50.153 3.399 27.964 1.00 62.73 345 LYS A CA 1
ATOM 2891 C C . LYS A 1 352 ? -50.553 4.695 28.667 1.00 72.10 345 LYS A C 1
ATOM 2892 O O . LYS A 1 352 ? -50.717 5.724 28.016 1.00 73.53 345 LYS A O 1
ATOM 2898 N N . SER A 1 353 ? -50.666 4.652 29.992 1.00 76.68 346 SER A N 1
ATOM 2899 C CA . SER A 1 353 ? -50.942 5.857 30.766 1.00 79.38 346 SER A CA 1
ATOM 2900 C C . SER A 1 353 ? -49.651 6.615 30.961 1.00 83.67 346 SER A C 1
ATOM 2901 O O . SER A 1 353 ? -49.526 7.757 30.525 1.00 91.24 346 SER A O 1
ATOM 2904 N N . ASP A 1 354 ? -48.689 5.953 31.599 1.00 83.77 347 ASP A N 1
ATOM 2905 C CA . ASP A 1 354 ? -47.398 6.548 31.937 1.00 82.33 347 ASP A CA 1
ATOM 2906 C C . ASP A 1 354 ? -46.853 7.476 30.839 1.00 86.40 347 ASP A C 1
ATOM 2907 O O . ASP A 1 354 ? -46.556 8.649 31.098 1.00 91.60 347 ASP A O 1
ATOM 2912 N N . VAL A 1 355 ? -46.733 6.957 29.619 1.00 88.59 348 VAL A N 1
ATOM 2913 C CA . VAL A 1 355 ? -46.216 7.742 28.496 1.00 87.57 348 VAL A CA 1
ATOM 2914 C C . VAL A 1 355 ? -47.337 8.025 27.505 1.00 86.67 348 VAL A C 1
ATOM 2915 O O . VAL A 1 355 ? -48.151 7.154 27.252 1.00 99.06 348 VAL A O 1
ATOM 2919 N N . GLU A 1 356 ? -47.399 9.202 26.921 1.00 68.21 349 GLU A N 1
ATOM 2920 C CA . GLU A 1 356 ? -48.456 9.431 25.966 1.00 66.36 349 GLU A CA 1
ATOM 2921 C C . GLU A 1 356 ? -47.904 9.340 24.582 1.00 68.38 349 GLU A C 1
ATOM 2922 O O . GLU A 1 356 ? -47.052 10.100 24.225 1.00 79.03 349 GLU A O 1
ATOM 2924 N N . GLY A 1 357 ? -48.391 8.411 23.796 1.00 58.68 350 GLY A N 1
ATOM 2925 C CA . GLY A 1 357 ? -47.916 8.279 22.434 1.00 57.79 350 GLY A CA 1
ATOM 2926 C C . GLY A 1 357 ? -48.726 9.128 21.511 1.00 49.84 350 GLY A C 1
ATOM 2927 O O . GLY A 1 357 ? -49.824 9.480 21.843 1.00 56.26 350 GLY A O 1
ATOM 2928 N N . ASP A 1 358 ? -48.193 9.447 20.352 1.00 49.14 351 ASP A N 1
ATOM 2929 C CA . ASP A 1 358 ? -49.025 10.055 19.318 1.00 44.95 351 ASP A CA 1
ATOM 2930 C C . ASP A 1 358 ? -49.872 8.993 18.643 1.00 47.40 351 ASP A C 1
ATOM 2931 O O . ASP A 1 358 ? -50.970 9.263 18.178 1.00 46.85 351 ASP A O 1
ATOM 2936 N N . CYS A 1 359 ? -49.333 7.781 18.593 1.00 40.95 352 CYS A N 1
ATOM 2937 C CA . CYS A 1 359 ? -50.091 6.589 18.224 1.00 43.53 352 CYS A CA 1
ATOM 2938 C C . CYS A 1 359 ? -49.763 5.565 19.277 1.00 44.94 352 CYS A C 1
ATOM 2939 O O . CYS A 1 359 ? -48.653 5.560 19.818 1.00 37.41 352 CYS A O 1
ATOM 2942 N N . CYS A 1 360 ? -50.707 4.684 19.555 1.00 36.11 353 CYS A N 1
ATOM 2943 C CA . CYS A 1 360 ? -50.518 3.719 20.608 1.00 40.87 353 CYS A CA 1
ATOM 2944 C C . CYS A 1 360 ? -50.915 2.337 20.118 1.00 44.68 353 CYS A C 1
ATOM 2945 O O . CYS A 1 360 ? -51.961 2.176 19.508 1.00 41.67 353 CYS A O 1
ATOM 2948 N N . PHE A 1 361 ? -50.064 1.352 20.376 1.00 37.24 354 PHE A N 1
ATOM 2949 C CA . PHE A 1 361 ? -50.327 -0.028 19.983 1.00 40.92 354 PHE A CA 1
ATOM 2950 C C . PHE A 1 361 ? -50.243 -0.961 21.196 1.00 39.35 354 PHE A C 1
ATOM 2951 O O . PHE A 1 361 ? -49.247 -0.963 21.911 1.00 39.95 354 PHE A O 1
ATOM 2959 N N . LYS A 1 362 ? -51.278 -1.767 21.411 1.00 43.42 355 LYS A N 1
ATOM 2960 C CA . LYS A 1 362 ? -51.207 -2.824 22.412 1.00 40.30 355 LYS A CA 1
ATOM 2961 C C . LYS A 1 362 ? -50.780 -4.141 21.786 1.00 38.46 355 LYS A C 1
ATOM 2962 O O . LYS A 1 362 ? -51.345 -4.582 20.778 1.00 40.33 355 LYS A O 1
ATOM 2968 N N . ILE A 1 363 ? -49.782 -4.779 22.383 1.00 32.63 356 ILE A N 1
ATOM 2969 C CA . ILE A 1 363 ? -49.447 -6.126 21.960 1.00 41.50 356 ILE A CA 1
ATOM 2970 C C . ILE A 1 363 ? -49.718 -7.162 23.044 1.00 48.25 356 ILE A C 1
ATOM 2971 O O . ILE A 1 363 ? -49.257 -7.031 24.183 1.00 55.28 356 ILE A O 1
ATOM 2976 N N . TYR A 1 364 ? -50.449 -8.200 22.662 1.00 48.15 357 TYR A N 1
ATOM 2977 C CA . TYR A 1 364 ? -50.658 -9.369 23.500 1.00 47.57 357 TYR A CA 1
ATOM 2978 C C . TYR A 1 364 ? -50.544 -10.619 22.623 1.00 45.21 357 TYR A C 1
ATOM 2979 O O . TYR A 1 364 ? -51.229 -10.700 21.602 1.00 37.66 357 TYR A O 1
ATOM 2988 N N . ASP A 1 365 ? -49.753 -11.589 23.017 1.00 41.63 358 ASP A N 1
ATOM 2989 C CA . ASP A 1 365 ? -49.646 -12.820 22.271 1.00 41.55 358 ASP A CA 1
ATOM 2990 C C . ASP A 1 365 ? -49.227 -12.613 20.804 1.00 42.90 358 ASP A C 1
ATOM 2991 O O . ASP A 1 365 ? -49.701 -13.262 19.926 1.00 41.41 358 ASP A O 1
ATOM 2996 N N . GLY A 1 366 ? -48.313 -11.689 20.590 1.00 30.00 359 GLY A N 1
ATOM 2997 C CA . GLY A 1 366 ? -47.774 -11.409 19.291 1.00 30.00 359 GLY A CA 1
ATOM 2998 C C . GLY A 1 366 ? -48.730 -10.736 18.360 1.00 30.00 359 GLY A C 1
ATOM 2999 O O . GLY A 1 366 ? -48.506 -10.641 17.213 1.00 30.00 359 GLY A O 1
ATOM 3000 N N . ILE A 1 367 ? -49.816 -10.273 18.910 1.00 60.88 360 ILE A N 1
ATOM 3001 C CA . ILE A 1 367 ? -50.819 -9.600 18.152 1.00 54.90 360 ILE A CA 1
ATOM 3002 C C . ILE A 1 367 ? -50.851 -8.140 18.525 1.00 43.79 360 ILE A C 1
ATOM 3003 O O . ILE A 1 367 ? -51.002 -7.814 19.662 1.00 31.97 360 ILE A O 1
ATOM 3008 N N . VAL A 1 368 ? -50.711 -7.279 17.535 1.00 42.24 361 VAL A N 1
ATOM 3009 C CA . VAL A 1 368 ? -50.574 -5.857 17.754 1.00 44.41 361 VAL A CA 1
ATOM 3010 C C . VAL A 1 368 ? -51.868 -5.124 17.465 1.00 45.37 361 VAL A C 1
ATOM 3011 O O . VAL A 1 368 ? -52.273 -5.059 16.354 1.00 50.33 361 VAL A O 1
ATOM 3015 N N . ASP A 1 369 ? -52.500 -4.571 18.479 1.00 42.70 362 ASP A N 1
ATOM 3016 C CA . ASP A 1 369 ? -53.811 -3.904 18.342 1.00 47.50 362 ASP A CA 1
ATOM 3017 C C . ASP A 1 369 ? -53.612 -2.370 18.374 1.00 44.13 362 ASP A C 1
ATOM 3018 O O . ASP A 1 369 ? -53.219 -1.839 19.420 1.00 41.18 362 ASP A O 1
ATOM 3023 N N . LYS A 1 370 ? -53.819 -1.647 17.267 1.00 40.33 363 LYS A N 1
ATOM 3024 C CA . LYS A 1 370 ? -53.653 -0.188 17.340 1.00 40.53 363 LYS A CA 1
ATOM 3025 C C . LYS A 1 370 ? -54.761 0.426 18.184 1.00 47.53 363 LYS A C 1
ATOM 3026 O O . LYS A 1 370 ? -55.941 0.142 17.979 1.00 52.44 363 LYS A O 1
ATOM 3032 N N . LEU A 1 371 ? -54.357 1.314 19.082 1.00 49.13 364 LEU A N 1
ATOM 3033 C CA . LEU A 1 371 ? -55.193 2.090 20.015 1.00 60.53 364 LEU A CA 1
ATOM 3034 C C . LEU A 1 371 ? -55.697 1.183 21.115 1.00 65.56 364 LEU A C 1
ATOM 3035 O O . LEU A 1 371 ? -56.878 0.853 21.184 1.00 82.09 364 LEU A O 1
ATOM 3040 N N . ALA A 1 372 ? -54.759 0.774 21.966 1.00 69.89 365 ALA A N 1
ATOM 3041 C CA . ALA A 1 372 ? -55.029 -0.086 23.112 1.00 64.32 365 ALA A CA 1
ATOM 3042 C C . ALA A 1 372 ? -55.901 -1.298 22.769 1.00 72.30 365 ALA A C 1
ATOM 3043 O O . ALA A 1 372 ? -56.401 -1.992 23.658 1.00 80.14 365 ALA A O 1
ATOM 3045 N N . HIS B 1 2 ? 32.445 -17.028 44.443 1.00 78.92 -5 HIS B N 1
ATOM 3046 C CA . HIS B 1 2 ? 32.245 -16.638 45.833 1.00 76.90 -5 HIS B CA 1
ATOM 3047 C C . HIS B 1 2 ? 32.774 -17.639 46.809 1.00 74.90 -5 HIS B C 1
ATOM 3048 O O . HIS B 1 2 ? 32.740 -18.829 46.580 1.00 75.44 -5 HIS B O 1
ATOM 3055 N N . HIS B 1 3 ? 33.227 -17.106 47.926 1.00 30.00 -4 HIS B N 1
ATOM 3056 C CA . HIS B 1 3 ? 33.885 -17.831 48.970 1.00 30.00 -4 HIS B CA 1
ATOM 3057 C C . HIS B 1 3 ? 32.872 -18.427 49.903 1.00 30.00 -4 HIS B C 1
ATOM 3058 O O . HIS B 1 3 ? 33.200 -19.164 50.787 1.00 30.00 -4 HIS B O 1
ATOM 3065 N N . SER B 1 4 ? 31.625 -18.096 49.693 1.00 56.87 -3 SER B N 1
ATOM 3066 C CA . SER B 1 4 ? 30.571 -18.568 50.530 1.00 55.11 -3 SER B CA 1
ATOM 3067 C C . SER B 1 4 ? 29.236 -18.385 49.904 1.00 57.29 -3 SER B C 1
ATOM 3068 O O . SER B 1 4 ? 29.109 -17.904 48.800 1.00 50.95 -3 SER B O 1
ATOM 3071 N N . GLN B 1 5 ? 28.236 -18.777 50.651 1.00 51.87 -2 GLN B N 1
ATOM 3072 C CA . GLN B 1 5 ? 26.860 -18.471 50.301 1.00 55.01 -2 GLN B CA 1
ATOM 3073 C C . GLN B 1 5 ? 26.124 -17.690 51.437 1.00 56.09 -2 GLN B C 1
ATOM 3074 O O . GLN B 1 5 ? 24.908 -17.832 51.617 1.00 46.92 -2 GLN B O 1
ATOM 3080 N N . ASP B 1 6 ? 26.867 -16.870 52.186 1.00 47.38 -1 ASP B N 1
ATOM 3081 C CA . ASP B 1 6 ? 26.253 -15.987 53.176 1.00 45.57 -1 ASP B CA 1
ATOM 3082 C C . ASP B 1 6 ? 25.342 -14.970 52.462 1.00 43.77 -1 ASP B C 1
ATOM 3083 O O . ASP B 1 6 ? 25.780 -14.298 51.522 1.00 41.05 -1 ASP B O 1
ATOM 3088 N N . PRO B 1 7 ? 24.083 -14.841 52.916 1.00 46.35 0 PRO B N 1
ATOM 3089 C CA . PRO B 1 7 ? 23.137 -13.850 52.378 1.00 47.92 0 PRO B CA 1
ATOM 3090 C C . PRO B 1 7 ? 23.542 -12.391 52.626 1.00 43.86 0 PRO B C 1
ATOM 3091 O O . PRO B 1 7 ? 24.246 -12.110 53.594 1.00 38.55 0 PRO B O 1
ATOM 3095 N N . MET B 1 8 ? 23.105 -11.483 51.746 1.00 43.74 1 MET B N 1
ATOM 3096 C CA . MET B 1 8 ? 23.251 -10.049 51.975 1.00 34.79 1 MET B CA 1
ATOM 3097 C C . MET B 1 8 ? 22.583 -9.758 53.291 1.00 35.32 1 MET B C 1
ATOM 3098 O O . MET B 1 8 ? 21.528 -10.301 53.604 1.00 36.59 1 MET B O 1
ATOM 3103 N N . TYR B 1 9 ? 23.214 -8.894 54.065 1.00 38.14 2 TYR B N 1
ATOM 3104 C CA . TYR B 1 9 ? 22.777 -8.615 55.410 1.00 42.99 2 TYR B CA 1
ATOM 3105 C C . TYR B 1 9 ? 23.242 -7.217 55.770 1.00 39.12 2 TYR B C 1
ATOM 3106 O O . TYR B 1 9 ? 24.437 -6.940 55.752 1.00 39.87 2 TYR B O 1
ATOM 3115 N N . LEU B 1 10 ? 22.297 -6.336 56.064 1.00 35.39 3 LEU B N 1
ATOM 3116 C CA . LEU B 1 10 ? 22.629 -5.004 56.560 1.00 36.79 3 LEU B CA 1
ATOM 3117 C C . LEU B 1 10 ? 22.717 -5.061 58.088 1.00 43.34 3 LEU B C 1
ATOM 3118 O O . LEU B 1 10 ? 21.696 -5.082 58.780 1.00 45.36 3 LEU B O 1
ATOM 3123 N N . LYS B 1 11 ? 23.941 -5.094 58.609 1.00 40.61 4 LYS B N 1
ATOM 3124 C CA . LYS B 1 11 ? 24.155 -5.219 60.050 1.00 44.29 4 LYS B CA 1
ATOM 3125 C C . LYS B 1 11 ? 23.627 -4.000 60.772 1.00 44.92 4 LYS B C 1
ATOM 3126 O O . LYS B 1 11 ? 23.016 -4.100 61.834 1.00 42.30 4 LYS B O 1
ATOM 3132 N N . GLU B 1 12 ? 23.861 -2.843 60.169 1.00 39.86 5 GLU B N 1
ATOM 3133 C CA . GLU B 1 12 ? 23.486 -1.589 60.774 1.00 45.02 5 GLU B CA 1
ATOM 3134 C C . GLU B 1 12 ? 23.458 -0.473 59.742 1.00 42.94 5 GLU B C 1
ATOM 3135 O O . GLU B 1 12 ? 24.065 -0.570 58.676 1.00 39.38 5 GLU B O 1
ATOM 3141 N N . ILE B 1 13 ? 22.751 0.596 60.064 1.00 40.20 6 ILE B N 1
ATOM 3142 C CA . ILE B 1 13 ? 22.792 1.787 59.246 1.00 42.59 6 ILE B CA 1
ATOM 3143 C C . ILE B 1 13 ? 22.895 2.993 60.168 1.00 45.27 6 ILE B C 1
ATOM 3144 O O . ILE B 1 13 ? 22.375 2.976 61.288 1.00 52.14 6 ILE B O 1
ATOM 3149 N N . PHE B 1 14 ? 23.608 4.014 59.699 1.00 39.78 7 PHE B N 1
ATOM 3150 C CA . PHE B 1 14 ? 23.768 5.280 60.419 1.00 40.60 7 PHE B CA 1
ATOM 3151 C C . PHE B 1 14 ? 23.270 6.374 59.503 1.00 42.11 7 PHE B C 1
ATOM 3152 O O . PHE B 1 14 ? 23.778 6.521 58.393 1.00 43.32 7 PHE B O 1
ATOM 3160 N N . VAL B 1 15 ? 22.270 7.127 59.952 1.00 41.34 8 VAL B N 1
ATOM 3161 C CA . VAL B 1 15 ? 21.731 8.226 59.158 1.00 46.03 8 VAL B CA 1
ATOM 3162 C C . VAL B 1 15 ? 21.963 9.557 59.869 1.00 45.30 8 VAL B C 1
ATOM 3163 O O . VAL B 1 15 ? 21.699 9.700 61.057 1.00 46.60 8 VAL B O 1
ATOM 3167 N N . ASP B 1 16 ? 22.461 10.527 59.116 1.00 42.05 9 ASP B N 1
ATOM 3168 C CA . ASP B 1 16 ? 22.738 11.857 59.640 1.00 44.58 9 ASP B CA 1
ATOM 3169 C C . ASP B 1 16 ? 22.092 12.889 58.726 1.00 50.79 9 ASP B C 1
ATOM 3170 O O . ASP B 1 16 ? 22.399 12.945 57.528 1.00 47.52 9 ASP B O 1
ATOM 3175 N N . ASN B 1 17 ? 21.191 13.687 59.300 1.00 47.79 10 ASN B N 1
ATOM 3176 C CA . ASN B 1 17 ? 20.423 14.692 58.565 1.00 56.15 10 ASN B CA 1
ATOM 3177 C C . ASN B 1 17 ? 19.651 14.123 57.374 1.00 51.97 10 ASN B C 1
ATOM 3178 O O . ASN B 1 17 ? 19.448 14.814 56.379 1.00 51.39 10 ASN B O 1
ATOM 3183 N N . PHE B 1 18 ? 19.229 12.866 57.472 1.00 53.66 11 PHE B N 1
ATOM 3184 C CA . PHE B 1 18 ? 18.492 12.251 56.383 1.00 57.36 11 PHE B CA 1
ATOM 3185 C C . PHE B 1 18 ? 16.989 12.447 56.549 1.00 53.78 11 PHE B C 1
ATOM 3186 O O . PHE B 1 18 ? 16.363 11.847 57.432 1.00 55.86 11 PHE B O 1
ATOM 3194 N N . ARG B 1 19 ? 16.422 13.296 55.696 1.00 52.60 12 ARG B N 1
ATOM 3195 C CA . ARG B 1 19 ? 14.987 13.564 55.715 1.00 61.54 12 ARG B CA 1
ATOM 3196 C C . ARG B 1 19 ? 14.536 14.000 57.103 1.00 63.89 12 ARG B C 1
ATOM 3197 O O . ARG B 1 19 ? 15.117 14.904 57.690 1.00 63.22 12 ARG B O 1
ATOM 3205 N N . ASN B 1 20 ? 13.507 13.335 57.622 1.00 69.32 13 ASN B N 1
ATOM 3206 C CA . ASN B 1 20 ? 12.971 13.648 58.941 1.00 71.85 13 ASN B CA 1
ATOM 3207 C C . ASN B 1 20 ? 13.559 12.733 60.001 1.00 61.35 13 ASN B C 1
ATOM 3208 O O . ASN B 1 20 ? 13.215 12.833 61.180 1.00 61.67 13 ASN B O 1
ATOM 3213 N N . LEU B 1 21 ? 14.430 11.822 59.582 1.00 56.82 14 LEU B N 1
ATOM 3214 C CA . LEU B 1 21 ? 15.066 10.929 60.534 1.00 60.59 14 LEU B CA 1
ATOM 3215 C C . LEU B 1 21 ? 16.029 11.710 61.425 1.00 63.76 14 LEU B C 1
ATOM 3216 O O . LEU B 1 21 ? 16.749 12.590 60.956 1.00 66.64 14 LEU B O 1
ATOM 3221 N N . LYS B 1 22 ? 16.017 11.401 62.716 1.00 58.11 15 LYS B N 1
ATOM 3222 C CA . LYS B 1 22 ? 17.007 11.951 63.634 1.00 66.06 15 LYS B CA 1
ATOM 3223 C C . LYS B 1 22 ? 18.353 11.292 63.374 1.00 63.10 15 LYS B C 1
ATOM 3224 O O . LYS B 1 22 ? 18.424 10.262 62.694 1.00 59.76 15 LYS B O 1
ATOM 3230 N N . LYS B 1 23 ? 19.418 11.895 63.896 1.00 59.16 16 LYS B N 1
ATOM 3231 C CA . LYS B 1 23 ? 20.752 11.322 63.777 1.00 53.53 16 LYS B CA 1
ATOM 3232 C C . LYS B 1 23 ? 20.857 10.112 64.702 1.00 56.96 16 LYS B C 1
ATOM 3233 O O . LYS B 1 23 ? 20.663 10.233 65.913 1.00 59.85 16 LYS B O 1
ATOM 3239 N N . GLN B 1 24 ? 21.166 8.948 64.138 1.00 49.15 17 GLN B N 1
ATOM 3240 C CA . GLN B 1 24 ? 21.066 7.708 64.894 1.00 49.23 17 GLN B CA 1
ATOM 3241 C C . GLN B 1 24 ? 21.732 6.525 64.201 1.00 48.70 17 GLN B C 1
ATOM 3242 O O . GLN B 1 24 ? 21.910 6.507 62.985 1.00 50.80 17 GLN B O 1
ATOM 3248 N N . LYS B 1 25 ? 22.094 5.530 64.997 1.00 46.25 18 LYS B N 1
ATOM 3249 C CA . LYS B 1 25 ? 22.588 4.276 64.474 1.00 48.70 18 LYS B CA 1
ATOM 3250 C C . LYS B 1 25 ? 21.533 3.235 64.777 1.00 56.49 18 LYS B C 1
ATOM 3251 O O . LYS B 1 25 ? 21.016 3.197 65.892 1.00 47.73 18 LYS B O 1
ATOM 3257 N N . LEU B 1 26 ? 21.193 2.414 63.783 1.00 50.29 19 LEU B N 1
ATOM 3258 C CA . LEU B 1 26 ? 20.242 1.326 63.982 1.00 48.28 19 LEU B CA 1
ATOM 3259 C C . LEU B 1 26 ? 20.956 0.004 63.749 1.00 49.36 19 LEU B C 1
ATOM 3260 O O . LEU B 1 26 ? 21.732 -0.125 62.807 1.00 53.24 19 LEU B O 1
ATOM 3265 N N . GLU B 1 27 ? 20.697 -0.977 64.601 1.00 49.70 20 GLU B N 1
ATOM 3266 C CA . GLU B 1 27 ? 21.286 -2.294 64.429 1.00 45.40 20 GLU B CA 1
ATOM 3267 C C . GLU B 1 27 ? 20.166 -3.290 64.121 1.00 49.47 20 GLU B C 1
ATOM 3268 O O . GLU B 1 27 ? 19.114 -3.271 64.764 1.00 52.06 20 GLU B O 1
ATOM 3274 N N . PHE B 1 28 ? 20.372 -4.137 63.117 1.00 43.61 21 PHE B N 1
ATOM 3275 C CA . PHE B 1 28 ? 19.299 -5.003 62.640 1.00 46.92 21 PHE B CA 1
ATOM 3276 C C . PHE B 1 28 ? 19.615 -6.478 62.816 1.00 52.21 21 PHE B C 1
ATOM 3277 O O . PHE B 1 28 ? 20.757 -6.855 63.057 1.00 58.11 21 PHE B O 1
ATOM 3285 N N . CYS B 1 29 ? 18.593 -7.317 62.686 1.00 55.29 22 CYS B N 1
ATOM 3286 C CA . CYS B 1 29 ? 18.796 -8.760 62.764 1.00 57.19 22 CYS B CA 1
ATOM 3287 C C . CYS B 1 29 ? 18.772 -9.356 61.368 1.00 53.01 22 CYS B C 1
ATOM 3288 O O . CYS B 1 29 ? 18.422 -8.679 60.409 1.00 55.05 22 CYS B O 1
ATOM 3291 N N . GLU B 1 30 ? 19.166 -10.614 61.232 1.00 59.60 23 GLU B N 1
ATOM 3292 C CA . GLU B 1 30 ? 19.310 -11.180 59.895 1.00 68.78 23 GLU B CA 1
ATOM 3293 C C . GLU B 1 30 ? 18.019 -11.785 59.367 1.00 64.13 23 GLU B C 1
ATOM 3294 O O . GLU B 1 30 ? 18.004 -12.359 58.273 1.00 66.74 23 GLU B O 1
ATOM 3300 N N . GLY B 1 31 ? 16.939 -11.653 60.133 1.00 59.19 24 GLY B N 1
ATOM 3301 C CA . GLY B 1 31 ? 15.650 -12.165 59.705 1.00 61.30 24 GLY B CA 1
ATOM 3302 C C . GLY B 1 31 ? 14.674 -11.063 59.334 1.00 54.67 24 GLY B C 1
ATOM 3303 O O . GLY B 1 31 ? 15.006 -10.134 58.599 1.00 54.40 24 GLY B O 1
ATOM 3304 N N . VAL B 1 32 ? 13.462 -11.162 59.856 1.00 48.02 25 VAL B N 1
ATOM 3305 C CA . VAL B 1 32 ? 12.465 -10.118 59.669 1.00 54.57 25 VAL B CA 1
ATOM 3306 C C . VAL B 1 32 ? 12.718 -8.924 60.584 1.00 58.84 25 VAL B C 1
ATOM 3307 O O . VAL B 1 32 ? 12.769 -9.074 61.805 1.00 62.53 25 VAL B O 1
ATOM 3311 N N . ASN B 1 33 ? 12.891 -7.746 59.984 1.00 54.66 26 ASN B N 1
ATOM 3312 C CA . ASN B 1 33 ? 12.904 -6.498 60.734 1.00 52.49 26 ASN B CA 1
ATOM 3313 C C . ASN B 1 33 ? 11.625 -5.741 60.421 1.00 61.03 26 ASN B C 1
ATOM 3314 O O . ASN B 1 33 ? 11.433 -5.237 59.311 1.00 57.10 26 ASN B O 1
ATOM 3319 N N . LEU B 1 34 ? 10.741 -5.689 61.408 1.00 60.12 27 LEU B N 1
ATOM 3320 C CA . LEU B 1 34 ? 9.485 -4.980 61.283 1.00 59.52 27 LEU B CA 1
ATOM 3321 C C . LEU B 1 34 ? 9.626 -3.520 61.717 1.00 60.64 27 LEU B C 1
ATOM 3322 O O . LEU B 1 34 ? 10.093 -3.220 62.820 1.00 58.66 27 LEU B O 1
ATOM 3327 N N . ILE B 1 35 ? 9.255 -2.617 60.818 1.00 60.18 28 ILE B N 1
ATOM 3328 C CA . ILE B 1 35 ? 9.221 -1.194 61.108 1.00 62.32 28 ILE B CA 1
ATOM 3329 C C . ILE B 1 35 ? 7.768 -0.750 61.072 1.00 66.91 28 ILE B C 1
ATOM 3330 O O . ILE B 1 35 ? 7.081 -0.952 60.074 1.00 68.26 28 ILE B O 1
ATOM 3335 N N . TYR B 1 36 ? 7.283 -0.152 62.151 1.00 70.18 29 TYR B N 1
ATOM 3336 C CA . TYR B 1 36 ? 5.887 0.255 62.162 1.00 76.52 29 TYR B CA 1
ATOM 3337 C C . TYR B 1 36 ? 5.684 1.634 62.778 1.00 80.40 29 TYR B C 1
ATOM 3338 O O . TYR B 1 36 ? 6.602 2.205 63.366 1.00 80.92 29 TYR B O 1
ATOM 3347 N N . GLY B 1 37 ? 4.476 2.169 62.619 1.00 81.94 30 GLY B N 1
ATOM 3348 C CA . GLY B 1 37 ? 4.139 3.473 63.154 1.00 86.22 30 GLY B CA 1
ATOM 3349 C C . GLY B 1 37 ? 3.063 4.171 62.342 1.00 92.52 30 GLY B C 1
ATOM 3350 O O . GLY B 1 37 ? 2.781 3.786 61.205 1.00 88.72 30 GLY B O 1
ATOM 3351 N N . LEU B 1 38 ? 2.457 5.195 62.939 1.00 95.41 31 LEU B N 1
ATOM 3352 C CA . LEU B 1 38 ? 1.462 6.021 62.262 1.00 93.49 31 LEU B CA 1
ATOM 3353 C C . LEU B 1 38 ? 2.077 6.733 61.066 1.00 91.90 31 LEU B C 1
ATOM 3354 O O . LEU B 1 38 ? 1.453 6.870 60.011 1.00 90.79 31 LEU B O 1
ATOM 3359 N N . ASN B 1 39 ? 3.311 7.184 61.266 1.00 93.30 32 ASN B N 1
ATOM 3360 C CA . ASN B 1 39 ? 4.073 7.946 60.286 1.00 94.72 32 ASN B CA 1
ATOM 3361 C C . ASN B 1 39 ? 4.023 7.353 58.890 1.00 94.77 32 ASN B C 1
ATOM 3362 O O . ASN B 1 39 ? 4.040 6.135 58.721 1.00 97.76 32 ASN B O 1
ATOM 3367 N N . ALA B 1 40 ? 3.951 8.218 57.889 1.00 94.18 33 ALA B N 1
ATOM 3368 C CA . ALA B 1 40 ? 4.039 7.767 56.511 1.00 91.68 33 ALA B CA 1
ATOM 3369 C C . ALA B 1 40 ? 5.475 7.921 56.021 1.00 81.16 33 ALA B C 1
ATOM 3370 O O . ALA B 1 40 ? 6.065 6.973 55.503 1.00 65.90 33 ALA B O 1
ATOM 3372 N N . GLN B 1 41 ? 6.034 9.114 56.217 1.00 84.76 34 GLN B N 1
ATOM 3373 C CA . GLN B 1 41 ? 7.372 9.441 55.726 1.00 81.40 34 GLN B CA 1
ATOM 3374 C C . GLN B 1 41 ? 8.484 8.683 56.468 1.00 75.75 34 GLN B C 1
ATOM 3375 O O . GLN B 1 41 ? 9.354 8.097 55.831 1.00 75.58 34 GLN B O 1
ATOM 3381 N N . GLY B 1 42 ? 8.453 8.692 57.801 1.00 79.11 35 GLY B N 1
ATOM 3382 C CA . GLY B 1 42 ? 9.497 8.067 58.606 1.00 76.01 35 GLY B CA 1
ATOM 3383 C C . GLY B 1 42 ? 9.760 6.611 58.252 1.00 73.76 35 GLY B C 1
ATOM 3384 O O . GLY B 1 42 ? 10.912 6.188 58.114 1.00 66.18 35 GLY B O 1
ATOM 3385 N N . LYS B 1 43 ? 8.679 5.847 58.108 1.00 72.22 36 LYS B N 1
ATOM 3386 C CA . LYS B 1 43 ? 8.749 4.463 57.661 1.00 67.83 36 LYS B CA 1
ATOM 3387 C C . LYS B 1 43 ? 9.445 4.378 56.302 1.00 63.93 36 LYS B C 1
ATOM 3388 O O . LYS B 1 43 ? 10.312 3.537 56.076 1.00 67.21 36 LYS B O 1
ATOM 3394 N N . SER B 1 44 ? 9.071 5.278 55.405 1.00 61.17 37 SER B N 1
ATOM 3395 C CA . SER B 1 44 ? 9.598 5.271 54.052 1.00 66.85 37 SER B CA 1
ATOM 3396 C C . SER B 1 44 ? 10.990 5.924 53.950 1.00 57.48 37 SER B C 1
ATOM 3397 O O . SER B 1 44 ? 11.813 5.496 53.150 1.00 57.99 37 SER B O 1
ATOM 3400 N N . ASN B 1 45 ? 11.219 6.970 54.740 1.00 56.52 38 ASN B N 1
ATOM 3401 C CA . ASN B 1 45 ? 12.513 7.626 54.729 1.00 52.50 38 ASN B CA 1
ATOM 3402 C C . ASN B 1 45 ? 13.623 6.638 55.065 1.00 46.30 38 ASN B C 1
ATOM 3403 O O . ASN B 1 45 ? 14.702 6.670 54.459 1.00 45.40 38 ASN B O 1
ATOM 3408 N N . LEU B 1 46 ? 13.317 5.749 56.004 1.00 46.73 39 LEU B N 1
ATOM 3409 C CA . LEU B 1 46 ? 14.236 4.695 56.412 1.00 47.81 39 LEU B CA 1
ATOM 3410 C C . LEU B 1 46 ? 14.507 3.748 55.250 1.00 49.49 39 LEU B C 1
ATOM 3411 O O . LEU B 1 46 ? 15.661 3.395 55.000 1.00 43.75 39 LEU B O 1
ATOM 3416 N N . LEU B 1 47 ? 13.443 3.297 54.570 1.00 42.56 40 LEU B N 1
ATOM 3417 C CA . LEU B 1 47 ? 13.585 2.385 53.420 1.00 43.39 40 LEU B CA 1
ATOM 3418 C C . LEU B 1 47 ? 14.348 3.092 52.320 1.00 42.35 40 LEU B C 1
ATOM 3419 O O . LEU B 1 47 ? 15.115 2.479 51.583 1.00 36.25 40 LEU B O 1
ATOM 3424 N N . GLU B 1 48 ? 14.150 4.401 52.238 1.00 42.12 41 GLU B N 1
ATOM 3425 C CA . GLU B 1 48 ? 14.841 5.220 51.251 1.00 45.71 41 GLU B CA 1
ATOM 3426 C C . GLU B 1 48 ? 16.340 5.280 51.550 1.00 47.54 41 GLU B C 1
ATOM 3427 O O . GLU B 1 48 ? 17.165 5.167 50.640 1.00 39.84 41 GLU B O 1
ATOM 3433 N N . ALA B 1 49 ? 16.686 5.466 52.821 1.00 41.92 42 ALA B N 1
ATOM 3434 C CA . ALA B 1 49 ? 18.086 5.412 53.227 1.00 40.80 42 ALA B CA 1
ATOM 3435 C C . ALA B 1 49 ? 18.692 4.051 52.865 1.00 40.70 42 ALA B C 1
ATOM 3436 O O . ALA B 1 49 ? 19.769 3.980 52.268 1.00 36.10 42 ALA B O 1
ATOM 3438 N N . ILE B 1 50 ? 17.997 2.971 53.208 1.00 40.75 43 ILE B N 1
ATOM 3439 C CA . ILE B 1 50 ? 18.523 1.647 52.905 1.00 42.13 43 ILE B CA 1
ATOM 3440 C C . ILE B 1 50 ? 18.688 1.438 51.403 1.00 42.84 43 ILE B C 1
ATOM 3441 O O . ILE B 1 50 ? 19.760 1.064 50.935 1.00 36.45 43 ILE B O 1
ATOM 3446 N N . ARG B 1 51 ? 17.633 1.715 50.647 1.00 48.70 44 ARG B N 1
ATOM 3447 C CA . ARG B 1 51 ? 17.654 1.518 49.204 1.00 41.17 44 ARG B CA 1
ATOM 3448 C C . ARG B 1 51 ? 18.697 2.421 48.537 1.00 38.15 44 ARG B C 1
ATOM 3449 O O . ARG B 1 51 ? 19.241 2.078 47.488 1.00 37.39 44 ARG B O 1
ATOM 3457 N N . LEU B 1 52 ? 18.995 3.564 49.160 1.00 38.35 45 LEU B N 1
ATOM 3458 C CA . LEU B 1 52 ? 20.034 4.453 48.643 1.00 36.33 45 LEU B CA 1
ATOM 3459 C C . LEU B 1 52 ? 21.379 3.713 48.544 1.00 37.36 45 LEU B C 1
ATOM 3460 O O . LEU B 1 52 ? 22.139 3.902 47.590 1.00 32.90 45 LEU B O 1
ATOM 3465 N N . LEU B 1 53 ? 21.646 2.849 49.517 1.00 43.93 46 LEU B N 1
ATOM 3466 C CA . LEU B 1 53 ? 22.936 2.164 49.603 1.00 39.80 46 LEU B CA 1
ATOM 3467 C C . LEU B 1 53 ? 23.078 1.136 48.497 1.00 42.36 46 LEU B C 1
ATOM 3468 O O . LEU B 1 53 ? 24.198 0.702 48.216 1.00 37.38 46 LEU B O 1
ATOM 3473 N N . SER B 1 54 ? 21.951 0.729 47.899 1.00 37.57 47 SER B N 1
ATOM 3474 C CA . SER B 1 54 ? 21.957 -0.176 46.739 1.00 38.00 47 SER B CA 1
ATOM 3475 C C . SER B 1 54 ? 22.028 0.553 45.396 1.00 42.37 47 SER B C 1
ATOM 3476 O O . SER B 1 54 ? 22.759 0.142 44.485 1.00 42.22 47 SER B O 1
ATOM 3479 N N . MET B 1 55 ? 21.239 1.614 45.257 1.00 41.95 48 MET B N 1
ATOM 3480 C CA . MET B 1 55 ? 21.011 2.213 43.941 1.00 32.11 48 MET B CA 1
ATOM 3481 C C . MET B 1 55 ? 21.715 3.547 43.754 1.00 39.96 48 MET B C 1
ATOM 3482 O O . MET B 1 55 ? 21.964 3.973 42.632 1.00 45.64 48 MET B O 1
ATOM 3487 N N . GLY B 1 56 ? 22.039 4.202 44.856 1.00 37.30 49 GLY B N 1
ATOM 3488 C CA . GLY B 1 56 ? 22.734 5.470 44.791 1.00 38.92 49 GLY B CA 1
ATOM 3489 C C . GLY B 1 56 ? 21.796 6.581 44.379 1.00 44.79 49 GLY B C 1
ATOM 3490 O O . GLY B 1 56 ? 22.240 7.641 43.947 1.00 49.72 49 GLY B O 1
ATOM 3491 N N . ARG B 1 57 ? 20.494 6.330 44.501 1.00 39.11 50 ARG B N 1
ATOM 3492 C CA . ARG B 1 57 ? 19.481 7.346 44.218 1.00 48.57 50 ARG B CA 1
ATOM 3493 C C . ARG B 1 57 ? 18.266 7.120 45.102 1.00 40.53 50 ARG B C 1
ATOM 3494 O O . ARG B 1 57 ? 18.181 6.110 45.806 1.00 39.33 50 ARG B O 1
ATOM 3502 N N . SER B 1 58 ? 17.345 8.080 45.087 1.00 44.96 51 SER B N 1
ATOM 3503 C CA . SER B 1 58 ? 16.081 7.961 45.807 1.00 46.18 51 SER B CA 1
ATOM 3504 C C . SER B 1 58 ? 15.098 7.097 45.038 1.00 48.40 51 SER B C 1
ATOM 3505 O O . SER B 1 58 ? 14.896 7.326 43.852 1.00 44.79 51 SER B O 1
ATOM 3508 N N . PHE B 1 59 ? 14.465 6.135 45.706 1.00 43.61 52 PHE B N 1
ATOM 3509 C CA . PHE B 1 59 ? 13.509 5.275 45.021 1.00 53.54 52 PHE B CA 1
ATOM 3510 C C . PHE B 1 59 ? 12.177 5.995 44.875 1.00 59.57 52 PHE B C 1
ATOM 3511 O O . PHE B 1 59 ? 11.244 5.462 44.273 1.00 55.69 52 PHE B O 1
ATOM 3519 N N . ARG B 1 60 ? 12.100 7.199 45.442 1.00 61.19 53 ARG B N 1
ATOM 3520 C CA . ARG B 1 60 ? 10.938 8.074 45.297 1.00 51.58 53 ARG B CA 1
ATOM 3521 C C . ARG B 1 60 ? 11.125 9.037 44.115 1.00 55.80 53 ARG B C 1
ATOM 3522 O O . ARG B 1 60 ? 10.225 9.806 43.782 1.00 64.99 53 ARG B O 1
ATOM 3530 N N . GLY B 1 61 ? 12.293 8.976 43.477 1.00 51.35 54 GLY B N 1
ATOM 3531 C CA . GLY B 1 61 ? 12.613 9.836 42.349 1.00 48.75 54 GLY B CA 1
ATOM 3532 C C . GLY B 1 61 ? 13.048 11.230 42.755 1.00 51.65 54 GLY B C 1
ATOM 3533 O O . GLY B 1 61 ? 13.368 12.064 41.909 1.00 55.27 54 GLY B O 1
ATOM 3534 N N . SER B 1 62 ? 13.075 11.479 44.061 1.00 53.41 55 SER B N 1
ATOM 3535 C CA . SER B 1 62 ? 13.427 12.787 44.595 1.00 52.77 55 SER B CA 1
ATOM 3536 C C . SER B 1 62 ? 14.841 13.204 44.233 1.00 54.86 55 SER B C 1
ATOM 3537 O O . SER B 1 62 ? 15.735 12.366 44.119 1.00 60.88 55 SER B O 1
ATOM 3540 N N . LYS B 1 63 ? 15.044 14.504 44.052 1.00 57.12 56 LYS B N 1
ATOM 3541 C CA . LYS B 1 63 ? 16.392 15.040 43.889 1.00 64.02 56 LYS B CA 1
ATOM 3542 C C . LYS B 1 63 ? 17.135 14.889 45.212 1.00 59.34 56 LYS B C 1
ATOM 3543 O O . LYS B 1 63 ? 16.512 14.866 46.278 1.00 54.20 56 LYS B O 1
ATOM 3549 N N . MET B 1 64 ? 18.458 14.781 45.139 1.00 59.35 57 MET B N 1
ATOM 3550 C CA . MET B 1 64 ? 19.292 14.569 46.325 1.00 64.93 57 MET B CA 1
ATOM 3551 C C . MET B 1 64 ? 19.073 15.631 47.393 1.00 58.35 57 MET B C 1
ATOM 3552 O O . MET B 1 64 ? 18.919 15.309 48.574 1.00 54.75 57 MET B O 1
ATOM 3557 N N . SER B 1 65 ? 19.034 16.891 46.958 1.00 51.04 58 SER B N 1
ATOM 3558 C CA . SER B 1 65 ? 18.821 18.037 47.837 1.00 56.72 58 SER B CA 1
ATOM 3559 C C . SER B 1 65 ? 17.530 17.919 48.651 1.00 56.92 58 SER B C 1
ATOM 3560 O O . SER B 1 65 ? 17.410 18.524 49.719 1.00 61.34 58 SER B O 1
ATOM 3563 N N . GLU B 1 66 ? 16.574 17.138 48.152 1.00 53.47 59 GLU B N 1
ATOM 3564 C CA . GLU B 1 66 ? 15.320 16.916 48.864 1.00 54.58 59 GLU B CA 1
ATOM 3565 C C . GLU B 1 66 ? 15.502 15.916 50.011 1.00 53.83 59 GLU B C 1
ATOM 3566 O O . GLU B 1 66 ? 14.708 15.901 50.954 1.00 52.91 59 GLU B O 1
ATOM 3572 N N . LEU B 1 67 ? 16.540 15.082 49.938 1.00 52.52 60 LEU B N 1
ATOM 3573 C CA . LEU B 1 67 ? 16.806 14.142 51.019 1.00 51.21 60 LEU B CA 1
ATOM 3574 C C . LEU B 1 67 ? 17.419 14.853 52.236 1.00 57.25 60 LEU B C 1
ATOM 3575 O O . LEU B 1 67 ? 17.335 14.346 53.361 1.00 56.35 60 LEU B O 1
ATOM 3580 N N . VAL B 1 68 ? 18.032 16.019 52.011 1.00 56.98 61 VAL B N 1
ATOM 3581 C CA . VAL B 1 68 ? 18.701 16.765 53.090 1.00 62.68 61 VAL B CA 1
ATOM 3582 C C . VAL B 1 68 ? 17.683 17.359 54.058 1.00 66.36 61 VAL B C 1
ATOM 3583 O O . VAL B 1 68 ? 16.705 17.962 53.627 1.00 73.14 61 VAL B O 1
ATOM 3587 N N . LYS B 1 69 ? 17.908 17.179 55.358 1.00 60.64 62 LYS B N 1
ATOM 3588 C CA . LYS B 1 69 ? 17.067 17.802 56.387 1.00 66.99 62 LYS B CA 1
ATOM 3589 C C . LYS B 1 69 ? 17.070 19.336 56.264 1.00 67.22 62 LYS B C 1
ATOM 3590 O O . LYS B 1 69 ? 18.029 19.921 55.753 1.00 59.95 62 LYS B O 1
ATOM 3596 N N . PHE B 1 70 ? 15.987 19.953 56.745 1.00 80.13 63 PHE B N 1
ATOM 3597 C CA . PHE B 1 70 ? 15.601 21.354 56.509 1.00 87.99 63 PHE B CA 1
ATOM 3598 C C . PHE B 1 70 ? 16.706 22.421 56.591 1.00 85.47 63 PHE B C 1
ATOM 3599 O O . PHE B 1 70 ? 16.951 23.155 55.628 1.00 87.47 63 PHE B O 1
ATOM 3607 N N . ASP B 1 71 ? 17.349 22.541 57.739 1.00 76.89 64 ASP B N 1
ATOM 3608 C CA . ASP B 1 71 ? 18.233 23.675 57.925 1.00 82.14 64 ASP B CA 1
ATOM 3609 C C . ASP B 1 71 ? 19.669 23.203 57.895 1.00 79.18 64 ASP B C 1
ATOM 3610 O O . ASP B 1 71 ? 20.544 23.804 58.517 1.00 80.39 64 ASP B O 1
ATOM 3615 N N . GLU B 1 72 ? 19.906 22.118 57.163 1.00 71.50 65 GLU B N 1
ATOM 3616 C CA . GLU B 1 72 ? 21.215 21.489 57.174 1.00 60.84 65 GLU B CA 1
ATOM 3617 C C . GLU B 1 72 ? 21.914 21.572 55.826 1.00 59.21 65 GLU B C 1
ATOM 3618 O O . GLU B 1 72 ? 21.296 21.828 54.809 1.00 59.99 65 GLU B O 1
ATOM 3624 N N . GLU B 1 73 ? 23.220 21.356 55.839 1.00 57.03 66 GLU B N 1
ATOM 3625 C CA . GLU B 1 73 ? 24.050 21.502 54.649 1.00 56.30 66 GLU B CA 1
ATOM 3626 C C . GLU B 1 73 ? 24.378 20.165 53.989 1.00 51.68 66 GLU B C 1
ATOM 3627 O O . GLU B 1 73 ? 24.935 20.126 52.896 1.00 51.02 66 GLU B O 1
ATOM 3633 N N . TYR B 1 74 ? 24.041 19.066 54.650 1.00 53.11 67 TYR B N 1
ATOM 3634 C CA . TYR B 1 74 ? 24.411 17.751 54.127 1.00 49.35 67 TYR B CA 1
ATOM 3635 C C . TYR B 1 74 ? 23.553 16.654 54.692 1.00 46.90 67 TYR B C 1
ATOM 3636 O O . TYR B 1 74 ? 22.965 16.819 55.760 1.00 48.30 67 TYR B O 1
ATOM 3645 N N . PHE B 1 75 ? 23.499 15.524 53.990 1.00 50.91 68 PHE B N 1
ATOM 3646 C CA . PHE B 1 75 ? 23.085 14.291 54.641 1.00 43.99 68 PHE B CA 1
ATOM 3647 C C . PHE B 1 75 ? 24.175 13.239 54.508 1.00 41.18 68 PHE B C 1
ATOM 3648 O O . PHE B 1 75 ? 25.016 13.287 53.606 1.00 40.66 68 PHE B O 1
ATOM 3656 N N . TYR B 1 76 ? 24.139 12.271 55.410 1.00 40.92 69 TYR B N 1
ATOM 3657 C CA . TYR B 1 76 ? 25.125 11.211 55.407 1.00 43.62 69 TYR B CA 1
ATOM 3658 C C . TYR B 1 76 ? 24.460 9.909 55.808 1.00 42.86 69 TYR B C 1
ATOM 3659 O O . TYR B 1 76 ? 23.666 9.857 56.761 1.00 41.30 69 TYR B O 1
ATOM 3668 N N . VAL B 1 77 ? 24.765 8.869 55.043 1.00 38.89 70 VAL B N 1
ATOM 3669 C CA . VAL B 1 77 ? 24.254 7.544 55.321 1.00 35.15 70 VAL B CA 1
ATOM 3670 C C . VAL B 1 77 ? 25.385 6.554 55.246 1.00 35.08 70 VAL B C 1
ATOM 3671 O O . VAL B 1 77 ? 26.127 6.531 54.266 1.00 39.45 70 VAL B O 1
ATOM 3675 N N . ARG B 1 78 ? 25.511 5.733 56.285 1.00 36.04 71 ARG B N 1
ATOM 3676 C CA . ARG B 1 78 ? 26.563 4.737 56.360 1.00 37.99 71 ARG B CA 1
ATOM 3677 C C . ARG B 1 78 ? 25.948 3.399 56.684 1.00 43.41 71 ARG B C 1
ATOM 3678 O O . ARG B 1 78 ? 25.261 3.261 57.697 1.00 40.64 71 ARG B O 1
ATOM 3686 N N . GLY B 1 79 ? 26.194 2.416 55.829 1.00 37.35 72 GLY B N 1
ATOM 3687 C CA . GLY B 1 79 ? 25.731 1.068 56.080 1.00 35.90 72 GLY B CA 1
ATOM 3688 C C . GLY B 1 79 ? 26.903 0.144 56.249 1.00 42.69 72 GLY B C 1
ATOM 3689 O O . GLY B 1 79 ? 27.932 0.330 55.597 1.00 39.89 72 GLY B O 1
ATOM 3690 N N . LEU B 1 80 ? 26.750 -0.826 57.151 1.00 33.67 73 LEU B N 1
ATOM 3691 C CA . LEU B 1 80 ? 27.663 -1.954 57.260 1.00 35.80 73 LEU B CA 1
ATOM 3692 C C . LEU B 1 80 ? 26.965 -3.227 56.789 1.00 39.18 73 LEU B C 1
ATOM 3693 O O . LEU B 1 80 ? 25.925 -3.627 57.329 1.00 38.96 73 LEU B O 1
ATOM 3698 N N . VAL B 1 81 ? 27.569 -3.880 55.805 1.00 34.55 74 VAL B N 1
ATOM 3699 C CA . VAL B 1 81 ? 26.907 -4.999 55.166 1.00 33.17 74 VAL B CA 1
ATOM 3700 C C . VAL B 1 81 ? 27.812 -6.214 55.092 1.00 38.42 74 VAL B C 1
ATOM 3701 O O . VAL B 1 81 ? 29.028 -6.094 55.037 1.00 43.82 74 VAL B O 1
ATOM 3705 N N . ARG B 1 82 ? 27.218 -7.395 55.099 1.00 34.79 75 ARG B N 1
ATOM 3706 C CA . ARG B 1 82 ? 28.007 -8.552 54.743 1.00 41.97 75 ARG B CA 1
ATOM 3707 C C . ARG B 1 82 ? 27.336 -9.269 53.574 1.00 42.17 75 ARG B C 1
ATOM 3708 O O . ARG B 1 82 ? 26.095 -9.271 53.428 1.00 48.08 75 ARG B O 1
ATOM 3716 N N . SER B 1 83 ? 28.174 -9.826 52.708 1.00 41.86 76 SER B N 1
ATOM 3717 C CA . SER B 1 83 ? 27.730 -10.501 51.501 1.00 47.04 76 SER B CA 1
ATOM 3718 C C . SER B 1 83 ? 28.552 -11.770 51.371 1.00 47.27 76 SER B C 1
ATOM 3719 O O . SER B 1 83 ? 29.334 -12.104 52.275 1.00 42.48 76 SER B O 1
ATOM 3722 N N . ALA B 1 84 ? 28.405 -12.459 50.245 1.00 40.40 77 ALA B N 1
ATOM 3723 C CA . ALA B 1 84 ? 29.009 -13.785 50.082 1.00 42.96 77 ALA B CA 1
ATOM 3724 C C . ALA B 1 84 ? 30.525 -13.764 50.307 1.00 43.58 77 ALA B C 1
ATOM 3725 O O . ALA B 1 84 ? 31.096 -14.714 50.842 1.00 46.10 77 ALA B O 1
ATOM 3727 N N . ASP B 1 85 ? 31.158 -12.659 49.928 1.00 40.97 78 ASP B N 1
ATOM 3728 C CA . ASP B 1 85 ? 32.608 -12.532 49.971 1.00 42.23 78 ASP B CA 1
ATOM 3729 C C . ASP B 1 85 ? 33.136 -11.563 51.036 1.00 46.06 78 ASP B C 1
ATOM 3730 O O . ASP B 1 85 ? 34.333 -11.370 51.137 1.00 42.27 78 ASP B O 1
ATOM 3735 N N . PHE B 1 86 ? 32.243 -10.941 51.795 1.00 41.67 79 PHE B N 1
ATOM 3736 C CA . PHE B 1 86 ? 32.633 -9.901 52.727 1.00 39.98 79 PHE B CA 1
ATOM 3737 C C . PHE B 1 86 ? 31.954 -10.092 54.059 1.00 42.43 79 PHE B C 1
ATOM 3738 O O . PHE B 1 86 ? 30.745 -9.877 54.174 1.00 40.78 79 PHE B O 1
ATOM 3746 N N . TYR B 1 87 ? 32.740 -10.490 55.061 1.00 38.84 80 TYR B N 1
ATOM 3747 C CA . TYR B 1 87 ? 32.316 -10.446 56.455 1.00 39.43 80 TYR B CA 1
ATOM 3748 C C . TYR B 1 87 ? 31.808 -9.069 56.815 1.00 39.46 80 TYR B C 1
ATOM 3749 O O . TYR B 1 87 ? 30.834 -8.926 57.549 1.00 45.17 80 TYR B O 1
ATOM 3758 N N . GLU B 1 88 ? 32.497 -8.045 56.326 1.00 39.27 81 GLU B N 1
ATOM 3759 C CA . GLU B 1 88 ? 31.99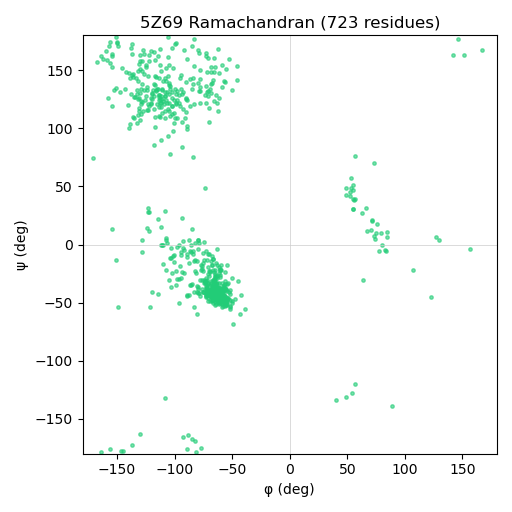2 -6.692 56.486 1.00 37.87 81 GLU B CA 1
ATOM 3760 C C . GLU B 1 88 ? 32.440 -5.786 55.343 1.00 40.70 81 GLU B C 1
ATOM 3761 O O . GLU B 1 88 ? 33.595 -5.805 54.911 1.00 42.28 81 GLU B O 1
ATOM 3767 N N . LYS B 1 89 ? 31.494 -5.011 54.835 1.00 33.98 82 LYS B N 1
ATOM 3768 C CA . LYS B 1 89 ? 31.762 -4.054 53.777 1.00 39.04 82 LYS B CA 1
ATOM 3769 C C . LYS B 1 89 ? 31.077 -2.767 54.197 1.00 40.36 82 LYS B C 1
ATOM 3770 O O . LYS B 1 89 ? 29.900 -2.768 54.547 1.00 45.09 82 LYS B O 1
ATOM 3776 N N . LYS B 1 90 ? 31.831 -1.678 54.213 1.00 38.72 83 LYS B N 1
ATOM 3777 C CA . LYS B 1 90 ? 31.282 -0.398 54.619 1.00 38.07 83 LYS B CA 1
ATOM 3778 C C . LYS B 1 90 ? 30.891 0.422 53.401 1.00 36.70 83 LYS B C 1
ATOM 3779 O O . LYS B 1 90 ? 31.653 0.558 52.450 1.00 37.98 83 LYS B O 1
ATOM 3785 N N . ILE B 1 91 ? 29.690 0.972 53.434 1.00 37.94 84 ILE B N 1
ATOM 3786 C CA . ILE B 1 91 ? 29.207 1.754 52.315 1.00 33.30 84 ILE B CA 1
ATOM 3787 C C . ILE B 1 91 ? 28.732 3.074 52.866 1.00 38.29 84 ILE B C 1
ATOM 3788 O O . ILE B 1 91 ? 27.875 3.112 53.754 1.00 39.44 84 ILE B O 1
ATOM 3793 N N . GLU B 1 92 ? 29.305 4.152 52.346 1.00 33.38 85 GLU B N 1
ATOM 3794 C CA . GLU B 1 92 ? 28.988 5.503 52.802 1.00 34.90 85 GLU B CA 1
ATOM 3795 C C . GLU B 1 92 ? 28.533 6.375 51.667 1.00 37.20 85 GLU B C 1
ATOM 3796 O O . GLU B 1 92 ? 29.153 6.371 50.605 1.00 39.80 85 GLU B O 1
ATOM 3802 N N . PHE B 1 93 ? 27.472 7.138 51.908 1.00 36.03 86 PHE B N 1
ATOM 3803 C CA . PHE B 1 93 ? 26.936 8.058 50.911 1.00 36.08 86 PHE B CA 1
ATOM 3804 C C . PHE B 1 93 ? 26.794 9.416 51.559 1.00 39.61 86 PHE B C 1
ATOM 3805 O O . PHE B 1 93 ? 25.984 9.611 52.479 1.00 39.85 86 PHE B O 1
ATOM 3813 N N . GLY B 1 94 ? 27.608 10.352 51.098 1.00 41.70 87 GLY B N 1
ATOM 3814 C CA . GLY B 1 94 ? 27.548 11.702 51.613 1.00 46.42 87 GLY B CA 1
ATOM 3815 C C . GLY B 1 94 ? 27.145 12.659 50.517 1.00 41.73 87 GLY B C 1
ATOM 3816 O O . GLY B 1 94 ? 27.692 12.613 49.410 1.00 41.87 87 GLY B O 1
ATOM 3817 N N . TYR B 1 95 ? 26.189 13.524 50.821 1.00 41.23 88 TYR B N 1
ATOM 3818 C CA . TYR B 1 95 ? 25.775 14.564 49.890 1.00 46.41 88 TYR B CA 1
ATOM 3819 C C . TYR B 1 95 ? 25.629 15.908 50.596 1.00 46.78 88 TYR B C 1
ATOM 3820 O O . TYR B 1 95 ? 24.887 16.042 51.590 1.00 47.40 88 TYR B O 1
ATOM 3829 N N . LYS B 1 96 ? 26.298 16.903 50.037 1.00 47.86 89 LYS B N 1
ATOM 3830 C CA . LYS B 1 96 ? 26.227 18.272 50.517 1.00 51.47 89 LYS B CA 1
ATOM 3831 C C . LYS B 1 96 ? 25.433 19.148 49.533 1.00 54.11 89 LYS B C 1
ATOM 3832 O O . LYS B 1 96 ? 25.572 18.975 48.329 1.00 58.39 89 LYS B O 1
ATOM 3838 N N . VAL B 1 97 ? 24.659 20.090 50.059 1.00 52.02 90 VAL B N 1
ATOM 3839 C CA . VAL B 1 97 ? 23.751 20.863 49.213 1.00 62.17 90 VAL B CA 1
ATOM 3840 C C . VAL B 1 97 ? 24.462 21.672 48.148 1.00 67.51 90 VAL B C 1
ATOM 3841 O O . VAL B 1 97 ? 23.827 22.067 47.183 1.00 73.11 90 VAL B O 1
ATOM 3845 N N . ASN B 1 98 ? 25.763 21.935 48.311 1.00 63.46 91 ASN B N 1
ATOM 3846 C CA . ASN B 1 98 ? 26.527 22.610 47.263 1.00 63.41 91 ASN B CA 1
ATOM 3847 C C . ASN B 1 98 ? 26.820 21.728 46.045 1.00 65.69 91 ASN B C 1
ATOM 3848 O O . ASN B 1 98 ? 27.390 22.195 45.053 1.00 71.43 91 ASN B O 1
ATOM 3853 N N . GLY B 1 99 ? 26.461 20.450 46.127 1.00 72.95 92 GLY B N 1
ATOM 3854 C CA . GLY B 1 99 ? 26.567 19.578 44.972 1.00 70.09 92 GLY B CA 1
ATOM 3855 C C . GLY B 1 99 ? 27.403 18.318 45.076 1.00 66.83 92 GLY B C 1
ATOM 3856 O O . GLY B 1 99 ? 26.980 17.264 44.627 1.00 61.49 92 GLY B O 1
ATOM 3857 N N . ASN B 1 100 ? 28.598 18.398 45.643 1.00 80.77 93 ASN B N 1
ATOM 3858 C CA . ASN B 1 100 ? 29.475 17.239 45.556 1.00 82.85 93 ASN B CA 1
ATOM 3859 C C . ASN B 1 100 ? 28.932 16.017 46.327 1.00 76.98 93 ASN B C 1
ATOM 3860 O O . ASN B 1 100 ? 28.595 16.085 47.517 1.00 67.17 93 ASN B O 1
ATOM 3865 N N . LYS B 1 101 ? 28.784 14.921 45.588 1.00 70.77 94 LYS B N 1
ATOM 3866 C CA . LYS B 1 101 ? 28.522 13.611 46.161 1.00 66.83 94 LYS B CA 1
ATOM 3867 C C . LYS B 1 101 ? 29.830 12.977 46.583 1.00 55.97 94 LYS B C 1
ATOM 3868 O O . LYS B 1 101 ? 30.818 13.050 45.848 1.00 51.47 94 LYS B O 1
ATOM 3874 N N . VAL B 1 102 ? 29.843 12.341 47.747 1.00 54.17 95 VAL B N 1
ATOM 3875 C CA . VAL B 1 102 ? 30.957 11.457 48.086 1.00 50.88 95 VAL B CA 1
ATOM 3876 C C . VAL B 1 102 ? 30.423 10.067 48.427 1.00 49.95 95 VAL B C 1
ATOM 3877 O O . VAL B 1 102 ? 29.681 9.890 49.401 1.00 39.87 95 VAL B O 1
ATOM 3881 N N . ILE B 1 103 ? 30.788 9.091 47.605 1.00 43.47 96 ILE B N 1
ATOM 3882 C CA . ILE B 1 103 ? 30.402 7.708 47.835 1.00 43.02 96 ILE B CA 1
ATOM 3883 C C . ILE B 1 103 ? 31.644 6.880 48.045 1.00 39.08 96 ILE B C 1
ATOM 3884 O O . ILE B 1 103 ? 32.559 6.901 47.213 1.00 40.20 96 ILE B O 1
ATOM 3889 N N . LYS B 1 104 ? 31.670 6.122 49.135 1.00 35.29 97 LYS B N 1
ATOM 3890 C CA . LYS B 1 104 ? 32.826 5.284 49.420 1.00 38.68 97 LYS B CA 1
ATOM 3891 C C . LYS B 1 104 ? 32.463 3.846 49.776 1.00 36.63 97 LYS B C 1
ATOM 3892 O O . LYS B 1 104 ? 31.484 3.586 50.472 1.00 38.25 97 LYS B O 1
ATOM 3898 N N . VAL B 1 105 ? 33.271 2.916 49.285 1.00 36.59 98 VAL B N 1
ATOM 3899 C CA . VAL B 1 105 ? 33.143 1.515 49.654 1.00 41.32 98 VAL B CA 1
ATOM 3900 C C . VAL B 1 105 ? 34.440 1.052 50.299 1.00 40.92 98 VAL B C 1
ATOM 3901 O O . VAL B 1 105 ? 35.501 1.114 49.673 1.00 45.19 98 VAL B O 1
ATOM 3905 N N . ASN B 1 106 ? 34.346 0.587 51.543 1.00 48.15 99 ASN B N 1
ATOM 3906 C CA . ASN B 1 106 ? 35.519 0.227 52.335 1.00 45.55 99 ASN B CA 1
ATOM 3907 C C . ASN B 1 106 ? 36.583 1.333 52.308 1.00 44.82 99 ASN B C 1
ATOM 3908 O O . ASN B 1 106 ? 37.751 1.065 52.037 1.00 43.90 99 ASN B O 1
ATOM 3913 N N . GLY B 1 107 ? 36.160 2.572 52.554 1.00 42.50 100 GLY B N 1
ATOM 3914 C CA . GLY B 1 107 ? 37.064 3.713 52.619 1.00 40.54 100 GLY B CA 1
ATOM 3915 C C . GLY B 1 107 ? 37.546 4.263 51.283 1.00 52.51 100 GLY B C 1
ATOM 3916 O O . GLY B 1 107 ? 38.224 5.286 51.242 1.00 52.92 100 GLY B O 1
ATOM 3917 N N . ASN B 1 108 ? 37.198 3.590 50.187 1.00 47.92 101 ASN B N 1
ATOM 3918 C CA . ASN B 1 108 ? 37.619 4.028 48.859 1.00 45.58 101 ASN B CA 1
ATOM 3919 C C . ASN B 1 108 ? 36.505 4.770 48.113 1.00 50.64 101 ASN B C 1
ATOM 3920 O O . ASN B 1 108 ? 35.410 4.247 47.937 1.00 43.06 101 ASN B O 1
ATOM 3925 N N . LYS B 1 109 ? 36.797 5.987 47.672 1.00 47.51 102 LYS B N 1
ATOM 3926 C CA . LYS B 1 109 ? 35.831 6.802 46.944 1.00 47.98 102 LYS B CA 1
ATOM 3927 C C . LYS B 1 109 ? 35.573 6.247 45.537 1.00 48.28 102 LYS B C 1
ATOM 3928 O O . LYS B 1 109 ? 36.514 5.989 44.789 1.00 44.99 102 LYS B O 1
ATOM 3934 N N . LEU B 1 110 ? 34.304 6.045 45.190 1.00 54.18 103 LEU B N 1
ATOM 3935 C CA . LEU B 1 110 ? 33.940 5.642 43.827 1.00 45.79 103 LEU B CA 1
ATOM 3936 C C . LEU B 1 110 ? 33.990 6.857 42.905 1.00 47.12 103 LEU B C 1
ATOM 3937 O O . LEU B 1 110 ? 33.497 7.938 43.263 1.00 46.69 103 LEU B O 1
ATOM 3942 N N . LYS B 1 111 ? 34.567 6.702 41.719 1.00 45.34 104 LYS B N 1
ATOM 3943 C CA . LYS B 1 111 ? 34.627 7.849 40.810 1.00 61.32 104 LYS B CA 1
ATOM 3944 C C . LYS B 1 111 ? 33.286 8.172 40.126 1.00 64.20 104 LYS B C 1
ATOM 3945 O O . LYS B 1 111 ? 33.129 9.266 39.585 1.00 68.01 104 LYS B O 1
ATOM 3951 N N . SER B 1 112 ? 32.327 7.247 40.149 1.00 56.04 105 SER B N 1
ATOM 3952 C CA . SER B 1 112 ? 30.977 7.538 39.632 1.00 57.43 105 SER B CA 1
ATOM 3953 C C . SER B 1 112 ? 29.891 6.884 40.479 1.00 51.57 105 SER B C 1
ATOM 3954 O O . SER B 1 112 ? 30.099 5.815 41.060 1.00 52.18 105 SER B O 1
ATOM 3957 N N . THR B 1 113 ? 28.735 7.538 40.548 1.00 49.83 106 THR B N 1
ATOM 3958 C CA . THR B 1 113 ? 27.623 7.062 41.361 1.00 49.26 106 THR B CA 1
ATOM 3959 C C . THR B 1 113 ? 27.239 5.627 40.991 1.00 58.55 106 THR B C 1
ATOM 3960 O O . THR B 1 113 ? 26.934 4.811 41.864 1.00 50.26 106 THR B O 1
ATOM 3964 N N . GLY B 1 114 ? 27.296 5.318 39.697 1.00 49.08 107 GLY B N 1
ATOM 3965 C CA . GLY B 1 114 ? 26.884 4.019 39.201 1.00 41.24 107 GLY B CA 1
ATOM 3966 C C . GLY B 1 114 ? 27.728 2.876 39.703 1.00 44.97 107 GLY B C 1
ATOM 3967 O O . GLY B 1 114 ? 27.331 1.717 39.612 1.00 40.31 107 GLY B O 1
ATOM 3968 N N . GLU B 1 115 ? 28.895 3.186 40.243 1.00 50.35 108 GLU B N 1
ATOM 3969 C CA . GLU B 1 115 ? 29.769 2.129 40.723 1.00 42.63 108 GLU B CA 1
ATOM 3970 C C . GLU B 1 115 ? 29.286 1.503 42.030 1.00 38.38 108 GLU B C 1
ATOM 3971 O O . GLU B 1 115 ? 29.798 0.466 42.451 1.00 45.98 108 GLU B O 1
ATOM 3977 N N . ILE B 1 116 ? 28.329 2.150 42.683 1.00 34.76 109 ILE B N 1
ATOM 3978 C CA . ILE B 1 116 ? 27.718 1.618 43.897 1.00 33.10 109 ILE B CA 1
ATOM 3979 C C . ILE B 1 116 ? 26.931 0.315 43.632 1.00 33.70 109 ILE B C 1
ATOM 3980 O O . ILE B 1 116 ? 26.826 -0.540 44.514 1.00 38.10 109 ILE B O 1
ATOM 3985 N N . LEU B 1 117 ? 26.392 0.159 42.423 1.00 35.50 110 LEU B N 1
ATOM 3986 C CA . LEU B 1 117 ? 25.683 -1.066 42.033 1.00 37.23 110 LEU B CA 1
ATOM 3987 C C . LEU B 1 117 ? 26.636 -2.271 41.930 1.00 31.93 110 LEU B C 1
ATOM 3988 O O . LEU B 1 117 ? 27.747 -2.117 41.452 1.00 43.38 110 LEU B O 1
ATOM 3993 N N . GLY B 1 118 ? 26.285 -3.464 42.385 1.00 44.34 111 GLY B N 1
ATOM 3994 C CA . GLY B 1 118 ? 25.436 -3.740 43.512 1.00 49.28 111 GLY B CA 1
ATOM 3995 C C . GLY B 1 118 ? 26.386 -4.367 44.546 1.00 43.62 111 GLY B C 1
ATOM 3996 O O . GLY B 1 118 ? 26.632 -5.597 44.617 1.00 39.00 111 GLY B O 1
ATOM 3997 N N . HIS B 1 119 ? 26.952 -3.477 45.351 1.00 34.40 112 HIS B N 1
ATOM 3998 C CA . HIS B 1 119 ? 27.760 -3.867 46.490 1.00 40.09 112 HIS B CA 1
ATOM 3999 C C . HIS B 1 119 ? 26.828 -4.401 47.567 1.00 40.69 112 HIS B C 1
ATOM 4000 O O . HIS B 1 119 ? 27.165 -5.298 48.328 1.00 48.01 112 HIS B O 1
ATOM 4007 N N . PHE B 1 120 ? 25.624 -3.843 47.573 1.00 39.05 113 PHE B N 1
ATOM 4008 C CA . PHE B 1 120 ? 24.581 -4.164 48.529 1.00 33.86 113 PHE B CA 1
ATOM 4009 C C . PHE B 1 120 ? 23.272 -4.387 47.782 1.00 41.96 113 PHE B C 1
ATOM 4010 O O . PHE B 1 120 ? 22.650 -3.416 47.353 1.00 37.12 113 PHE B O 1
ATOM 4018 N N . LEU B 1 121 ? 22.846 -5.643 47.632 1.00 37.46 114 LEU B N 1
ATOM 4019 C CA . LEU B 1 121 ? 21.639 -5.933 46.826 1.00 33.36 114 LEU B CA 1
ATOM 4020 C C . LEU B 1 121 ? 20.337 -5.922 47.625 1.00 38.66 114 LEU B C 1
ATOM 4021 O O . LEU B 1 121 ? 20.202 -6.632 48.640 1.00 40.14 114 LEU B O 1
ATOM 4026 N N . THR B 1 122 ? 19.379 -5.115 47.181 1.00 36.80 115 THR B N 1
ATOM 4027 C CA . THR B 1 122 ? 18.032 -5.202 47.731 1.00 37.00 115 THR B CA 1
ATOM 4028 C C . THR B 1 122 ? 16.989 -5.414 46.618 1.00 36.54 115 THR B C 1
ATOM 4029 O O . THR B 1 122 ? 17.226 -5.054 45.460 1.00 36.80 115 THR B O 1
ATOM 4033 N N . VAL B 1 123 ? 15.853 -6.018 46.949 1.00 38.42 116 VAL B N 1
ATOM 4034 C CA . VAL B 1 123 ? 14.703 -5.881 46.046 1.00 46.58 116 VAL B CA 1
ATOM 4035 C C . VAL B 1 123 ? 13.539 -5.307 46.856 1.00 47.17 116 VAL B C 1
ATOM 4036 O O . VAL B 1 123 ? 13.279 -5.734 47.984 1.00 42.64 116 VAL B O 1
ATOM 4040 N N . ILE B 1 124 ? 12.868 -4.301 46.303 1.00 35.70 117 ILE B N 1
ATOM 4041 C CA . ILE B 1 124 ? 11.813 -3.623 47.045 1.00 37.70 117 ILE B CA 1
ATOM 4042 C C . ILE B 1 124 ? 10.429 -3.901 46.445 1.00 44.42 117 ILE B C 1
ATOM 4043 O O . ILE B 1 124 ? 10.214 -3.767 45.242 1.00 40.59 117 ILE B O 1
ATOM 4048 N N . PHE B 1 125 ? 9.513 -4.339 47.302 1.00 49.18 118 PHE B N 1
ATOM 4049 C CA . PHE B 1 125 ? 8.159 -4.690 46.908 1.00 44.17 118 PHE B CA 1
ATOM 4050 C C . PHE B 1 125 ? 7.214 -3.600 47.363 1.00 49.72 118 PHE B C 1
ATOM 4051 O O . PHE B 1 125 ? 7.347 -3.106 48.471 1.00 44.72 118 PHE B O 1
ATOM 4059 N N . SER B 1 126 ? 6.252 -3.246 46.515 1.00 54.43 119 SER B N 1
ATOM 4060 C CA . SER B 1 126 ? 5.302 -2.175 46.816 1.00 49.90 119 SER B CA 1
ATOM 4061 C C . SER B 1 126 ? 3.987 -2.367 46.051 1.00 54.81 119 SER B C 1
ATOM 4062 O O . SER B 1 126 ? 3.972 -2.994 44.992 1.00 47.31 119 SER B O 1
ATOM 4065 N N . PRO B 1 127 ? 2.874 -1.847 46.601 1.00 61.66 120 PRO B N 1
ATOM 4066 C CA . PRO B 1 127 ? 1.597 -1.843 45.873 1.00 60.54 120 PRO B CA 1
ATOM 4067 C C . PRO B 1 127 ? 1.741 -1.176 44.508 1.00 54.98 120 PRO B C 1
ATOM 4068 O O . PRO B 1 127 ? 1.093 -1.607 43.559 1.00 49.03 120 PRO B O 1
ATOM 4072 N N . GLU B 1 128 ? 2.603 -0.162 44.419 1.00 49.15 121 GLU B N 1
ATOM 4073 C CA . GLU B 1 128 ? 2.908 0.510 43.156 1.00 52.32 121 GLU B CA 1
ATOM 4074 C C . GLU B 1 128 ? 3.381 -0.402 42.018 1.00 51.30 121 GLU B C 1
ATOM 4075 O O . GLU B 1 128 ? 3.381 0.010 40.862 1.00 49.37 121 GLU B O 1
ATOM 4081 N N . ASP B 1 129 ? 3.815 -1.620 42.334 1.00 47.40 122 ASP B N 1
ATOM 4082 C CA . ASP B 1 129 ? 4.398 -2.496 41.316 1.00 44.79 122 ASP B CA 1
ATOM 4083 C C . ASP B 1 129 ? 3.349 -2.915 40.272 1.00 47.79 122 ASP B C 1
ATOM 4084 O O . ASP B 1 129 ? 3.682 -3.285 39.141 1.00 42.50 122 ASP B O 1
ATOM 4089 N N . ILE B 1 130 ? 2.080 -2.841 40.645 1.00 50.47 123 ILE B N 1
ATOM 4090 C CA . ILE B 1 130 ? 1.013 -3.171 39.703 1.00 51.07 123 ILE B CA 1
ATOM 4091 C C . ILE B 1 130 ? 0.974 -2.170 38.538 1.00 43.79 123 ILE B C 1
ATOM 4092 O O . ILE B 1 130 ? 0.501 -2.501 37.441 1.00 47.59 123 ILE B O 1
ATOM 4097 N N . GLU B 1 131 ? 1.502 -0.966 38.767 1.00 43.49 124 GLU B N 1
ATOM 4098 C CA . GLU B 1 131 ? 1.619 0.041 37.713 1.00 41.86 124 GLU B CA 1
ATOM 4099 C C . GLU B 1 131 ? 2.494 -0.431 36.561 1.00 50.34 124 GLU B C 1
ATOM 4100 O O . GLU B 1 131 ? 2.331 0.030 35.430 1.00 43.68 124 GLU B O 1
ATOM 4106 N N . ILE B 1 132 ? 3.440 -1.325 36.850 1.00 45.94 125 ILE B N 1
ATOM 4107 C CA . ILE B 1 132 ? 4.282 -1.906 35.805 1.00 45.99 125 ILE B CA 1
ATOM 4108 C C . ILE B 1 132 ? 3.426 -2.764 34.859 1.00 47.15 125 ILE B C 1
ATOM 4109 O O . ILE B 1 132 ? 3.698 -2.868 33.658 1.00 38.44 125 ILE B O 1
ATOM 4114 N N . ILE B 1 133 ? 2.380 -3.375 35.398 1.00 40.26 126 ILE B N 1
ATOM 4115 C CA . ILE B 1 133 ? 1.453 -4.114 34.554 1.00 47.42 126 ILE B CA 1
ATOM 4116 C C . ILE B 1 133 ? 0.489 -3.163 33.845 1.00 44.74 126 ILE B C 1
ATOM 4117 O O . ILE B 1 133 ? 0.230 -3.323 32.656 1.00 45.37 126 ILE B O 1
ATOM 4122 N N . LYS B 1 134 ? 0.003 -2.160 34.579 1.00 43.27 127 LYS B N 1
ATOM 4123 C CA . LYS B 1 134 ? -1.094 -1.298 34.138 1.00 46.47 127 LYS B CA 1
ATOM 4124 C C . LYS B 1 134 ? -0.692 -0.238 33.135 1.00 49.36 127 LYS B C 1
ATOM 4125 O O . LYS B 1 134 ? -1.398 -0.014 32.154 1.00 47.33 127 LYS B O 1
ATOM 4131 N N . GLU B 1 135 ? 0.428 0.427 33.387 1.00 45.57 128 GLU B N 1
ATOM 4132 C CA . GLU B 1 135 ? 0.735 1.658 32.671 1.00 48.11 128 GLU B CA 1
ATOM 4133 C C . GLU B 1 135 ? 1.492 1.431 31.374 1.00 42.82 128 GLU B C 1
ATOM 4134 O O . GLU B 1 135 ? 1.536 0.318 30.860 1.00 36.41 128 GLU B O 1
ATOM 4140 N N . GLY B 1 136 ? 2.078 2.499 30.847 1.00 42.63 129 GLY B N 1
ATOM 4141 C CA . GLY B 1 136 ? 2.606 2.494 29.492 1.00 41.60 129 GLY B CA 1
ATOM 4142 C C . GLY B 1 136 ? 4.049 2.034 29.354 1.00 48.97 129 GLY B C 1
ATOM 4143 O O . GLY B 1 136 ? 4.678 1.640 30.334 1.00 51.89 129 GLY B O 1
ATOM 4144 N N . PRO B 1 137 ? 4.578 2.098 28.124 1.00 45.08 130 PRO B N 1
ATOM 4145 C CA . PRO B 1 137 ? 5.911 1.617 27.752 1.00 38.87 130 PRO B CA 1
ATOM 4146 C C . PRO B 1 137 ? 7.016 2.134 28.693 1.00 45.82 130 PRO B C 1
ATOM 4147 O O . PRO B 1 137 ? 7.815 1.333 29.183 1.00 41.60 130 PRO B O 1
ATOM 4151 N N . SER B 1 138 ? 7.034 3.436 28.964 1.00 37.35 131 SER B N 1
ATOM 4152 C CA . SER B 1 138 ? 8.086 4.029 29.806 1.00 40.70 131 SER B CA 1
ATOM 4153 C C . SER B 1 138 ? 8.211 3.447 31.223 1.00 44.63 131 SER B C 1
ATOM 4154 O O . SER B 1 138 ? 9.322 3.364 31.760 1.00 41.19 131 SER B O 1
ATOM 4157 N N . ARG B 1 139 ? 7.094 3.078 31.844 1.00 38.84 132 ARG B N 1
ATOM 4158 C CA . ARG B 1 139 ? 7.139 2.500 33.194 1.00 40.58 132 ARG B CA 1
ATOM 4159 C C . ARG B 1 139 ? 7.845 1.130 33.199 1.00 43.39 132 ARG B C 1
ATOM 4160 O O . ARG B 1 139 ? 8.648 0.831 34.098 1.00 38.83 132 ARG B O 1
ATOM 4168 N N . ARG B 1 140 ? 7.525 0.305 32.201 1.00 37.38 133 ARG B N 1
ATOM 4169 C CA . ARG B 1 140 ? 8.150 -1.015 32.001 1.00 36.71 133 ARG B CA 1
ATOM 4170 C C . ARG B 1 140 ? 9.624 -0.858 31.632 1.00 40.99 133 ARG B C 1
ATOM 4171 O O . ARG B 1 140 ? 10.486 -1.574 32.126 1.00 36.93 133 ARG B O 1
ATOM 4179 N N . ARG B 1 141 ? 9.894 0.116 30.773 1.00 34.56 134 ARG B N 1
ATOM 4180 C CA . ARG B 1 141 ? 11.223 0.388 30.257 1.00 35.24 134 ARG B CA 1
ATOM 4181 C C . ARG B 1 141 ? 12.207 0.761 31.390 1.00 44.12 134 ARG B C 1
ATOM 4182 O O . ARG B 1 141 ? 13.296 0.185 31.504 1.00 33.18 134 ARG B O 1
ATOM 4190 N N . LYS B 1 142 ? 11.805 1.710 32.228 1.00 42.29 135 LYS B N 1
ATOM 4191 C CA . LYS B 1 142 ? 12.616 2.153 33.355 1.00 46.05 135 LYS B CA 1
ATOM 4192 C C . LYS B 1 142 ? 12.835 1.037 34.363 1.00 38.89 135 LYS B C 1
ATOM 4193 O O . LYS B 1 142 ? 13.938 0.897 34.904 1.00 45.32 135 LYS B O 1
ATOM 4199 N N . TYR B 1 143 ? 11.792 0.246 34.617 1.00 44.93 136 TYR B N 1
ATOM 4200 C CA . TYR B 1 143 ? 11.927 -0.909 35.505 1.00 35.78 136 TYR B CA 1
ATOM 4201 C C . TYR B 1 143 ? 12.963 -1.893 34.948 1.00 48.74 136 TYR B C 1
ATOM 4202 O O . TYR B 1 143 ? 13.880 -2.319 35.667 1.00 40.00 136 TYR B O 1
ATOM 4211 N N . LEU B 1 144 ? 12.831 -2.238 33.670 1.00 38.68 137 LEU B N 1
ATOM 4212 C CA . LEU B 1 144 ? 13.809 -3.108 33.011 1.00 37.10 137 LEU B CA 1
ATOM 4213 C C . LEU B 1 144 ? 15.237 -2.572 33.158 1.00 34.38 137 LEU B C 1
ATOM 4214 O O . LEU B 1 144 ? 16.147 -3.322 33.483 1.00 32.85 137 LEU B O 1
ATOM 4219 N N . ASP B 1 145 ? 15.412 -1.277 32.902 1.00 30.17 138 ASP B N 1
ATOM 4220 C CA . ASP B 1 145 ? 16.715 -0.642 32.928 1.00 35.64 138 ASP B CA 1
ATOM 4221 C C . ASP B 1 145 ? 17.358 -0.754 34.314 1.00 38.72 138 ASP B C 1
ATOM 4222 O O . ASP B 1 145 ? 18.557 -0.958 34.414 1.00 35.25 138 ASP B O 1
ATOM 4227 N N . ALA B 1 146 ? 16.543 -0.610 35.358 1.00 33.33 139 ALA B N 1
ATOM 4228 C CA . ALA B 1 146 ? 17.012 -0.629 36.734 1.00 37.55 139 ALA B CA 1
ATOM 4229 C C . ALA B 1 146 ? 17.344 -2.060 37.157 1.00 40.97 139 ALA B C 1
ATOM 4230 O O . ALA B 1 146 ? 18.363 -2.304 37.824 1.00 36.66 139 ALA B O 1
ATOM 4232 N N . CYS B 1 147 ? 16.507 -3.008 36.745 1.00 30.90 140 CYS B N 1
ATOM 4233 C CA . CYS B 1 147 ? 16.774 -4.414 37.015 1.00 33.30 140 CYS B CA 1
ATOM 4234 C C . CYS B 1 147 ? 18.094 -4.886 36.398 1.00 40.88 140 CYS B C 1
ATOM 4235 O O . CYS B 1 147 ? 18.892 -5.563 37.053 1.00 40.23 140 CYS B O 1
ATOM 4238 N N . ILE B 1 148 ? 18.313 -4.534 35.136 1.00 36.59 141 ILE B N 1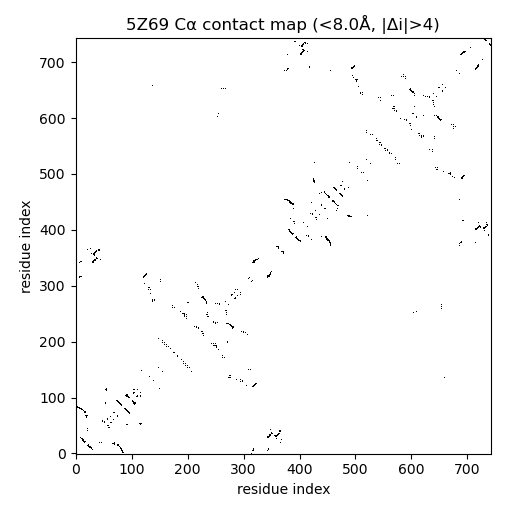
ATOM 4239 C CA . ILE B 1 148 ? 19.502 -4.970 34.425 1.00 36.45 141 ILE B CA 1
ATOM 4240 C C . ILE B 1 148 ? 20.748 -4.270 34.981 1.00 42.49 141 ILE B C 1
ATOM 4241 O O . ILE B 1 148 ? 21.784 -4.907 35.186 1.00 37.04 141 ILE B O 1
ATOM 4246 N N . SER B 1 149 ? 20.626 -2.981 35.278 1.00 32.92 142 SER B N 1
ATOM 4247 C CA . SER B 1 149 ? 21.765 -2.159 35.702 1.00 36.66 142 SER B CA 1
ATOM 4248 C C . SER B 1 149 ? 22.427 -2.631 37.002 1.00 36.81 142 SER B C 1
ATOM 4249 O O . SER B 1 149 ? 23.645 -2.537 37.173 1.00 38.10 142 SER B O 1
ATOM 4252 N N . VAL B 1 150 ? 21.604 -3.114 37.920 1.00 35.20 143 VAL B N 1
ATOM 4253 C CA . VAL B 1 150 ? 22.062 -3.672 39.174 1.00 33.12 143 VAL B CA 1
ATOM 4254 C C . VAL B 1 150 ? 22.926 -4.915 38.947 1.00 47.15 143 VAL B C 1
ATOM 4255 O O . VAL B 1 150 ? 23.919 -5.137 39.640 1.00 45.79 143 VAL B O 1
ATOM 4259 N N . ILE B 1 151 ? 22.537 -5.722 37.967 1.00 45.17 144 ILE B N 1
ATOM 4260 C CA . ILE B 1 151 ? 23.286 -6.915 37.608 1.00 41.59 144 ILE B CA 1
ATOM 4261 C C . ILE B 1 151 ? 24.510 -6.611 36.733 1.00 43.98 144 ILE B C 1
ATOM 4262 O O . ILE B 1 151 ? 25.581 -7.167 36.939 1.00 46.55 144 ILE B O 1
ATOM 4267 N N . ASP B 1 152 ? 24.350 -5.711 35.768 1.00 37.31 145 ASP B N 1
ATOM 4268 C CA . ASP B 1 152 ? 25.305 -5.558 34.674 1.00 36.50 145 ASP B CA 1
ATOM 4269 C C . ASP B 1 152 ? 25.706 -4.096 34.507 1.00 43.68 145 ASP B C 1
ATOM 4270 O O . ASP B 1 152 ? 24.932 -3.278 33.985 1.00 33.90 145 ASP B O 1
ATOM 4275 N N . LYS B 1 153 ? 26.933 -3.772 34.904 1.00 39.83 146 LYS B N 1
ATOM 4276 C CA . LYS B 1 153 ? 27.384 -2.386 34.911 1.00 47.17 146 LYS B CA 1
ATOM 4277 C C . LYS B 1 153 ? 27.865 -1.933 33.537 1.00 40.74 146 LYS B C 1
ATOM 4278 O O . LYS B 1 153 ? 27.872 -0.742 33.239 1.00 42.21 146 LYS B O 1
ATOM 4284 N N . ASN B 1 154 ? 28.251 -2.881 32.696 1.00 36.83 147 ASN B N 1
ATOM 4285 C CA . ASN B 1 154 ? 28.446 -2.577 31.283 1.00 43.36 147 ASN B CA 1
ATOM 4286 C C . ASN B 1 154 ? 27.187 -1.971 30.647 1.00 43.23 147 ASN B C 1
ATOM 4287 O O . ASN B 1 154 ? 27.271 -1.015 29.883 1.00 38.79 147 ASN B O 1
ATOM 4292 N N . TYR B 1 155 ? 26.035 -2.571 30.943 1.00 46.42 148 TYR B N 1
ATOM 4293 C CA . TYR B 1 155 ? 24.740 -2.114 30.415 1.00 43.84 148 TYR B CA 1
ATOM 4294 C C . TYR B 1 155 ? 24.452 -0.730 30.954 1.00 42.88 148 TYR B C 1
ATOM 4295 O O . TYR B 1 155 ? 24.016 0.151 30.213 1.00 43.09 148 TYR B O 1
ATOM 4304 N N . PHE B 1 156 ? 24.719 -0.528 32.245 1.00 45.67 149 PHE B N 1
ATOM 4305 C CA . PHE B 1 156 ? 24.420 0.765 32.850 1.00 42.89 149 PHE B CA 1
ATOM 4306 C C . PHE B 1 156 ? 25.219 1.867 32.164 1.00 39.55 149 PHE B C 1
ATOM 4307 O O . PHE B 1 156 ? 24.675 2.923 31.848 1.00 43.97 149 PHE B O 1
ATOM 4315 N N A PHE B 1 157 ? 26.512 1.599 31.966 0.50 43.57 150 PHE B N 1
ATOM 4316 N N B PHE B 1 157 ? 26.486 1.614 31.874 0.50 43.95 150 PHE B N 1
ATOM 4317 C CA A PHE B 1 157 ? 27.406 2.443 31.171 0.50 45.06 150 PHE B CA 1
ATOM 4318 C CA B PHE B 1 157 ? 27.300 2.641 31.239 0.50 45.04 150 PHE B CA 1
ATOM 4319 C C A PHE B 1 157 ? 26.774 2.776 29.831 0.50 39.93 150 PHE B C 1
ATOM 4320 C C B PHE B 1 157 ? 27.011 2.781 29.715 0.50 38.13 150 PHE B C 1
ATOM 4321 O O A PHE B 1 157 ? 26.527 3.942 29.507 0.50 35.88 150 PHE B O 1
ATOM 4322 O O B PHE B 1 157 ? 27.207 3.857 29.145 0.50 39.39 150 PHE B O 1
ATOM 4337 N N . ASP B 1 158 ? 26.520 1.729 29.056 1.00 35.99 151 ASP B N 1
ATOM 4338 C CA . ASP B 1 158 ? 26.005 1.880 27.681 1.00 46.52 151 ASP B CA 1
ATOM 4339 C C . ASP B 1 158 ? 24.769 2.765 27.660 1.00 37.06 151 ASP B C 1
ATOM 4340 O O . ASP B 1 158 ? 24.619 3.653 26.814 1.00 37.60 151 ASP B O 1
ATOM 4345 N N . LEU B 1 159 ? 23.901 2.523 28.628 1.00 38.24 152 LEU B N 1
ATOM 4346 C CA . LEU B 1 159 ? 22.666 3.256 28.771 1.00 33.90 152 LEU B CA 1
ATOM 4347 C C . LEU B 1 159 ? 22.935 4.746 28.968 1.00 37.20 152 LEU B C 1
ATOM 4348 O O . LEU B 1 159 ? 22.214 5.584 28.434 1.00 37.53 152 LEU B O 1
ATOM 4353 N N . LEU B 1 160 ? 23.978 5.076 29.728 1.00 52.55 153 LEU B N 1
ATOM 4354 C CA . LEU B 1 160 ? 24.372 6.478 29.933 1.00 43.36 153 LEU B CA 1
ATOM 4355 C C . LEU B 1 160 ? 24.903 7.125 28.667 1.00 36.58 153 LEU B C 1
ATOM 4356 O O . LEU B 1 160 ? 24.523 8.248 28.338 1.00 38.48 153 LEU B O 1
ATOM 4361 N N . GLN B 1 161 ? 25.810 6.441 27.975 1.00 38.79 154 GLN B N 1
ATOM 4362 C CA . GLN B 1 161 ? 26.329 6.964 26.717 1.00 40.43 154 GLN B CA 1
ATOM 4363 C C . GLN B 1 161 ? 25.189 7.091 25.720 1.00 43.79 154 GLN B C 1
ATOM 4364 O O . GLN B 1 161 ? 25.105 8.083 25.001 1.00 39.97 154 GLN B O 1
ATOM 4370 N N . TYR B 1 162 ? 24.297 6.101 25.701 1.00 37.59 155 TYR B N 1
ATOM 4371 C CA . TYR B 1 162 ? 23.174 6.145 24.778 1.00 38.19 155 TYR B CA 1
ATOM 4372 C C . TYR B 1 162 ? 22.308 7.364 25.062 1.00 39.30 155 TYR B C 1
ATOM 4373 O O . TYR B 1 162 ? 21.984 8.111 24.146 1.00 40.77 155 TYR B O 1
ATOM 4382 N N . ASN B 1 163 ? 21.939 7.559 26.327 1.00 39.87 156 ASN B N 1
ATOM 4383 C CA . ASN B 1 163 ? 21.050 8.660 26.690 1.00 43.63 156 ASN B CA 1
ATOM 4384 C C . ASN B 1 163 ? 21.676 10.003 26.372 1.00 43.59 156 ASN B C 1
ATOM 4385 O O . ASN B 1 163 ? 20.992 10.915 25.908 1.00 53.26 156 ASN B O 1
ATOM 4390 N N . LYS B 1 164 ? 22.979 10.114 26.603 1.00 45.62 157 LYS B N 1
ATOM 4391 C CA . LYS B 1 164 ? 23.692 11.359 26.345 1.00 44.13 157 LYS B CA 1
ATOM 4392 C C . LYS B 1 164 ? 23.713 11.666 24.854 1.00 50.42 157 LYS B C 1
ATOM 4393 O O . LYS B 1 164 ? 23.480 12.801 24.437 1.00 53.18 157 LYS B O 1
ATOM 4397 N N . THR B 1 165 ? 23.996 10.643 24.057 1.00 45.78 158 THR B N 1
ATOM 4398 C CA . THR B 1 165 ? 24.013 10.785 22.608 1.00 46.30 158 THR B CA 1
ATOM 4399 C C . THR B 1 165 ? 22.640 11.192 22.069 1.00 43.18 158 THR B C 1
ATOM 4400 O O . THR B 1 165 ? 22.540 12.085 21.221 1.00 41.62 158 THR B O 1
ATOM 4404 N N . LEU B 1 166 ? 21.587 10.573 22.594 1.00 51.55 159 LEU B N 1
ATOM 4405 C CA . LEU B 1 166 ? 20.217 10.867 22.154 1.00 43.38 159 LEU B CA 1
ATOM 4406 C C . LEU B 1 166 ? 19.862 12.344 22.343 1.00 48.76 159 LEU B C 1
ATOM 4407 O O . LEU B 1 166 ? 19.361 12.991 21.423 1.00 52.04 159 LEU B O 1
ATOM 4412 N N . SER B 1 167 ? 20.131 12.874 23.534 1.00 45.51 160 SER B N 1
ATOM 4413 C CA . SER B 1 167 ? 19.824 14.272 23.830 1.00 54.82 160 SER B CA 1
ATOM 4414 C C . SER B 1 167 ? 20.584 15.207 22.899 1.00 49.38 160 SER B C 1
ATOM 4415 O O . SER B 1 167 ? 20.030 16.182 22.416 1.00 51.87 160 SER B O 1
ATOM 4418 N N . ASN B 1 168 ? 21.852 14.892 22.648 1.00 54.93 161 ASN B N 1
ATOM 4419 C CA . ASN B 1 168 ? 22.624 15.621 21.654 1.00 52.59 161 ASN B CA 1
ATOM 4420 C C . ASN B 1 168 ? 21.965 15.556 20.292 1.00 53.45 161 ASN B C 1
ATOM 4421 O O . ASN B 1 168 ? 21.801 16.572 19.624 1.00 50.40 161 ASN B O 1
ATOM 4426 N N . ARG B 1 169 ? 21.589 14.352 19.881 1.00 51.74 162 ARG B N 1
ATOM 4427 C CA . ARG B 1 169 ? 20.945 14.177 18.593 1.00 48.82 162 ARG B CA 1
ATOM 4428 C C . ARG B 1 169 ? 19.667 15.020 18.543 1.00 49.83 162 ARG B C 1
ATOM 4429 O O . ARG B 1 169 ? 19.435 15.751 17.590 1.00 52.30 162 ARG B O 1
ATOM 4437 N N . ASN B 1 170 ? 18.858 14.947 19.591 1.00 47.21 163 ASN B N 1
ATOM 4438 C CA . ASN B 1 170 ? 17.614 15.705 19.631 1.00 49.03 163 ASN B CA 1
ATOM 4439 C C . ASN B 1 170 ? 17.820 17.219 19.621 1.00 59.19 163 ASN B C 1
ATOM 4440 O O . ASN B 1 170 ? 17.009 17.952 19.064 1.00 64.74 163 ASN B O 1
ATOM 4445 N N . SER B 1 171 ? 18.896 17.692 20.239 1.00 59.48 164 SER B N 1
ATOM 4446 C CA . SER B 1 171 ? 19.212 19.113 20.183 1.00 57.72 164 SER B CA 1
ATOM 4447 C C . SER B 1 171 ? 19.608 19.495 18.760 1.00 62.63 164 SER B C 1
ATOM 4448 O O . SER B 1 171 ? 19.361 20.619 18.309 1.00 65.16 164 SER B O 1
ATOM 4451 N N . LEU B 1 172 ? 20.211 18.545 18.049 1.00 55.25 165 LEU B N 1
ATOM 4452 C CA . LEU B 1 172 ? 20.653 18.777 16.683 1.00 56.20 165 LEU B CA 1
ATOM 4453 C C . LEU B 1 172 ? 19.484 18.836 15.699 1.00 57.53 165 LEU B C 1
ATOM 4454 O O . LEU B 1 172 ? 19.519 19.611 14.744 1.00 55.61 165 LEU B O 1
ATOM 4459 N N . LEU B 1 173 ? 18.459 18.020 15.936 1.00 51.96 166 LEU B N 1
ATOM 4460 C CA . LEU B 1 173 ? 17.268 17.991 15.080 1.00 54.75 166 LEU B CA 1
ATOM 4461 C C . LEU B 1 173 ? 16.655 19.389 14.951 1.00 61.89 166 LEU B C 1
ATOM 4462 O O . LEU B 1 173 ? 16.231 19.788 13.872 1.00 59.04 166 LEU B O 1
ATOM 4467 N N . LYS B 1 174 ? 16.624 20.135 16.052 1.00 65.80 167 LYS B N 1
ATOM 4468 C CA . LYS B 1 174 ? 16.031 21.472 16.041 1.00 73.43 167 LYS B CA 1
ATOM 4469 C C . LYS B 1 174 ? 16.961 22.511 15.403 1.00 71.10 167 LYS B C 1
ATOM 4470 O O . LYS B 1 174 ? 16.520 23.596 15.040 1.00 73.57 167 LYS B O 1
ATOM 4476 N N . LYS B 1 175 ? 18.247 22.193 15.277 1.00 63.99 168 LYS B N 1
ATOM 4477 C CA . LYS B 1 175 ? 19.155 23.062 14.540 1.00 66.18 168 LYS B CA 1
ATOM 4478 C C . LYS B 1 175 ? 18.976 22.820 13.046 1.00 67.39 168 LYS B C 1
ATOM 4479 O O . LYS B 1 175 ? 19.039 23.747 12.243 1.00 72.25 168 LYS B O 1
ATOM 4485 N N . ILE B 1 176 ? 18.744 21.567 12.681 1.00 62.39 169 ILE B N 1
ATOM 4486 C CA . ILE B 1 176 ? 18.543 21.203 11.288 1.00 66.49 169 ILE B CA 1
ATOM 4487 C C . ILE B 1 176 ? 17.256 21.833 10.767 1.00 76.26 169 ILE B C 1
ATOM 4488 O O . ILE B 1 176 ? 17.153 22.154 9.585 1.00 86.72 169 ILE B O 1
ATOM 4493 N N . LYS B 1 177 ? 16.281 22.041 11.648 1.00 72.37 170 LYS B N 1
ATOM 4494 C CA . LYS B 1 177 ? 14.991 22.555 11.200 1.00 77.69 170 LYS B CA 1
ATOM 4495 C C . LYS B 1 177 ? 14.871 24.081 11.313 1.00 82.22 170 LYS B C 1
ATOM 4496 O O . LYS B 1 177 ? 14.149 24.702 10.536 1.00 83.89 170 LYS B O 1
ATOM 4502 N N . GLU B 1 178 ? 15.577 24.686 12.261 1.00 81.17 171 GLU B N 1
ATOM 4503 C CA . GLU B 1 178 ? 15.543 26.141 12.393 1.00 89.29 171 GLU B CA 1
ATOM 4504 C C . GLU B 1 178 ? 16.527 26.808 11.419 1.00 93.96 171 GLU B C 1
ATOM 4505 O O . GLU B 1 178 ? 16.136 27.684 10.643 1.00 99.61 171 GLU B O 1
ATOM 4511 N N . GLU B 1 179 ? 17.795 26.399 11.462 1.00 81.37 172 GLU B N 1
ATOM 4512 C CA . GLU B 1 179 ? 18.711 26.655 10.353 1.00 81.05 172 GLU B CA 1
ATOM 4513 C C . GLU B 1 179 ? 18.467 25.577 9.307 1.00 87.70 172 GLU B C 1
ATOM 4514 O O . GLU B 1 179 ? 17.496 24.832 9.403 1.00 89.42 172 GLU B O 1
ATOM 4520 N N . GLY B 1 180 ? 19.339 25.480 8.313 1.00 93.56 173 GLY B N 1
ATOM 4521 C CA . GLY B 1 180 ? 19.115 24.530 7.239 1.00 93.54 173 GLY B CA 1
ATOM 4522 C C . GLY B 1 180 ? 20.251 23.548 7.066 1.00 90.32 173 GLY B C 1
ATOM 4523 O O . GLY B 1 180 ? 20.483 23.045 5.969 1.00 89.91 173 GLY B O 1
ATOM 4524 N N . LYS B 1 181 ? 20.961 23.264 8.151 1.00 90.50 174 LYS B N 1
ATOM 4525 C CA . LYS B 1 181 ? 22.135 22.406 8.067 1.00 91.08 174 LYS B CA 1
ATOM 4526 C C . LYS B 1 181 ? 22.462 21.693 9.379 1.00 86.17 174 LYS B C 1
ATOM 4527 O O . LYS B 1 181 ? 21.999 22.083 10.454 1.00 85.05 174 LYS B O 1
ATOM 4533 N N . GLY B 1 182 ? 23.266 20.639 9.278 1.00 85.94 175 GLY B N 1
ATOM 4534 C CA . GLY B 1 182 ? 23.712 19.914 10.452 1.00 84.84 175 GLY B CA 1
ATOM 4535 C C . GLY B 1 182 ? 23.519 18.412 10.363 1.00 76.77 175 GLY B C 1
ATOM 4536 O O . GLY B 1 182 ? 23.809 17.686 11.328 1.00 62.63 175 GLY B O 1
ATOM 4537 N N . GLU B 1 183 ? 23.047 17.941 9.208 1.00 73.15 176 GLU B N 1
ATOM 4538 C CA . GLU B 1 183 ? 22.823 16.507 8.999 1.00 77.02 176 GLU B CA 1
ATOM 4539 C C . GLU B 1 183 ? 24.141 15.715 8.983 1.00 72.06 176 GLU B C 1
ATOM 4540 O O . GLU B 1 183 ? 24.139 14.486 9.064 1.00 72.91 176 GLU B O 1
ATOM 4546 N N . ASP B 1 184 ? 25.264 16.415 8.892 1.00 66.42 177 ASP B N 1
ATOM 4547 C CA . ASP B 1 184 ? 26.565 15.754 8.953 1.00 70.03 177 ASP B CA 1
ATOM 4548 C C . ASP B 1 184 ? 26.836 15.182 10.342 1.00 57.36 177 ASP B C 1
ATOM 4549 O O . ASP B 1 184 ? 27.364 14.067 10.485 1.00 54.82 177 ASP B O 1
ATOM 4554 N N . LEU B 1 185 ? 26.476 15.945 11.368 1.00 55.95 178 LEU B N 1
ATOM 4555 C CA . LEU B 1 185 ? 26.597 15.463 12.741 1.00 60.39 178 LEU B CA 1
ATOM 4556 C C . LEU B 1 185 ? 25.532 14.420 13.003 1.00 60.92 178 LEU B C 1
ATOM 4557 O O . LEU B 1 185 ? 25.705 13.544 13.848 1.00 51.16 178 LEU B O 1
ATOM 4562 N N . LEU B 1 186 ? 24.411 14.552 12.294 1.00 64.44 179 LEU B N 1
ATOM 4563 C CA . LEU B 1 186 ? 23.293 13.633 12.429 1.00 53.93 179 LEU B CA 1
ATOM 4564 C C . LEU B 1 186 ? 23.740 12.217 12.119 1.00 48.19 179 LEU B C 1
ATOM 4565 O O . LEU B 1 186 ? 23.549 11.305 12.927 1.00 46.41 179 LEU B O 1
ATOM 4570 N N . GLU B 1 187 ? 24.362 12.046 10.960 1.00 50.00 180 GLU B N 1
ATOM 4571 C CA . GLU B 1 187 ? 24.886 10.753 10.557 1.00 49.68 180 GLU B CA 1
ATOM 4572 C C . GLU B 1 187 ? 25.867 10.182 11.597 1.00 51.25 180 GLU B C 1
ATOM 4573 O O . GLU B 1 187 ? 25.866 8.978 11.869 1.00 46.91 180 GLU B O 1
ATOM 4579 N N . ILE B 1 188 ? 26.685 11.048 12.192 1.00 47.12 181 ILE B N 1
ATOM 4580 C CA . ILE B 1 188 ? 27.615 10.634 13.238 1.00 46.23 181 ILE B CA 1
ATOM 4581 C C . ILE B 1 188 ? 26.868 10.215 14.500 1.00 43.48 181 ILE B C 1
ATOM 4582 O O . ILE B 1 188 ? 27.220 9.218 15.158 1.00 41.49 181 ILE B O 1
ATOM 4587 N N . PHE B 1 189 ? 25.844 10.982 14.856 1.00 45.62 182 PHE B N 1
ATOM 4588 C CA . PHE B 1 189 ? 25.061 10.635 16.030 1.00 50.95 182 PHE B CA 1
ATOM 4589 C C . PHE B 1 189 ? 24.326 9.330 15.772 1.00 43.87 182 PHE B C 1
ATOM 4590 O O . PHE B 1 189 ? 24.195 8.494 16.666 1.00 42.75 182 PHE B O 1
ATOM 4598 N N . ASP B 1 190 ? 23.874 9.148 14.539 1.00 42.27 183 ASP B N 1
ATOM 4599 C CA . ASP B 1 190 ? 23.112 7.954 14.195 1.00 46.18 183 ASP B CA 1
ATOM 4600 C C . ASP B 1 190 ? 23.960 6.712 14.389 1.00 40.58 183 ASP B C 1
ATOM 4601 O O . ASP B 1 190 ? 23.479 5.725 14.958 1.00 41.80 183 ASP B O 1
ATOM 4606 N N . GLU B 1 191 ? 25.200 6.769 13.891 1.00 42.15 184 GLU B N 1
ATOM 4607 C CA A GLU B 1 191 ? 26.160 5.687 14.083 0.56 47.40 184 GLU B CA 1
ATOM 4608 C CA B GLU B 1 191 ? 26.189 5.707 14.081 0.44 47.78 184 GLU B CA 1
ATOM 4609 C C . GLU B 1 191 ? 26.364 5.390 15.561 1.00 44.04 184 GLU B C 1
ATOM 4610 O O . GLU B 1 191 ? 26.404 4.226 15.972 1.00 40.17 184 GLU B O 1
ATOM 4621 N N . LYS B 1 192 ? 26.494 6.437 16.365 1.00 40.09 185 LYS B N 1
ATOM 4622 C CA . LYS B 1 192 ? 26.685 6.219 17.792 1.00 39.42 185 LYS B CA 1
ATOM 4623 C C . LYS B 1 192 ? 25.419 5.634 18.452 1.00 39.94 185 LYS B C 1
ATOM 4624 O O . LYS B 1 192 ? 25.527 4.716 19.267 1.00 35.65 185 LYS B O 1
ATOM 4630 N N . LEU B 1 193 ? 24.231 6.146 18.107 1.00 35.22 186 LEU B N 1
ATOM 4631 C CA . LEU B 1 193 ? 22.992 5.611 18.689 1.00 39.13 186 LEU B CA 1
ATOM 4632 C C . LEU B 1 193 ? 22.785 4.142 18.344 1.00 38.62 186 LEU B C 1
ATOM 4633 O O . LEU B 1 193 ? 22.315 3.382 19.181 1.00 41.02 186 LEU B O 1
ATOM 4638 N N . ALA B 1 194 ? 23.109 3.768 17.106 1.00 36.89 187 ALA B N 1
ATOM 4639 C CA . ALA B 1 194 ? 22.979 2.382 16.634 1.00 36.34 187 ALA B CA 1
ATOM 4640 C C . ALA B 1 194 ? 23.943 1.443 17.366 1.00 43.43 187 ALA B C 1
ATOM 4641 O O . ALA B 1 194 ? 23.566 0.350 17.789 1.00 45.83 187 ALA B O 1
ATOM 4643 N N . GLU B 1 195 ? 25.190 1.871 17.523 1.00 41.93 188 GLU B N 1
ATOM 4644 C CA . GLU B 1 195 ? 26.168 1.045 18.251 1.00 45.39 188 GLU B CA 1
ATOM 4645 C C . GLU B 1 195 ? 25.736 0.747 19.675 1.00 39.82 188 GLU B C 1
ATOM 4646 O O . GLU B 1 195 ? 25.689 -0.415 20.090 1.00 43.40 188 GLU B O 1
ATOM 4652 N N . TYR B 1 196 ? 25.423 1.792 20.427 1.00 39.84 189 TYR B N 1
ATOM 4653 C CA . TYR B 1 196 ? 25.036 1.610 21.821 1.00 40.33 189 TYR B CA 1
ATOM 4654 C C . TYR B 1 196 ? 23.690 0.937 21.903 1.00 39.80 189 TYR B C 1
ATOM 4655 O O . TYR B 1 196 ? 23.462 0.090 22.761 1.00 43.77 189 TYR B O 1
ATOM 4664 N N . GLY B 1 197 ? 22.791 1.325 21.005 1.00 39.69 190 GLY B N 1
ATOM 4665 C CA . GLY B 1 197 ? 21.467 0.753 21.004 1.00 40.78 190 GLY B CA 1
ATOM 4666 C C . GLY B 1 197 ? 21.514 -0.749 20.804 1.00 28.50 190 GLY B C 1
ATOM 4667 O O . GLY B 1 197 ? 20.787 -1.479 21.471 1.00 33.94 190 GLY B O 1
ATOM 4668 N N . ALA B 1 198 ? 22.351 -1.209 19.877 1.00 29.55 191 ALA B N 1
ATOM 4669 C CA . ALA B 1 198 ? 22.478 -2.646 19.617 1.00 33.56 191 ALA B CA 1
ATOM 4670 C C . ALA B 1 198 ? 22.937 -3.425 20.848 1.00 41.19 191 ALA B C 1
ATOM 4671 O O . ALA B 1 198 ? 22.448 -4.531 21.117 1.00 43.09 191 ALA B O 1
ATOM 4673 N N . ARG B 1 199 ? 23.875 -2.859 21.601 1.00 41.17 192 ARG B N 1
ATOM 4674 C CA . ARG B 1 199 ? 24.339 -3.537 22.805 1.00 35.22 192 ARG B CA 1
ATOM 4675 C C . ARG B 1 199 ? 23.230 -3.608 23.838 1.00 39.31 192 ARG B C 1
ATOM 4676 O O . ARG B 1 199 ? 23.052 -4.620 24.502 1.00 33.86 192 ARG B O 1
ATOM 4684 N N . ILE B 1 200 ? 22.479 -2.520 23.947 1.00 35.38 193 ILE B N 1
ATOM 4685 C CA . ILE B 1 200 ? 21.393 -2.414 24.919 1.00 34.07 193 ILE B CA 1
ATOM 4686 C C . ILE B 1 200 ? 20.305 -3.455 24.610 1.00 33.34 193 ILE B C 1
ATOM 4687 O O . ILE B 1 200 ? 19.788 -4.131 25.501 1.00 34.47 193 ILE B O 1
ATOM 4692 N N . ILE B 1 201 ? 19.991 -3.584 23.327 1.00 29.75 194 ILE B N 1
ATOM 4693 C CA . ILE B 1 201 ? 18.946 -4.495 22.871 1.00 27.19 194 ILE B CA 1
ATOM 4694 C C . ILE B 1 201 ? 19.306 -5.946 23.111 1.00 33.70 194 ILE B C 1
ATOM 4695 O O . ILE B 1 201 ? 18.479 -6.734 23.579 1.00 35.32 194 ILE B O 1
ATOM 4700 N N . LYS B 1 202 ? 20.546 -6.297 22.804 1.00 37.10 195 LYS B N 1
ATOM 4701 C CA . LYS B 1 202 ? 21.005 -7.661 23.027 1.00 39.75 195 LYS B CA 1
ATOM 4702 C C . LYS B 1 202 ? 20.852 -8.082 24.493 1.00 35.26 195 LYS B C 1
ATOM 4703 O O . LYS B 1 202 ? 20.381 -9.184 24.792 1.00 37.30 195 LYS B O 1
ATOM 4709 N N . VAL B 1 203 ? 21.237 -7.196 25.406 1.00 34.49 196 VAL B N 1
ATOM 4710 C CA . VAL B 1 203 ? 21.158 -7.505 26.825 1.00 30.82 196 VAL B CA 1
ATOM 4711 C C . VAL B 1 203 ? 19.704 -7.504 27.314 1.00 35.26 196 VAL B C 1
ATOM 4712 O O . VAL B 1 203 ? 19.318 -8.331 28.151 1.00 29.23 196 VAL B O 1
ATOM 4716 N N . ARG B 1 204 ? 18.890 -6.573 26.813 1.00 33.43 197 ARG B N 1
ATOM 4717 C CA . ARG B 1 204 ? 17.472 -6.589 27.183 1.00 40.33 197 ARG B CA 1
ATOM 4718 C C . ARG B 1 204 ? 16.840 -7.904 26.749 1.00 32.45 197 ARG B C 1
ATOM 4719 O O . ARG B 1 204 ? 16.023 -8.484 27.457 1.00 32.74 197 ARG B O 1
ATOM 4727 N N . ASN B 1 205 ? 17.211 -8.371 25.570 1.00 29.63 198 ASN B N 1
ATOM 4728 C CA . ASN B 1 205 ? 16.616 -9.593 25.072 1.00 32.33 198 ASN B CA 1
ATOM 4729 C C . ASN B 1 205 ? 16.996 -10.734 25.988 1.00 37.89 198 ASN B C 1
ATOM 4730 O O . ASN B 1 205 ? 16.163 -11.546 26.385 1.00 42.85 198 ASN B O 1
ATOM 4735 N N . ASN B 1 206 ? 18.272 -10.764 26.340 1.00 37.95 199 ASN B N 1
ATOM 4736 C CA . ASN B 1 206 ? 18.769 -11.796 27.226 1.00 33.09 199 ASN B CA 1
ATOM 4737 C C . ASN B 1 206 ? 18.019 -11.779 28.573 1.00 34.40 199 ASN B C 1
ATOM 4738 O O . ASN B 1 206 ? 17.597 -12.818 29.069 1.00 37.65 199 ASN B O 1
ATOM 4743 N N . TYR B 1 207 ? 17.849 -10.592 29.148 1.00 34.71 200 TYR B N 1
ATOM 4744 C CA . TYR B 1 207 ? 17.130 -10.483 30.414 1.00 29.03 200 TYR B CA 1
ATOM 4745 C C . TYR B 1 207 ? 15.654 -10.907 30.253 1.00 36.77 200 TYR B C 1
ATOM 4746 O O . TYR B 1 207 ? 15.140 -11.644 31.095 1.00 35.53 200 TYR B O 1
ATOM 4755 N N . LEU B 1 208 ? 14.986 -10.452 29.191 1.00 31.01 201 LEU B N 1
ATOM 4756 C CA . LEU B 1 208 ? 13.548 -10.697 29.087 1.00 33.39 201 LEU B CA 1
ATOM 4757 C C . LEU B 1 208 ? 13.248 -12.176 28.865 1.00 35.11 201 LEU B C 1
ATOM 4758 O O . LEU B 1 208 ? 12.224 -12.682 29.340 1.00 33.20 201 LEU B O 1
ATOM 4763 N N . GLU B 1 209 ? 14.138 -12.862 28.151 1.00 34.39 202 GLU B N 1
ATOM 4764 C CA . GLU B 1 209 ? 14.100 -14.327 28.051 1.00 35.59 202 GLU B CA 1
ATOM 4765 C C . GLU B 1 209 ? 14.134 -14.974 29.439 1.00 44.82 202 GLU B C 1
ATOM 4766 O O . GLU B 1 209 ? 13.315 -15.835 29.751 1.00 37.99 202 GLU B O 1
ATOM 4772 N N . LYS B 1 210 ? 15.072 -14.555 30.290 1.00 36.25 203 LYS B N 1
ATOM 4773 C CA . LYS B 1 210 ? 15.124 -15.104 31.642 1.00 34.18 203 LYS B CA 1
ATOM 4774 C C . LYS B 1 210 ? 13.884 -14.717 32.461 1.00 37.23 203 LYS B C 1
ATOM 4775 O O . LYS B 1 210 ? 13.345 -15.538 33.207 1.00 34.09 203 LYS B O 1
ATOM 4781 N N . LEU B 1 211 ? 13.424 -13.478 32.294 1.00 36.61 204 LEU B N 1
ATOM 4782 C CA . LEU B 1 211 ? 12.209 -13.008 32.959 1.00 35.47 204 LEU B CA 1
ATOM 4783 C C . LEU B 1 211 ? 10.996 -13.853 32.565 1.00 40.74 204 LEU B C 1
ATOM 4784 O O . LEU B 1 211 ? 10.171 -14.218 33.408 1.00 35.89 204 LEU B O 1
ATOM 4789 N N . LYS B 1 212 ? 10.887 -14.154 31.277 1.00 35.74 205 LYS B N 1
ATOM 4790 C CA . LYS B 1 212 ? 9.751 -14.937 30.793 1.00 41.32 205 LYS B CA 1
ATOM 4791 C C . LYS B 1 212 ? 9.744 -16.322 31.471 1.00 44.62 205 LYS B C 1
ATOM 4792 O O . LYS B 1 212 ? 8.728 -16.747 32.025 1.00 39.78 205 LYS B O 1
ATOM 4796 N N . ASN B 1 213 ? 10.892 -16.997 31.470 1.00 44.89 206 ASN B N 1
ATOM 4797 C CA . ASN B 1 213 ? 10.994 -18.315 32.099 1.00 45.88 206 ASN B CA 1
ATOM 4798 C C . ASN B 1 213 ? 10.657 -18.302 33.599 1.00 47.86 206 ASN B C 1
ATOM 4799 O O . ASN B 1 213 ? 9.928 -19.171 34.070 1.00 40.82 206 ASN B O 1
ATOM 4804 N N . SER B 1 214 ? 11.152 -17.310 34.340 1.00 39.87 207 SER B N 1
ATOM 4805 C CA . SER B 1 214 ? 10.886 -17.265 35.779 1.00 42.86 207 SER B CA 1
ATOM 4806 C C . SER B 1 214 ? 9.437 -16.924 36.031 1.00 42.40 207 SER B C 1
ATOM 4807 O O . SER B 1 214 ? 8.768 -17.576 36.821 1.00 43.15 207 SER B O 1
ATOM 4810 N N . MET B 1 215 ? 8.962 -15.884 35.358 1.00 35.14 208 MET B N 1
ATOM 4811 C CA . MET B 1 215 ? 7.605 -15.402 35.573 1.00 40.09 208 MET B CA 1
ATOM 4812 C C . MET B 1 215 ? 6.564 -16.447 35.209 1.00 44.01 208 MET B C 1
ATOM 4813 O O . MET B 1 215 ? 5.540 -16.577 35.880 1.00 37.79 208 MET B O 1
ATOM 4818 N N . SER B 1 216 ? 6.824 -17.192 34.145 1.00 37.55 209 SER B N 1
ATOM 4819 C CA . SER B 1 216 ? 5.856 -18.182 33.700 1.00 44.67 209 SER B CA 1
ATOM 4820 C C . SER B 1 216 ? 5.823 -19.330 34.694 1.00 43.18 209 SER B C 1
ATOM 4821 O O . SER B 1 216 ? 4.765 -19.905 34.945 1.00 43.14 209 SER B O 1
ATOM 4824 N N . LYS B 1 217 ? 6.967 -19.639 35.299 1.00 55.18 210 LYS B N 1
ATOM 4825 C CA . LYS B 1 217 ? 7.009 -20.698 36.309 1.00 48.25 210 LYS B CA 1
ATOM 4826 C C . LYS B 1 217 ? 6.157 -20.317 37.528 1.00 45.21 210 LYS B C 1
ATOM 4827 O O . LYS B 1 217 ? 5.346 -21.110 38.001 1.00 45.57 210 LYS B O 1
ATOM 4833 N N . PHE B 1 218 ? 6.344 -19.096 38.018 1.00 43.79 211 PHE B N 1
ATOM 4834 C CA . PHE B 1 218 ? 5.622 -18.647 39.201 1.00 43.52 211 PHE B CA 1
ATOM 4835 C C . PHE B 1 218 ? 4.120 -18.564 38.936 1.00 48.82 211 PHE B C 1
ATOM 4836 O O . PHE B 1 218 ? 3.299 -18.928 39.786 1.00 45.63 211 PHE B O 1
ATOM 4844 N N . LEU B 1 219 ? 3.771 -18.101 37.737 1.00 57.20 212 LEU B N 1
ATOM 4845 C CA . LEU B 1 219 ? 2.379 -17.880 37.398 1.00 47.61 212 LEU B CA 1
ATOM 4846 C C . LEU B 1 219 ? 1.673 -19.227 37.228 1.00 44.17 212 LEU B C 1
ATOM 4847 O O . LEU B 1 219 ? 0.536 -19.390 37.690 1.00 47.40 212 LEU B O 1
ATOM 4852 N N . MET B 1 220 ? 2.335 -20.167 36.551 1.00 45.25 213 MET B N 1
ATOM 4853 C CA . MET B 1 220 ? 1.798 -21.528 36.386 1.00 50.67 213 MET B CA 1
ATOM 4854 C C . MET B 1 220 ? 1.568 -22.177 37.743 1.00 63.40 213 MET B C 1
ATOM 4855 O O . MET B 1 220 ? 0.638 -22.960 37.899 1.00 68.08 213 MET B O 1
ATOM 4860 N N . GLU B 1 221 ? 2.403 -21.850 38.732 1.00 55.12 214 GLU B N 1
ATOM 4861 C CA . GLU B 1 221 ? 2.258 -22.464 40.057 1.00 59.68 214 GLU B CA 1
ATOM 4862 C C . GLU B 1 221 ? 1.199 -21.754 40.907 1.00 58.69 214 GLU B C 1
ATOM 4863 O O . GLU B 1 221 ? 0.410 -22.407 41.594 1.00 62.38 214 GLU B O 1
ATOM 4869 N N . ILE B 1 222 ? 1.176 -20.425 40.849 1.00 51.64 215 ILE B N 1
ATOM 4870 C CA . ILE B 1 222 ? 0.213 -19.640 41.620 1.00 53.78 215 ILE B CA 1
ATOM 4871 C C . ILE B 1 222 ? -1.215 -19.683 41.043 1.00 59.83 215 ILE B C 1
ATOM 4872 O O . ILE B 1 222 ? -2.187 -19.776 41.797 1.00 59.40 215 ILE B O 1
ATOM 4877 N N . SER B 1 223 ? -1.344 -19.618 39.718 1.00 53.42 216 SER B N 1
ATOM 4878 C CA . SER B 1 223 ? -2.657 -19.428 39.089 1.00 55.08 216 SER B CA 1
ATOM 4879 C C . SER B 1 223 ? -2.982 -20.448 37.999 1.00 61.07 216 SER B C 1
ATOM 4880 O O . SER B 1 223 ? -4.099 -20.464 37.464 1.00 58.56 216 SER B O 1
ATOM 4883 N N . ASN B 1 224 ? -2.002 -21.285 37.670 1.00 58.60 217 ASN B N 1
ATOM 4884 C CA . ASN B 1 224 ? -2.123 -22.239 36.577 1.00 56.50 217 ASN B CA 1
ATOM 4885 C C . ASN B 1 224 ? -2.490 -21.530 35.262 1.00 56.89 217 ASN B C 1
ATOM 4886 O O . ASN B 1 224 ? -3.267 -22.048 34.460 1.00 54.75 217 ASN B O 1
ATOM 4891 N N . GLU B 1 225 ? -1.924 -20.342 35.046 1.00 52.25 218 GLU B N 1
ATOM 4892 C CA . GLU B 1 225 ? -2.089 -19.629 33.775 1.00 52.81 218 GLU B CA 1
ATOM 4893 C C . GLU B 1 225 ? -0.763 -19.563 33.031 1.00 54.66 218 GLU B C 1
ATOM 4894 O O . GLU B 1 225 ? 0.307 -19.627 33.645 1.00 48.56 218 GLU B O 1
ATOM 4900 N N . LYS B 1 226 ? -0.820 -19.447 31.711 1.00 46.45 219 LYS B N 1
ATOM 4901 C CA . LYS B 1 226 ? 0.414 -19.417 30.934 1.00 46.33 219 LYS B CA 1
ATOM 4902 C C . LYS B 1 226 ? 0.866 -17.967 30.725 1.00 52.72 219 LYS B C 1
ATOM 4903 O O . LYS B 1 226 ? 0.050 -17.127 30.343 1.00 49.62 219 LYS B O 1
ATOM 4905 N N . LEU B 1 227 ? 2.148 -17.680 30.991 1.00 47.90 220 LEU B N 1
ATOM 4906 C CA . LEU B 1 227 ? 2.726 -16.352 30.777 1.00 45.91 220 LEU B CA 1
ATOM 4907 C C . LEU B 1 227 ? 3.604 -16.310 29.532 1.00 41.49 220 LEU B C 1
ATOM 4908 O O . LEU B 1 227 ? 4.414 -17.198 29.298 1.00 49.49 220 LEU B O 1
ATOM 4913 N N . GLU B 1 228 ? 3.424 -15.272 28.724 1.00 38.48 221 GLU B N 1
ATOM 4914 C CA . GLU B 1 228 ? 4.353 -15.014 27.638 1.00 38.85 221 GLU B CA 1
ATOM 4915 C C . GLU B 1 228 ? 4.888 -13.571 27.681 1.00 34.99 221 GLU B C 1
ATOM 4916 O O . GLU B 1 228 ? 4.197 -12.661 28.132 1.00 35.90 221 GLU B O 1
ATOM 4922 N N . ILE B 1 229 ? 6.139 -13.387 27.255 1.00 35.15 222 ILE B N 1
ATOM 4923 C CA . ILE B 1 229 ? 6.694 -12.038 27.079 1.00 45.20 222 ILE B CA 1
ATOM 4924 C C . ILE B 1 229 ? 7.082 -11.833 25.635 1.00 34.36 222 ILE B C 1
ATOM 4925 O O . ILE B 1 229 ? 7.726 -12.686 25.027 1.00 36.58 222 ILE B O 1
ATOM 4930 N N . ILE B 1 230 ? 6.689 -10.704 25.073 1.00 32.29 223 ILE B N 1
ATOM 4931 C CA . ILE B 1 230 ? 7.099 -10.399 23.717 1.00 31.06 223 ILE B CA 1
ATOM 4932 C C . ILE B 1 230 ? 7.933 -9.121 23.755 1.00 35.63 223 ILE B C 1
ATOM 4933 O O . ILE B 1 230 ? 7.447 -8.042 24.149 1.00 36.40 223 ILE B O 1
ATOM 4938 N N . TYR B 1 231 ? 9.202 -9.245 23.373 1.00 36.22 224 TYR B N 1
ATOM 4939 C CA . TYR B 1 231 ? 10.106 -8.095 23.414 1.00 42.86 224 TYR B CA 1
ATOM 4940 C C . TYR B 1 231 ? 10.047 -7.373 22.084 1.00 35.88 224 TYR B C 1
ATOM 4941 O O . TYR B 1 231 ? 10.449 -7.913 21.044 1.00 46.63 224 TYR B O 1
ATOM 4950 N N . LEU B 1 232 ? 9.540 -6.149 22.121 1.00 36.00 225 LEU B N 1
ATOM 4951 C CA . LEU B 1 232 ? 9.397 -5.366 20.910 1.00 41.81 225 LEU B CA 1
ATOM 4952 C C . LEU B 1 232 ? 10.632 -4.496 20.757 1.00 37.98 225 LEU B C 1
ATOM 4953 O O . LEU B 1 232 ? 10.638 -3.331 21.166 1.00 35.71 225 LEU B O 1
ATOM 4958 N N . ASN B 1 233 ? 11.689 -5.062 20.187 1.00 35.44 226 ASN B N 1
ATOM 4959 C CA . ASN B 1 233 ? 12.932 -4.316 20.072 1.00 42.20 226 ASN B CA 1
ATOM 4960 C C . ASN B 1 233 ? 12.813 -3.336 18.908 1.00 47.55 226 ASN B C 1
ATOM 4961 O O . ASN B 1 233 ? 12.075 -3.586 17.954 1.00 50.21 226 ASN B O 1
ATOM 4966 N N . SER B 1 234 ? 13.518 -2.211 18.996 1.00 45.10 227 SER B N 1
ATOM 4967 C CA . SER B 1 234 ? 13.364 -1.139 18.016 1.00 36.60 227 SER B CA 1
ATOM 4968 C C . SER B 1 234 ? 14.125 -1.389 16.710 1.00 42.62 227 SER B C 1
ATOM 4969 O O . SER B 1 234 ? 14.146 -0.533 15.829 1.00 43.09 227 SER B O 1
ATOM 4972 N N . ALA B 1 235 ? 14.755 -2.553 16.589 1.00 41.98 228 ALA B N 1
ATOM 4973 C CA . ALA B 1 235 ? 15.453 -2.902 15.357 1.00 45.16 228 ALA B CA 1
ATOM 4974 C C . ALA B 1 235 ? 14.519 -3.669 14.415 1.00 58.87 228 ALA B C 1
ATOM 4975 O O . ALA B 1 235 ? 14.885 -3.969 13.281 1.00 52.87 228 ALA B O 1
ATOM 4977 N N . GLY B 1 236 ? 13.315 -3.970 14.906 1.00 52.04 229 GLY B N 1
ATOM 4978 C CA . GLY B 1 236 ? 12.318 -4.729 14.173 1.00 60.94 229 GLY B CA 1
ATOM 4979 C C . GLY B 1 236 ? 12.792 -6.080 13.672 1.00 69.74 229 GLY B C 1
ATOM 4980 O O . GLY B 1 236 ? 12.627 -6.386 12.495 1.00 81.30 229 GLY B O 1
ATOM 4981 N N . VAL B 1 237 ? 13.374 -6.896 14.546 1.00 71.22 230 VAL B N 1
ATOM 4982 C CA . VAL B 1 237 ? 13.921 -8.175 14.101 1.00 78.11 230 VAL B CA 1
ATOM 4983 C C . VAL B 1 237 ? 13.331 -9.413 14.795 1.00 81.96 230 VAL B C 1
ATOM 4984 O O . VAL B 1 237 ? 12.862 -10.332 14.119 1.00 83.44 230 VAL B O 1
ATOM 4988 N N . LYS B 1 238 ? 13.352 -9.433 16.127 1.00 85.33 231 LYS B N 1
ATOM 4989 C CA . LYS B 1 238 ? 13.081 -10.658 16.897 1.00 86.95 231 LYS B CA 1
ATOM 4990 C C . LYS B 1 238 ? 14.004 -11.779 16.407 1.00 81.55 231 LYS B C 1
ATOM 4991 O O . LYS B 1 238 ? 13.556 -12.835 15.961 1.00 83.54 231 LYS B O 1
ATOM 4997 N N . GLU B 1 239 ? 15.300 -11.498 16.487 1.00 74.76 232 GLU B N 1
ATOM 4998 C CA . GLU B 1 239 ? 16.376 -12.406 16.132 1.00 77.46 232 GLU B CA 1
ATOM 4999 C C . GLU B 1 239 ? 17.630 -11.702 16.619 1.00 82.77 232 GLU B C 1
ATOM 5000 O O . GLU B 1 239 ? 18.393 -11.137 15.835 1.00 90.43 232 GLU B O 1
ATOM 5002 N N . VAL B 1 240 ? 17.820 -11.724 17.932 1.00 80.18 233 VAL B N 1
ATOM 5003 C CA . VAL B 1 240 ? 18.688 -10.764 18.597 1.00 76.32 233 VAL B CA 1
ATOM 5004 C C . VAL B 1 240 ? 19.890 -11.384 19.298 1.00 89.88 233 VAL B C 1
ATOM 5005 O O . VAL B 1 240 ? 19.838 -11.649 20.501 1.00 98.30 233 VAL B O 1
ATOM 5009 N N . HIS B 1 241 ? 20.976 -11.610 18.565 1.00 86.26 234 HIS B N 1
ATOM 5010 C CA . HIS B 1 241 ? 22.217 -12.032 19.215 1.00 86.52 234 HIS B CA 1
ATOM 5011 C C . HIS B 1 241 ? 23.455 -11.583 18.442 1.00 82.49 234 HIS B C 1
ATOM 5012 O O . HIS B 1 241 ? 24.572 -11.630 18.961 1.00 81.22 234 HIS B O 1
ATOM 5019 N N . GLU B 1 242 ? 23.251 -11.137 17.207 1.00 78.50 235 GLU B N 1
ATOM 5020 C CA . GLU B 1 242 ? 24.339 -10.599 16.400 1.00 75.43 235 GLU B CA 1
ATOM 5021 C C . GLU B 1 242 ? 24.280 -9.069 16.404 1.00 74.34 235 GLU B C 1
ATOM 5022 O O . GLU B 1 242 ? 23.505 -8.471 15.655 1.00 79.84 235 GLU B O 1
ATOM 5028 N N . GLU B 1 243 ? 25.085 -8.443 17.264 1.00 67.12 236 GLU B N 1
ATOM 5029 C CA . GLU B 1 243 ? 25.094 -6.987 17.398 1.00 65.27 236 GLU B CA 1
ATOM 5030 C C . GLU B 1 243 ? 25.317 -6.293 16.061 1.00 67.87 236 GLU B C 1
ATOM 5031 O O . GLU B 1 243 ? 24.790 -5.202 15.818 1.00 65.85 236 GLU B O 1
ATOM 5037 N N . ASN B 1 244 ? 26.099 -6.938 15.200 1.00 71.82 237 ASN B N 1
ATOM 5038 C CA . ASN B 1 244 ? 26.400 -6.417 13.872 1.00 73.16 237 ASN B CA 1
ATOM 5039 C C . ASN B 1 244 ? 25.141 -6.127 13.068 1.00 64.88 237 ASN B C 1
ATOM 5040 O O . ASN B 1 244 ? 24.977 -5.027 12.552 1.00 65.95 237 ASN B O 1
ATOM 5045 N N . LEU B 1 245 ? 24.246 -7.104 12.974 1.00 63.27 238 LEU B N 1
ATOM 5046 C CA . LEU B 1 245 ? 23.038 -6.910 12.179 1.00 63.62 238 LEU B CA 1
ATOM 5047 C C . LEU B 1 245 ? 22.056 -5.981 12.895 1.00 53.51 238 LEU B C 1
ATOM 5048 O O . LEU B 1 245 ? 21.340 -5.228 12.245 1.00 54.54 238 LEU B O 1
ATOM 5053 N N . ILE B 1 246 ? 22.026 -6.017 14.225 1.00 57.83 239 ILE B N 1
ATOM 5054 C CA . ILE B 1 246 ? 21.138 -5.119 14.960 1.00 52.85 239 ILE B CA 1
ATOM 5055 C C . ILE B 1 246 ? 21.552 -3.667 14.746 1.00 51.00 239 ILE B C 1
ATOM 5056 O O . ILE B 1 246 ? 20.701 -2.795 14.587 1.00 49.01 239 ILE B O 1
ATOM 5061 N N . ARG B 1 247 ? 22.858 -3.415 14.730 1.00 49.66 240 ARG B N 1
ATOM 5062 C CA . ARG B 1 247 ? 23.390 -2.089 14.398 1.00 55.02 240 ARG B CA 1
ATOM 5063 C C . ARG B 1 247 ? 22.886 -1.591 13.045 1.00 45.43 240 ARG B C 1
ATOM 5064 O O . ARG B 1 247 ? 22.384 -0.466 12.918 1.00 45.51 240 ARG B O 1
ATOM 5072 N N . GLU B 1 248 ? 23.051 -2.434 12.030 1.00 47.36 241 GLU B N 1
ATOM 5073 C CA . GLU B 1 248 ? 22.666 -2.092 10.668 1.00 52.49 241 GLU B CA 1
ATOM 5074 C C . GLU B 1 248 ? 21.182 -1.776 10.584 1.00 50.21 241 GLU B C 1
ATOM 5075 O O . GLU B 1 248 ? 20.774 -0.803 9.939 1.00 54.53 241 GLU B O 1
ATOM 5081 N N . LYS B 1 249 ? 20.378 -2.587 11.262 1.00 50.14 242 LYS B N 1
ATOM 5082 C CA . LYS B 1 249 ? 18.931 -2.382 11.252 1.00 50.06 242 LYS B CA 1
ATOM 5083 C C . LYS B 1 249 ? 18.576 -1.065 11.908 1.00 44.68 242 LYS B C 1
ATOM 5084 O O . LYS B 1 249 ? 17.792 -0.295 11.361 1.00 41.48 242 LYS B O 1
ATOM 5090 N N . LEU B 1 250 ? 19.165 -0.805 13.080 1.00 42.15 243 LEU B N 1
ATOM 5091 C CA . LEU B 1 250 ? 18.871 0.426 13.805 1.00 41.79 243 LEU B CA 1
ATOM 5092 C C . LEU B 1 250 ? 19.255 1.633 12.965 1.00 43.09 243 LEU B C 1
ATOM 5093 O O . LEU B 1 250 ? 18.492 2.584 12.851 1.00 43.84 243 LEU B O 1
ATOM 5098 N N . LYS B 1 251 ? 20.447 1.579 12.382 1.00 49.08 244 LYS B N 1
ATOM 5099 C CA . LYS B 1 251 ? 20.955 2.637 11.512 1.00 52.63 244 LYS B CA 1
ATOM 5100 C C . LYS B 1 251 ? 20.013 2.893 10.323 1.00 49.85 244 LYS B C 1
ATOM 5101 O O . LYS B 1 251 ? 19.673 4.036 10.026 1.00 52.00 244 LYS B O 1
ATOM 5107 N N . ASN B 1 252 ? 19.572 1.825 9.668 1.00 51.85 245 ASN B N 1
ATOM 5108 C CA . ASN B 1 252 ? 18.603 1.932 8.571 1.00 56.90 245 ASN B CA 1
ATOM 5109 C C . ASN B 1 252 ? 17.316 2.637 8.957 1.00 57.78 245 ASN B C 1
ATOM 5110 O O . ASN B 1 252 ? 16.850 3.544 8.257 1.00 51.94 245 ASN B O 1
ATOM 5115 N N . ARG B 1 253 ? 16.731 2.193 10.066 1.00 51.32 246 ARG B N 1
ATOM 5116 C CA . ARG B 1 253 ? 15.488 2.770 10.556 1.00 53.11 246 ARG B CA 1
ATOM 5117 C C . ARG B 1 253 ? 15.658 4.222 11.013 1.00 54.63 246 ARG B C 1
ATOM 5118 O O . ARG B 1 253 ? 14.735 5.036 10.869 1.00 49.25 246 ARG B O 1
ATOM 5126 N N . LEU B 1 254 ? 16.830 4.540 11.561 1.00 47.66 247 LEU B N 1
ATOM 5127 C CA . LEU B 1 254 ? 17.167 5.921 11.890 1.00 44.97 247 LEU B CA 1
ATOM 5128 C C . LEU B 1 254 ? 17.047 6.783 10.649 1.00 52.80 247 LEU B C 1
ATOM 5129 O O . LEU B 1 254 ? 16.446 7.854 10.678 1.00 56.46 247 LEU B O 1
ATOM 5134 N N . THR B 1 255 ? 17.632 6.309 9.556 1.00 50.29 248 THR B N 1
ATOM 5135 C CA . THR B 1 255 ? 17.607 7.050 8.303 1.00 64.45 248 THR B CA 1
ATOM 5136 C C . THR B 1 255 ? 16.184 7.224 7.775 1.00 60.02 248 THR B C 1
ATOM 5137 O O . THR B 1 255 ? 15.800 8.319 7.376 1.00 60.62 248 THR B O 1
ATOM 5141 N N . LYS B 1 256 ? 15.395 6.153 7.800 1.00 53.99 249 LYS B N 1
ATOM 5142 C CA . LYS B 1 256 ? 14.083 6.168 7.162 1.00 58.32 249 LYS B CA 1
ATOM 5143 C C . LYS B 1 256 ? 13.063 7.020 7.909 1.00 57.06 249 LYS B C 1
ATOM 5144 O O . LYS B 1 256 ? 11.994 7.329 7.363 1.00 57.25 249 LYS B O 1
ATOM 5148 N N . SER B 1 257 ? 13.383 7.411 9.140 1.00 55.12 250 SER B N 1
ATOM 5149 C CA . SER B 1 257 ? 12.429 8.177 9.944 1.00 57.02 250 SER B CA 1
ATOM 5150 C C . SER B 1 257 ? 12.852 9.631 10.192 1.00 50.95 250 SER B C 1
ATOM 5151 O O . SER B 1 257 ? 12.291 10.306 11.061 1.00 45.57 250 SER B O 1
ATOM 5154 N N . LEU B 1 258 ? 13.823 10.106 9.417 1.00 44.62 251 LEU B N 1
ATOM 5155 C CA . LEU B 1 258 ? 14.278 11.492 9.491 1.00 47.93 251 LEU B CA 1
ATOM 5156 C C . LEU B 1 258 ? 13.129 12.503 9.433 1.00 51.10 251 LEU B C 1
ATOM 5157 O O . LEU B 1 258 ? 13.029 13.399 10.281 1.00 48.76 251 LEU B O 1
ATOM 5162 N N . THR B 1 259 ? 12.260 12.347 8.434 1.00 51.41 252 THR B N 1
ATOM 5163 C CA . THR B 1 259 ? 11.150 13.265 8.239 1.00 52.32 252 THR B CA 1
ATOM 5164 C C . THR B 1 259 ? 10.288 13.352 9.494 1.00 50.64 252 THR B C 1
ATOM 5165 O O . THR B 1 259 ? 9.950 14.455 9.947 1.00 52.72 252 THR B O 1
ATOM 5169 N N . LEU B 1 260 ? 9.951 12.185 10.051 1.00 52.70 253 LEU B N 1
ATOM 5170 C CA . LEU B 1 260 ? 9.217 12.088 11.315 1.00 52.59 253 LEU B CA 1
ATOM 5171 C C . LEU B 1 260 ? 9.922 12.859 12.407 1.00 54.45 253 LEU B C 1
ATOM 5172 O O . LEU B 1 260 ? 9.316 13.654 13.137 1.00 53.10 253 LEU B O 1
ATOM 5177 N N . ASP B 1 261 ? 11.216 12.595 12.522 1.00 48.73 254 ASP B N 1
ATOM 5178 C CA . ASP B 1 261 ? 12.015 13.172 13.587 1.00 47.58 254 ASP B CA 1
ATOM 5179 C C . ASP B 1 261 ? 12.103 14.688 13.464 1.00 53.50 254 ASP B C 1
ATOM 5180 O O . ASP B 1 261 ? 12.002 15.402 14.457 1.00 53.66 254 ASP B O 1
ATOM 5185 N N . LEU B 1 262 ? 12.273 15.183 12.249 1.00 49.96 255 LEU B N 1
ATOM 5186 C CA . LEU B 1 262 ? 12.298 16.626 12.048 1.00 53.36 255 LEU B CA 1
ATOM 5187 C C . LEU B 1 262 ? 10.960 17.267 12.457 1.00 56.52 255 LEU B C 1
ATOM 5188 O O . LEU B 1 262 ? 10.949 18.324 13.073 1.00 57.35 255 LEU B O 1
ATOM 5193 N N . LYS B 1 263 ? 9.841 16.605 12.170 1.00 57.06 256 LYS B N 1
ATOM 5194 C CA . LYS B 1 263 ? 8.532 17.152 12.524 1.00 56.81 256 LYS B CA 1
ATOM 5195 C C . LYS B 1 263 ? 8.318 17.261 14.045 1.00 56.37 256 LYS B C 1
ATOM 5196 O O . LYS B 1 263 ? 7.928 18.305 14.562 1.00 57.93 256 LYS B O 1
ATOM 5202 N N . TYR B 1 264 ? 8.555 16.147 14.738 1.00 61.23 257 TYR B N 1
ATOM 5203 C CA . TYR B 1 264 ? 8.268 16.078 16.163 1.00 52.92 257 TYR B CA 1
ATOM 5204 C C . TYR B 1 264 ? 9.461 16.531 17.004 1.00 49.86 257 TYR B C 1
ATOM 5205 O O . TYR B 1 264 ? 9.326 16.748 18.210 1.00 53.17 257 TYR B O 1
ATOM 5214 N N . LEU B 1 265 ? 10.587 16.742 16.339 1.00 53.17 258 LEU B N 1
ATOM 5215 C CA . LEU B 1 265 ? 11.847 17.056 17.012 1.00 55.68 258 LEU 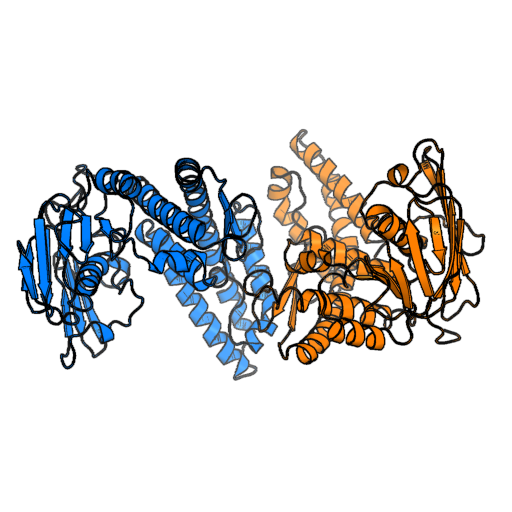B CA 1
ATOM 5216 C C . LEU B 1 265 ? 12.143 16.022 18.075 1.00 52.38 258 LEU B C 1
ATOM 5217 O O . LEU B 1 265 ? 12.646 16.358 19.136 1.00 60.40 258 LEU B O 1
ATOM 5222 N N . SER B 1 266 ? 11.905 14.758 17.737 1.00 54.44 259 SER B N 1
ATOM 5223 C CA . SER B 1 266 ? 12.188 13.643 18.640 1.00 57.29 259 SER B CA 1
ATOM 5224 C C . SER B 1 266 ? 12.835 12.520 17.869 1.00 56.54 259 SER B C 1
ATOM 5225 O O . SER B 1 266 ? 12.879 12.561 16.640 1.00 51.73 259 SER B O 1
ATOM 5228 N N . THR B 1 267 ? 13.308 11.482 18.540 1.00 55.47 260 THR B N 1
ATOM 5229 C CA . THR B 1 267 ? 13.859 10.358 17.803 1.00 47.28 260 THR B CA 1
ATOM 5230 C C . THR B 1 267 ? 12.963 9.124 17.932 1.00 51.13 260 THR B C 1
ATOM 5231 O O . THR B 1 267 ? 12.858 8.547 19.031 1.00 48.26 260 THR B O 1
ATOM 5235 N N . GLN B 1 268 ? 12.342 8.705 16.834 1.00 42.14 261 GLN B N 1
ATOM 5236 C CA . GLN B 1 268 ? 11.354 7.650 16.867 1.00 43.04 261 GLN B CA 1
ATOM 5237 C C . GLN B 1 268 ? 11.983 6.265 17.063 1.00 42.13 261 GLN B C 1
ATOM 5238 O O . GLN B 1 268 ? 11.376 5.380 17.664 1.00 36.29 261 GLN B O 1
ATOM 5244 N N . VAL B 1 269 ? 13.206 6.080 16.577 1.00 40.62 262 VAL B N 1
ATOM 5245 C CA . VAL B 1 269 ? 13.841 4.769 16.603 1.00 43.93 262 VAL B CA 1
ATOM 5246 C C . VAL B 1 269 ? 14.883 4.653 17.731 1.00 36.53 262 VAL B C 1
ATOM 5247 O O . VAL B 1 269 ? 15.728 5.546 17.912 1.00 37.48 262 VAL B O 1
ATOM 5251 N N . GLY B 1 270 ? 14.801 3.566 18.494 1.00 42.41 263 GLY B N 1
ATOM 5252 C CA . GLY B 1 270 ? 15.782 3.289 19.539 1.00 35.46 263 GLY B CA 1
ATOM 5253 C C . GLY B 1 270 ? 15.239 2.687 20.824 1.00 41.21 263 GLY B C 1
ATOM 5254 O O . GLY B 1 270 ? 14.035 2.744 21.092 1.00 32.15 263 GLY B O 1
ATOM 5255 N N . PRO B 1 271 ? 16.138 2.099 21.644 1.00 37.73 264 PRO B N 1
ATOM 5256 C CA . PRO B 1 271 ? 15.700 1.421 22.869 1.00 29.14 264 PRO B CA 1
ATOM 5257 C C . PRO B 1 271 ? 14.962 2.345 23.837 1.00 31.32 264 PRO B C 1
ATOM 5258 O O . PRO B 1 271 ? 14.232 1.842 24.704 1.00 34.95 264 PRO B O 1
ATOM 5262 N N . HIS B 1 272 ? 15.106 3.659 23.667 1.00 37.20 265 HIS B N 1
ATOM 5263 C CA . HIS B 1 272 ? 14.396 4.631 24.499 1.00 35.63 265 HIS B CA 1
ATOM 5264 C C . HIS B 1 272 ? 12.897 4.650 24.212 1.00 35.63 265 HIS B C 1
ATOM 5265 O O . HIS B 1 272 ? 12.121 5.284 24.930 1.00 35.14 265 HIS B O 1
ATOM 5272 N N . ARG B 1 273 ? 12.478 3.936 23.180 1.00 30.49 266 ARG B N 1
ATOM 5273 C CA . ARG B 1 273 ? 11.069 3.915 22.833 1.00 36.68 266 ARG B CA 1
ATOM 5274 C C . ARG B 1 273 ? 10.508 2.497 22.803 1.00 40.01 266 ARG B C 1
ATOM 5275 O O . ARG B 1 273 ? 9.418 2.269 22.285 1.00 44.65 266 ARG B O 1
ATOM 5282 N N . GLU B 1 274 ? 11.251 1.538 23.355 1.00 34.51 267 GLU B N 1
ATOM 5283 C CA . GLU B 1 274 ? 10.841 0.144 23.270 1.00 31.54 267 GLU B CA 1
ATOM 5284 C C . GLU B 1 274 ? 9.845 -0.228 24.344 1.00 31.90 267 GLU B C 1
ATOM 5285 O O . GLU B 1 274 ? 9.534 0.565 25.234 1.00 34.50 267 GLU B O 1
ATOM 5291 N N . ASP B 1 275 ? 9.384 -1.467 24.273 1.00 34.88 268 ASP B N 1
ATOM 5292 C CA . ASP B 1 275 ? 8.403 -1.973 25.211 1.00 32.42 268 ASP B CA 1
ATOM 5293 C C . ASP B 1 275 ? 8.462 -3.499 25.198 1.00 30.94 268 ASP B C 1
ATOM 5294 O O . ASP B 1 275 ? 9.073 -4.102 24.311 1.00 35.84 268 ASP B O 1
ATOM 5299 N N . PHE B 1 276 ? 7.834 -4.131 26.176 1.00 29.04 269 PHE B N 1
ATOM 5300 C CA . PHE B 1 276 ? 7.603 -5.558 26.069 1.00 35.57 269 PHE B CA 1
ATOM 5301 C C . PHE B 1 276 ? 6.208 -5.865 26.560 1.00 40.03 269 PHE B C 1
ATOM 5302 O O . PHE B 1 276 ? 5.711 -5.241 27.502 1.00 33.72 269 PHE B O 1
ATOM 5310 N N . LYS B 1 277 ? 5.572 -6.823 25.896 1.00 37.16 270 LYS B N 1
ATOM 5311 C CA . LYS B 1 277 ? 4.220 -7.198 26.239 1.00 32.05 270 LYS B CA 1
ATOM 5312 C C . LYS B 1 277 ? 4.204 -8.297 27.261 1.00 34.19 270 LYS B C 1
ATOM 5313 O O . LYS B 1 277 ? 4.976 -9.252 27.170 1.00 36.24 270 LYS B O 1
ATOM 5319 N N . ILE B 1 278 ? 3.279 -8.192 28.200 1.00 30.37 271 ILE B N 1
ATOM 5320 C CA . ILE B 1 278 ? 3.103 -9.239 29.181 1.00 34.12 271 ILE B CA 1
ATOM 5321 C C . ILE B 1 278 ? 1.758 -9.903 28.960 1.00 44.87 271 ILE B C 1
ATOM 5322 O O . ILE B 1 278 ? 0.717 -9.306 29.229 1.00 43.09 271 ILE B O 1
ATOM 5327 N N . LEU B 1 279 ? 1.803 -11.142 28.484 1.00 43.95 272 LEU B N 1
ATOM 5328 C CA . LEU B 1 279 ? 0.614 -11.852 28.042 1.00 42.44 272 LEU B CA 1
AT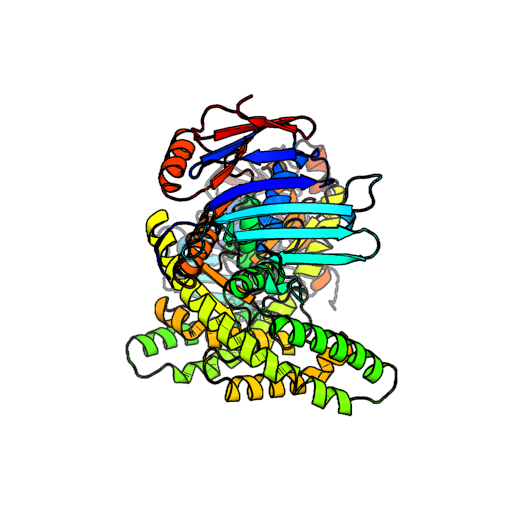OM 5329 C C . LEU B 1 279 ? 0.238 -13.010 28.951 1.00 49.22 272 LEU B C 1
ATOM 5330 O O . LEU B 1 279 ? 1.088 -13.815 29.337 1.00 46.83 272 LEU B O 1
ATOM 5335 N N . ILE B 1 280 ? -1.041 -13.082 29.293 1.00 41.44 273 ILE B N 1
ATOM 5336 C CA . ILE B 1 280 ? -1.556 -14.214 30.039 1.00 43.90 273 ILE B CA 1
ATOM 5337 C C . ILE B 1 280 ? -2.494 -15.007 29.150 1.00 50.18 273 ILE B C 1
ATOM 5338 O O . ILE B 1 280 ? -3.514 -14.481 28.694 1.00 43.48 273 ILE B O 1
ATOM 5343 N N . ASN B 1 281 ? -2.131 -16.261 28.897 1.00 46.46 274 ASN B N 1
ATOM 5344 C CA . ASN B 1 281 ? -2.894 -17.121 28.004 1.00 50.81 274 ASN B CA 1
ATOM 5345 C C . ASN B 1 281 ? -3.086 -16.485 26.624 1.00 55.77 274 ASN B C 1
ATOM 5346 O O . ASN B 1 281 ? -4.160 -16.582 26.030 1.00 49.35 274 ASN B O 1
ATOM 5351 N N . GLY B 1 282 ? -2.040 -15.826 26.131 1.00 50.07 275 GLY B N 1
ATOM 5352 C CA . GLY B 1 282 ? -2.041 -15.260 24.797 1.00 42.30 275 GLY B CA 1
ATOM 5353 C C . GLY B 1 282 ? -2.684 -13.892 24.669 1.00 44.94 275 GLY B C 1
ATOM 5354 O O . GLY B 1 282 ? -2.636 -13.281 23.600 1.00 41.19 275 GLY B O 1
ATOM 5355 N N . TYR B 1 283 ? -3.278 -13.405 25.754 1.00 38.50 276 TYR B N 1
ATOM 5356 C CA . TYR B 1 283 ? -3.917 -12.094 25.744 1.00 39.05 276 TYR B CA 1
ATOM 5357 C C . TYR B 1 283 ? -3.141 -11.030 26.518 1.00 41.34 276 TYR B C 1
ATOM 5358 O O . TYR B 1 283 ? -2.572 -11.293 27.579 1.00 47.58 276 TYR B O 1
ATOM 5367 N N . ASP B 1 284 ? -3.120 -9.819 25.968 1.00 34.51 277 ASP B N 1
ATOM 5368 C CA . ASP B 1 284 ? -2.406 -8.715 26.592 1.00 40.52 277 ASP B CA 1
ATOM 5369 C C . ASP B 1 284 ? -2.994 -8.363 27.952 1.00 46.85 277 ASP B C 1
ATOM 5370 O O . ASP B 1 284 ? -4.175 -8.021 28.041 1.00 33.66 277 ASP B O 1
ATOM 5375 N N . SER B 1 285 ? -2.152 -8.424 28.994 1.00 33.20 278 SER B N 1
ATOM 5376 C CA . SER B 1 285 ? -2.589 -8.212 30.367 1.00 34.15 278 SER B CA 1
ATOM 5377 C C . SER B 1 285 ? -2.968 -6.763 30.633 1.00 35.05 278 SER B C 1
ATOM 5378 O O . SER B 1 285 ? -3.754 -6.450 31.522 1.00 43.40 278 SER B O 1
ATOM 5381 N N . ARG B 1 286 ? -2.359 -5.874 29.874 1.00 37.24 279 ARG B N 1
ATOM 5382 C CA . ARG B 1 286 ? -2.749 -4.479 29.926 1.00 42.47 279 ARG B CA 1
ATOM 5383 C C . ARG B 1 286 ? -4.237 -4.257 29.526 1.00 49.64 279 ARG B C 1
ATOM 5384 O O . ARG B 1 286 ? -4.873 -3.303 29.961 1.00 45.44 279 ARG B O 1
ATOM 5392 N N . VAL B 1 287 ? -4.782 -5.159 28.719 1.00 49.45 280 VAL B N 1
ATOM 5393 C CA . VAL B 1 287 ? -6.081 -4.900 28.083 1.00 43.55 280 VAL B CA 1
ATOM 5394 C C . VAL B 1 287 ? -7.191 -5.852 28.551 1.00 42.35 280 VAL B C 1
ATOM 5395 O O . VAL B 1 287 ? -8.326 -5.428 28.753 1.00 43.24 280 VAL B O 1
ATOM 5399 N N . TYR B 1 288 ? -6.873 -7.138 28.669 1.00 46.51 281 TYR B N 1
ATOM 5400 C CA . TYR B 1 288 ? -7.862 -8.175 28.954 1.00 43.60 281 TYR B CA 1
ATOM 5401 C C . TYR B 1 288 ? -7.883 -8.707 30.396 1.00 48.32 281 TYR B C 1
ATOM 5402 O O . TYR B 1 288 ? -8.804 -9.416 30.776 1.00 54.08 281 TYR B O 1
ATOM 5411 N N . SER B 1 289 ? -6.886 -8.396 31.212 1.00 45.77 282 SER B N 1
ATOM 5412 C CA . SER B 1 289 ? -6.775 -9.085 32.501 1.00 45.66 282 SER B CA 1
ATOM 5413 C C . SER B 1 289 ? -7.587 -8.467 33.650 1.00 46.47 282 SER B C 1
ATOM 5414 O O . SER B 1 289 ? -7.686 -7.243 33.784 1.00 46.30 282 SER B O 1
ATOM 5417 N N . SER B 1 290 ? -8.142 -9.337 34.490 1.00 43.82 283 SER B N 1
ATOM 5418 C CA . SER B 1 290 ? -8.845 -8.907 35.698 1.00 49.71 283 SER B CA 1
ATOM 5419 C C . SER B 1 290 ? -7.919 -8.184 36.663 1.00 55.56 283 SER B C 1
ATOM 5420 O O . SER B 1 290 ? -6.692 -8.182 36.500 1.00 51.87 283 SER B O 1
ATOM 5423 N N . GLN B 1 291 ? -8.513 -7.550 37.665 1.00 51.18 284 GLN B N 1
ATOM 5424 C CA . GLN B 1 291 ? -7.732 -6.838 38.658 1.00 59.49 284 GLN B CA 1
ATOM 5425 C C . GLN B 1 291 ? -6.853 -7.824 39.434 1.00 52.50 284 GLN B C 1
ATOM 5426 O O . GLN B 1 291 ? -5.669 -7.578 39.638 1.00 52.42 284 GLN B O 1
ATOM 5432 N N . GLY B 1 292 ? -7.436 -8.947 39.840 1.00 53.16 285 GLY B N 1
ATOM 5433 C CA . GLY B 1 292 ? -6.691 -9.998 40.499 1.00 55.52 285 GLY B CA 1
ATOM 5434 C C . GLY B 1 292 ? -5.529 -10.483 39.653 1.00 59.63 285 GLY B C 1
ATOM 5435 O O . GLY B 1 292 ? -4.429 -10.704 40.158 1.00 45.52 285 GLY B O 1
ATOM 5436 N N . GLN B 1 293 ? -5.776 -10.644 38.357 1.00 46.53 286 GLN B N 1
ATOM 5437 C CA . GLN B 1 293 ? -4.749 -11.114 37.425 1.00 46.36 286 GLN B CA 1
ATOM 5438 C C . GLN B 1 293 ? -3.592 -10.134 37.315 1.00 52.24 286 GLN B C 1
ATOM 5439 O O . GLN B 1 293 ? -2.434 -10.541 37.213 1.00 45.28 286 GLN B O 1
ATOM 5445 N N . LYS B 1 294 ? -3.913 -8.844 37.332 1.00 46.01 287 LYS B N 1
ATOM 5446 C CA . LYS B 1 294 ? -2.904 -7.806 37.292 1.00 37.50 287 LYS B CA 1
ATOM 5447 C C . LYS B 1 294 ? -2.008 -7.811 38.558 1.00 50.85 287 LYS B C 1
ATOM 5448 O O . LYS B 1 294 ? -0.799 -7.630 38.456 1.00 44.50 287 LYS B O 1
ATOM 5454 N N . ARG B 1 295 ? -2.612 -7.991 39.735 1.00 45.29 288 ARG B N 1
ATOM 5455 C CA A ARG B 1 295 ? -1.850 -7.995 40.980 0.51 49.75 288 ARG B CA 1
ATOM 5456 C CA B ARG B 1 295 ? -1.888 -8.033 41.004 0.49 50.00 288 ARG B CA 1
ATOM 5457 C C . ARG B 1 295 ? -0.955 -9.238 41.029 1.00 48.15 288 ARG B C 1
ATOM 5458 O O . ARG B 1 295 ? 0.221 -9.132 41.352 1.00 56.91 288 ARG B O 1
ATOM 5473 N N . THR B 1 296 ? -1.515 -10.396 40.684 1.00 42.10 289 THR B N 1
ATOM 5474 C CA . THR B 1 296 ? -0.766 -11.642 40.604 1.00 47.17 289 THR B CA 1
ATOM 5475 C C . THR B 1 296 ? 0.422 -11.540 39.647 1.00 53.00 289 THR B C 1
ATOM 5476 O O . THR B 1 296 ? 1.536 -11.984 39.965 1.00 47.10 289 THR B O 1
ATOM 5480 N N . ALA B 1 297 ? 0.198 -10.946 38.480 1.00 44.85 290 ALA B N 1
ATOM 5481 C CA . ALA B 1 297 ? 1.277 -10.788 37.517 1.00 42.31 290 ALA B CA 1
ATOM 5482 C C . ALA B 1 297 ? 2.363 -9.836 38.065 1.00 34.00 290 ALA B C 1
ATOM 5483 O O . ALA B 1 297 ? 3.543 -10.009 37.793 1.00 39.40 290 ALA B O 1
ATOM 5485 N N . ALA B 1 298 ? 1.946 -8.835 38.826 1.00 33.95 291 ALA B N 1
ATOM 5486 C CA . ALA B 1 298 ? 2.878 -7.890 39.404 1.00 37.95 291 ALA B CA 1
ATOM 5487 C C . ALA B 1 298 ? 3.773 -8.639 40.415 1.00 45.93 291 ALA B C 1
ATOM 5488 O O . ALA B 1 298 ? 4.980 -8.443 40.449 1.00 42.55 291 ALA B O 1
ATOM 5490 N N . LEU B 1 299 ? 3.155 -9.527 41.189 1.00 37.50 292 LEU B N 1
ATOM 5491 C CA . LEU B 1 299 ? 3.847 -10.360 42.167 1.00 43.89 292 LEU B CA 1
ATOM 5492 C C . LEU B 1 299 ? 4.867 -11.266 41.495 1.00 47.51 292 LEU B C 1
ATOM 5493 O O . LEU B 1 299 ? 6.027 -11.357 41.923 1.00 39.89 292 LEU B O 1
ATOM 5498 N N . CYS B 1 300 ? 4.420 -11.941 40.443 1.00 41.25 293 CYS B N 1
ATOM 5499 C CA . CYS B 1 300 ? 5.272 -12.841 39.675 1.00 44.19 293 CYS B CA 1
ATOM 5500 C C . CYS B 1 300 ? 6.442 -12.109 39.048 1.00 40.38 293 CYS B C 1
ATOM 5501 O O . CYS B 1 300 ? 7.549 -12.649 38.973 1.00 49.80 293 CYS B O 1
ATOM 5504 N N . LEU B 1 301 ? 6.189 -10.886 38.592 1.00 35.74 294 LEU B N 1
ATOM 5505 C CA . LEU B 1 301 ? 7.240 -10.039 38.061 1.00 38.75 294 LEU B CA 1
ATOM 5506 C C . LEU B 1 301 ? 8.340 -9.796 39.125 1.00 37.38 294 LEU B C 1
ATOM 5507 O O . LEU B 1 301 ? 9.536 -9.832 38.838 1.00 35.44 294 LEU B O 1
ATOM 5512 N N . LYS B 1 302 ? 7.927 -9.541 40.353 1.00 38.66 295 LYS B N 1
ATOM 5513 C CA . LYS B 1 302 ? 8.902 -9.211 41.380 1.00 42.66 295 LYS B CA 1
ATOM 5514 C C . LYS B 1 302 ? 9.578 -10.470 41.921 1.00 40.56 295 LYS B C 1
ATOM 5515 O O . LYS B 1 302 ? 10.777 -10.473 42.157 1.00 37.17 295 LYS B O 1
ATOM 5521 N N . LEU B 1 303 ? 8.817 -11.548 42.073 1.00 35.60 296 LEU B N 1
ATOM 5522 C CA . LEU B 1 303 ? 9.394 -12.824 42.457 1.00 36.61 296 LEU B CA 1
ATOM 5523 C C . LEU B 1 303 ? 10.453 -13.207 41.448 1.00 44.03 296 LEU B C 1
ATOM 5524 O O . LEU B 1 303 ? 11.507 -13.739 41.807 1.00 44.52 296 LEU B O 1
ATOM 5529 N N . SER B 1 304 ? 10.181 -12.918 40.181 1.00 36.01 297 SER B N 1
ATOM 5530 C CA . SER B 1 304 ? 11.138 -13.232 39.133 1.00 34.28 297 SER B CA 1
ATOM 5531 C C . SER B 1 304 ? 12.356 -12.325 39.179 1.00 35.68 297 SER B C 1
ATOM 5532 O O . SER B 1 304 ? 13.473 -12.794 38.966 1.00 42.68 297 SER B O 1
ATOM 5535 N N . GLU B 1 305 ? 12.141 -11.032 39.416 1.00 31.78 298 GLU B N 1
ATOM 5536 C CA . GLU B 1 305 ? 13.263 -10.107 39.573 1.00 35.32 298 GLU B CA 1
ATOM 5537 C C . GLU B 1 305 ? 14.262 -10.652 40.626 1.00 30.71 298 GLU B C 1
ATOM 5538 O O . GLU B 1 305 ? 15.472 -10.629 40.421 1.00 33.12 298 GLU B O 1
ATOM 5544 N N . LEU B 1 306 ? 13.715 -11.167 41.721 1.00 32.44 299 LEU B N 1
ATOM 5545 C CA . LEU B 1 306 ? 14.492 -11.698 42.850 1.00 32.79 299 LEU B CA 1
ATOM 5546 C C . LEU B 1 306 ? 15.210 -12.992 42.480 1.00 40.00 299 LEU B C 1
ATOM 5547 O O . LEU B 1 306 ? 16.339 -13.220 42.886 1.00 42.39 299 LEU B O 1
ATOM 5552 N N . GLU B 1 307 ? 14.561 -13.836 41.691 1.00 39.60 300 GLU B N 1
ATOM 5553 C CA . GLU B 1 307 ? 15.153 -15.123 41.354 1.00 47.12 300 GLU B CA 1
ATOM 5554 C C . GLU B 1 307 ? 16.332 -14.925 40.395 1.00 39.95 300 GLU B C 1
ATOM 5555 O O . GLU B 1 307 ? 17.394 -15.502 40.559 1.00 38.58 300 GLU B O 1
ATOM 5561 N N . ILE B 1 308 ? 16.122 -14.060 39.420 1.00 31.63 301 ILE B N 1
ATOM 5562 C CA . ILE B 1 308 ? 17.131 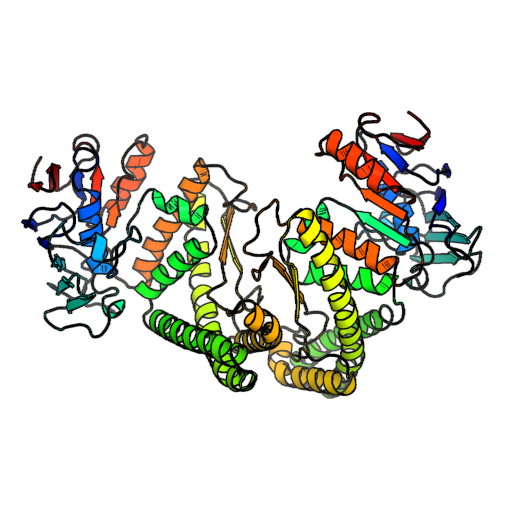-13.776 38.416 1.00 32.96 301 ILE B CA 1
ATOM 5563 C C . ILE B 1 308 ? 18.333 -13.051 39.059 1.00 38.72 301 ILE B C 1
ATOM 5564 O O . ILE B 1 308 ? 19.503 -13.319 38.719 1.00 34.84 301 ILE B O 1
ATOM 5569 N N . LEU B 1 309 ? 18.039 -12.140 39.980 1.00 31.10 302 LEU B N 1
ATOM 5570 C CA . LEU B 1 309 ? 19.102 -11.404 40.656 1.00 39.64 302 LEU B CA 1
ATOM 5571 C C . LEU B 1 309 ? 20.029 -12.355 41.462 1.00 39.14 302 LEU B C 1
ATOM 5572 O O . LEU B 1 309 ? 21.249 -12.253 41.365 1.00 44.77 302 LEU B O 1
ATOM 5577 N N . GLU B 1 310 ? 19.447 -13.248 42.261 1.00 36.14 303 GLU B N 1
ATOM 5578 C CA . GLU B 1 310 ? 20.222 -14.304 42.948 1.00 40.30 303 GLU B CA 1
ATOM 5579 C C . GLU B 1 310 ? 21.021 -15.199 42.003 1.00 50.57 303 GLU B C 1
ATOM 5580 O O . GLU B 1 310 ? 22.196 -15.487 42.261 1.00 45.18 303 GLU B O 1
ATOM 5586 N N . GLU B 1 311 ? 20.389 -15.655 40.917 1.00 41.92 304 GLU B N 1
ATOM 5587 C CA A GLU B 1 311 ? 21.059 -16.561 39.988 0.50 42.40 304 GLU B CA 1
ATOM 5588 C CA B GLU B 1 311 ? 21.044 -16.563 39.983 0.50 42.67 304 GLU B CA 1
ATOM 5589 C C . GLU B 1 311 ? 22.181 -15.870 39.235 1.00 43.30 304 GLU B C 1
ATOM 5590 O O . GLU B 1 311 ? 23.238 -16.454 39.015 1.00 41.27 304 GLU B O 1
ATOM 5601 N N . GLU B 1 312 ? 21.958 -14.624 38.843 1.00 33.05 305 GLU B N 1
ATOM 5602 C CA . GLU B 1 312 ? 22.962 -13.893 38.083 1.00 39.27 305 GLU B CA 1
ATOM 5603 C C . GLU B 1 312 ? 24.181 -13.478 38.953 1.00 42.90 305 GLU B C 1
ATOM 5604 O O . GLU B 1 312 ? 25.318 -13.457 38.479 1.00 41.95 305 GLU B O 1
ATOM 5610 N N . THR B 1 313 ? 23.939 -13.149 40.215 1.00 36.71 306 THR B N 1
ATOM 5611 C CA . THR B 1 313 ? 24.999 -12.576 41.061 1.00 32.29 306 THR B CA 1
ATOM 5612 C C . THR B 1 313 ? 25.613 -13.572 42.037 1.00 40.25 306 THR B C 1
ATOM 5613 O O . THR B 1 313 ? 26.729 -13.369 42.503 1.00 42.59 306 THR B O 1
ATOM 5617 N N . GLY B 1 314 ? 24.866 -14.615 42.382 1.00 45.17 307 GLY B N 1
ATOM 5618 C CA . GLY B 1 314 ? 25.306 -15.554 43.399 1.00 53.00 307 GLY B CA 1
ATOM 5619 C C . GLY B 1 314 ? 25.066 -15.008 44.794 1.00 48.96 307 GLY B C 1
ATOM 5620 O O . GLY B 1 314 ? 25.528 -15.574 45.782 1.00 38.54 307 GLY B O 1
ATOM 5621 N N . GLU B 1 315 ? 24.331 -13.903 44.876 1.00 42.97 308 GLU B N 1
ATOM 5622 C CA . GL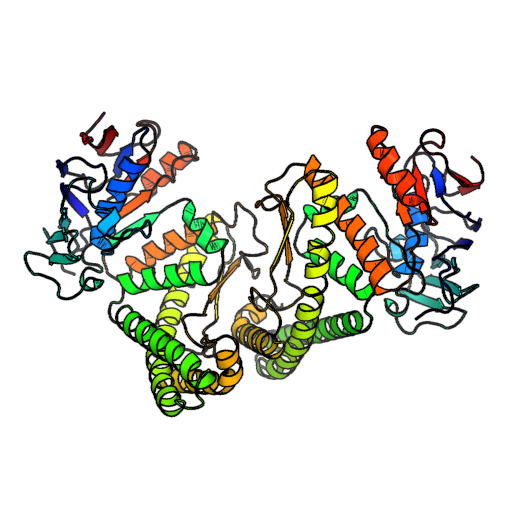U B 1 315 ? 24.059 -13.254 46.156 1.00 39.95 308 GLU B CA 1
ATOM 5623 C C . GLU B 1 315 ? 22.595 -13.388 46.510 1.00 41.62 308 GLU B C 1
ATOM 5624 O O . GLU B 1 315 ? 21.735 -13.451 45.622 1.00 48.09 308 GLU B O 1
ATOM 5630 N N . LYS B 1 316 ? 22.309 -13.437 47.802 1.00 36.53 309 LYS B N 1
ATOM 5631 C CA . LYS B 1 316 ? 20.933 -13.384 48.284 1.00 36.70 309 LYS B CA 1
ATOM 5632 C C . LYS B 1 316 ? 20.601 -11.972 48.778 1.00 35.44 309 LYS B C 1
ATOM 5633 O O . LYS B 1 316 ? 21.180 -11.506 49.764 1.00 42.18 309 LYS B O 1
ATOM 5639 N N . PRO B 1 317 ? 19.691 -11.270 48.085 1.00 34.44 310 PRO B N 1
ATOM 5640 C CA . PRO B 1 317 ? 19.417 -9.859 48.390 1.00 35.22 310 PRO B CA 1
ATOM 5641 C C . PRO B 1 317 ? 18.688 -9.647 49.698 1.00 34.54 310 PRO B C 1
ATOM 5642 O O . PRO B 1 317 ? 18.059 -10.580 50.192 1.00 38.62 310 PRO B O 1
ATOM 5646 N N . VAL B 1 318 ? 18.742 -8.434 50.238 1.00 34.87 311 VAL B N 1
ATOM 5647 C CA . VAL B 1 318 ? 17.858 -8.051 51.324 1.00 37.26 311 VAL B CA 1
ATOM 5648 C C . VAL B 1 318 ? 16.526 -7.702 50.684 1.00 43.59 311 VAL B C 1
ATOM 5649 O O . VAL B 1 318 ? 16.502 -7.104 49.599 1.00 42.23 311 VAL B O 1
ATOM 5653 N N . LEU B 1 319 ? 15.418 -8.112 51.294 1.00 42.96 312 LEU B N 1
ATOM 5654 C CA . LEU B 1 319 ? 14.091 -7.818 50.768 1.00 41.76 312 LEU B CA 1
ATOM 5655 C C . LEU B 1 319 ? 13.505 -6.605 51.526 1.00 47.30 312 LEU B C 1
ATOM 5656 O O . LEU B 1 319 ? 13.519 -6.609 52.776 1.00 49.21 312 LEU B O 1
ATOM 5661 N N . LEU B 1 320 ? 13.017 -5.605 50.783 1.00 36.26 313 LEU B N 1
ATOM 5662 C CA . LEU B 1 320 ? 12.265 -4.476 51.339 1.00 39.74 313 LEU B CA 1
ATOM 5663 C C . LEU B 1 320 ? 10.774 -4.564 50.967 1.00 52.91 313 LEU B C 1
ATOM 5664 O O . LEU B 1 320 ? 10.412 -4.448 49.780 1.00 48.73 313 LEU B O 1
ATOM 5669 N N . LEU B 1 321 ? 9.944 -4.746 51.980 1.00 49.27 314 LEU B N 1
ATOM 5670 C CA . LEU B 1 321 ? 8.505 -4.844 51.792 1.00 48.98 314 LEU B CA 1
ATOM 5671 C C . LEU B 1 321 ? 7.831 -3.567 52.264 1.00 53.05 314 LEU B C 1
ATOM 5672 O O . LEU B 1 321 ? 7.507 -3.400 53.455 1.00 52.27 314 LEU B O 1
ATOM 5677 N N . ASP B 1 322 ? 7.632 -2.665 51.312 1.00 49.61 315 ASP B N 1
ATOM 5678 C CA . ASP B 1 322 ? 7.095 -1.358 51.614 1.00 46.45 315 ASP B CA 1
ATOM 5679 C C . ASP B 1 322 ? 5.573 -1.354 51.561 1.00 54.52 315 ASP B C 1
ATOM 5680 O O . ASP B 1 322 ? 4.979 -1.251 50.490 1.00 63.28 315 ASP B O 1
ATOM 5685 N N . ASP B 1 323 ? 4.961 -1.453 52.738 1.00 57.96 316 ASP B N 1
ATOM 5686 C CA . ASP B 1 323 ? 3.512 -1.365 52.908 1.00 64.47 316 ASP B CA 1
ATOM 5687 C C . ASP B 1 323 ? 2.711 -2.321 52.018 1.00 65.74 316 ASP B C 1
ATOM 5688 O O . ASP B 1 323 ? 1.752 -1.909 51.369 1.00 69.48 316 ASP B O 1
ATOM 5693 N N . VAL B 1 324 ? 3.105 -3.592 52.006 1.00 58.15 317 VAL B N 1
ATOM 5694 C CA . VAL B 1 324 ? 2.422 -4.623 51.235 1.00 65.40 317 VAL B CA 1
ATOM 5695 C C . VAL B 1 324 ? 1.615 -5.547 52.145 1.00 74.62 317 VAL B C 1
ATOM 5696 O O . VAL B 1 324 ? 0.990 -6.499 51.685 1.00 74.18 317 VAL B O 1
ATOM 5700 N N . MET B 1 325 ? 1.637 -5.255 53.440 1.00 80.77 318 MET B N 1
ATOM 5701 C CA . MET B 1 325 ? 0.965 -6.079 54.436 1.00 87.91 318 MET B CA 1
ATOM 5702 C C . MET B 1 325 ? -0.329 -5.421 54.886 1.00 95.87 318 MET B C 1
ATOM 5703 O O . MET B 1 325 ? -1.082 -5.978 55.685 1.00 99.20 318 MET B O 1
ATOM 5708 N N . SER B 1 326 ? -0.574 -4.229 54.357 1.00 98.94 319 SER B N 1
ATOM 5709 C CA . SER B 1 326 ? -1.707 -3.407 54.758 1.00 100.03 319 SER B CA 1
ATOM 5710 C C . SER B 1 326 ? -3.049 -4.130 54.636 1.00 101.74 319 SER B C 1
ATOM 5711 O O . SER B 1 326 ? -3.862 -4.096 55.559 1.00 103.90 319 SER B O 1
ATOM 5714 N N . GLU B 1 327 ? -3.272 -4.798 53.510 1.00 98.38 320 GLU B N 1
ATOM 5715 C CA . GLU B 1 327 ? -4.605 -5.306 53.200 1.00 101.25 320 GLU B CA 1
ATOM 5716 C C . GLU B 1 327 ? -4.686 -6.832 53.157 1.00 101.40 320 GLU B C 1
ATOM 5717 O O . GLU B 1 327 ? -5.597 -7.393 52.546 1.00 101.41 320 GLU B O 1
ATOM 5723 N N . LEU B 1 328 ? -3.748 -7.503 53.814 1.00 103.98 321 LEU B N 1
ATOM 5724 C CA . LEU B 1 328 ? -3.689 -8.962 53.764 1.00 103.84 321 LEU B CA 1
ATOM 5725 C C . LEU B 1 328 ? -4.469 -9.626 54.892 1.00 107.16 321 LEU B C 1
ATOM 5726 O O . LEU B 1 328 ? -4.871 -8.974 55.853 1.00 110.95 321 LEU B O 1
ATOM 5731 N N . ASP B 1 329 ? -4.683 -10.931 54.758 1.00 108.19 322 ASP B N 1
ATOM 5732 C CA . ASP B 1 329 ? -5.225 -11.746 55.839 1.00 110.69 322 ASP B CA 1
ATOM 5733 C C . ASP B 1 329 ? -4.067 -12.139 56.753 1.00 111.45 322 ASP B C 1
ATOM 5734 O O . ASP B 1 329 ? -2.932 -12.204 56.289 1.00 110.62 322 ASP B O 1
ATOM 5739 N N . ASP B 1 330 ? -4.319 -12.408 58.034 1.00 113.28 323 ASP B N 1
ATOM 5740 C CA . ASP B 1 330 ? -3.203 -12.790 58.905 1.00 115.69 323 ASP B CA 1
ATOM 5741 C C . ASP B 1 330 ? -2.877 -14.282 58.758 1.00 114.57 323 ASP B C 1
ATOM 5742 O O . ASP B 1 330 ? -1.990 -14.806 59.433 1.00 119.02 323 ASP B O 1
ATOM 5747 N N . ASN B 1 331 ? -3.608 -14.957 57.874 1.00 113.65 324 ASN B N 1
ATOM 5748 C CA . ASN B 1 331 ? -3.241 -16.298 57.433 1.00 113.33 324 ASN B CA 1
ATOM 5749 C C . ASN B 1 331 ? -2.406 -16.196 56.163 1.00 106.99 324 ASN B C 1
ATOM 5750 O O . ASN B 1 331 ? -1.632 -17.093 55.828 1.00 101.87 324 ASN B O 1
ATOM 5755 N N . ARG B 1 332 ? -2.580 -15.083 55.461 1.00 107.50 325 ARG B N 1
ATOM 5756 C CA . ARG B 1 332 ? -1.793 -14.781 54.277 1.00 106.58 325 ARG B CA 1
ATOM 5757 C C . ARG B 1 332 ? -0.566 -13.958 54.688 1.00 100.35 325 ARG B C 1
ATOM 5758 O O . ARG B 1 332 ? 0.453 -13.958 53.997 1.00 95.79 325 ARG B O 1
ATOM 5766 N N . LYS B 1 333 ? -0.679 -13.265 55.822 1.00 93.64 326 LYS B N 1
ATOM 5767 C CA . LYS B 1 333 ? 0.457 -12.593 56.455 1.00 95.12 326 LYS B CA 1
ATOM 5768 C C . LYS B 1 333 ? 1.427 -13.624 57.038 1.00 92.52 326 LYS B C 1
ATOM 5769 O O . LYS B 1 333 ? 2.645 -13.478 56.941 1.00 85.29 326 LYS B O 1
ATOM 5775 N N . LYS B 1 334 ? 0.866 -14.659 57.657 1.00 94.44 327 LYS B N 1
ATOM 5776 C CA . LYS B 1 334 ? 1.652 -15.768 58.197 1.00 94.50 327 LYS B CA 1
ATOM 5777 C C . LYS B 1 334 ? 2.314 -16.581 57.083 1.00 89.36 327 LYS B C 1
ATOM 5778 O O . LYS B 1 334 ? 3.417 -17.079 57.235 1.00 89.16 327 LYS B O 1
ATOM 5784 N N . TYR B 1 335 ? 1.582 -16.714 55.975 1.00 91.22 328 TYR B N 1
ATOM 5785 C CA . TYR B 1 335 ? 2.075 -17.484 54.824 1.00 87.76 328 TYR B CA 1
ATOM 5786 C C . TYR B 1 335 ? 3.415 -16.977 54.332 1.00 80.04 328 TYR B C 1
ATOM 5787 O O . TYR B 1 335 ? 4.394 -17.726 54.225 1.00 76.02 328 TYR B O 1
ATOM 5796 N N . ILE B 1 336 ? 3.411 -15.681 54.084 1.00 74.44 329 ILE B N 1
ATOM 5797 C CA . ILE B 1 336 ? 4.510 -14.946 53.498 1.00 77.38 329 ILE B CA 1
ATOM 5798 C C . ILE B 1 336 ? 5.685 -14.961 54.433 1.00 75.88 329 ILE B C 1
ATOM 5799 O O . ILE B 1 336 ? 6.828 -15.165 53.983 1.00 75.47 329 ILE B O 1
ATOM 5804 N N . LEU B 1 337 ? 5.412 -14.625 55.696 1.00 72.43 330 LEU B N 1
ATOM 5805 C CA . LEU B 1 337 ? 6.410 -14.616 56.753 1.00 76.78 330 LEU B CA 1
ATOM 5806 C C . LEU B 1 337 ? 7.297 -15.819 56.680 1.00 75.49 330 LEU B C 1
ATOM 5807 O O . LEU B 1 337 ? 8.503 -15.687 56.811 1.00 75.02 330 LEU B O 1
ATOM 5812 N N . LYS B 1 338 ? 6.713 -16.993 56.449 1.00 74.72 331 LYS B N 1
ATOM 5813 C CA . LYS B 1 338 ? 7.514 -18.202 56.297 1.00 72.39 331 LYS B CA 1
ATOM 5814 C C . LYS B 1 338 ? 8.273 -18.241 54.959 1.00 71.76 331 LYS B C 1
ATOM 5815 O O . LYS B 1 338 ? 9.354 -18.835 54.883 1.00 67.18 331 LYS B O 1
ATOM 5818 N N . LYS B 1 339 ? 7.696 -17.636 53.912 1.00 70.19 332 LYS B N 1
ATOM 5819 C CA . LYS B 1 339 ? 8.353 -17.562 52.598 1.00 65.28 332 LYS B CA 1
ATOM 5820 C C . LYS B 1 339 ? 9.561 -16.636 52.612 1.00 64.98 332 LYS B C 1
ATOM 5821 O O . LYS B 1 339 ? 10.457 -16.744 51.778 1.00 65.52 332 LYS B O 1
ATOM 5827 N N . LEU B 1 340 ? 9.565 -15.704 53.557 1.00 57.57 333 LEU B N 1
ATOM 5828 C CA . LEU B 1 340 ? 10.734 -14.848 53.688 1.00 60.58 333 LEU B CA 1
ATOM 5829 C C . LEU B 1 340 ? 11.957 -15.698 54.049 1.00 66.83 333 LEU B C 1
ATOM 5830 O O . LEU B 1 340 ? 13.033 -15.449 53.499 1.00 67.06 333 LEU B O 1
ATOM 5835 N N . GLU B 1 341 ? 11.797 -16.699 54.929 1.00 70.31 334 GLU B N 1
ATOM 5836 C CA . GLU B 1 341 ? 12.864 -17.653 55.284 1.00 72.08 334 GLU B CA 1
ATOM 5837 C C . GLU B 1 341 ? 14.248 -17.019 55.435 1.00 76.33 334 GLU B C 1
ATOM 5838 O O . GLU B 1 341 ? 14.377 -15.980 56.069 1.00 83.52 334 GLU B O 1
ATOM 5844 N N . GLY B 1 342 ? 15.269 -17.631 54.844 1.00 72.33 335 GLY B N 1
ATOM 5845 C CA . GLY B 1 342 ? 16.633 -17.147 54.980 1.00 62.04 335 GLY B CA 1
ATOM 5846 C C . GLY B 1 342 ? 16.972 -15.877 54.207 1.00 54.11 335 GLY B C 1
ATOM 5847 O O . GLY B 1 342 ? 17.968 -15.814 53.492 1.00 47.71 335 GLY B O 1
ATOM 5848 N N . PHE B 1 343 ? 16.138 -14.857 54.331 1.00 54.88 336 PHE B N 1
ATOM 5849 C CA . PHE B 1 343 ? 16.507 -13.542 53.839 1.00 44.99 336 PHE B CA 1
ATOM 5850 C C . PHE B 1 343 ? 16.549 -12.641 55.040 1.00 47.01 336 PHE B C 1
ATOM 5851 O O . PHE B 1 343 ? 15.926 -12.933 56.062 1.00 52.59 336 PHE B O 1
ATOM 5859 N N . GLN B 1 344 ? 17.266 -11.534 54.921 1.00 44.29 337 GLN B N 1
ATOM 5860 C CA . GLN B 1 344 ? 16.973 -10.412 55.778 1.00 45.87 337 GLN B CA 1
ATOM 5861 C C . GLN B 1 344 ? 15.845 -9.638 55.109 1.00 44.39 337 GLN B C 1
ATOM 5862 O O . GLN B 1 344 ? 15.898 -9.387 53.910 1.00 41.80 337 GLN B O 1
ATOM 5868 N N . SER B 1 345 ? 14.833 -9.251 55.872 1.00 43.50 338 SER B N 1
ATOM 5869 C CA . SER B 1 345 ? 13.753 -8.460 55.295 1.00 42.67 338 SER B CA 1
ATOM 5870 C C . SER B 1 345 ? 13.407 -7.281 56.170 1.00 43.66 338 SER B C 1
ATOM 5871 O O . SER B 1 345 ? 13.461 -7.363 57.403 1.00 46.68 338 SER B O 1
ATOM 5874 N N . PHE B 1 346 ? 13.077 -6.172 55.524 1.00 47.22 339 PHE B N 1
ATOM 5875 C CA . PHE B 1 346 ? 12.537 -5.007 56.212 1.00 44.21 339 PHE B CA 1
ATOM 5876 C C . PHE B 1 346 ? 11.089 -4.829 55.782 1.00 4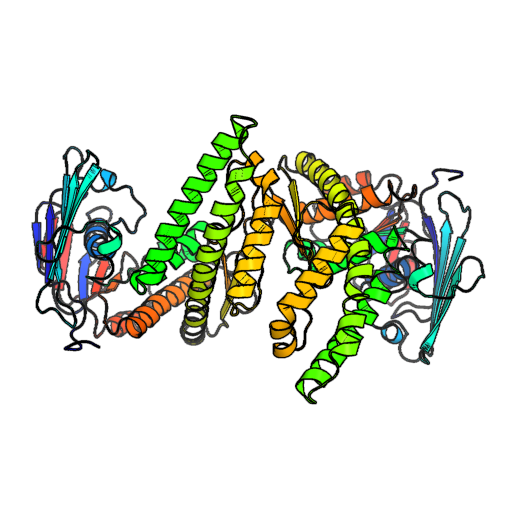4.68 339 PHE B C 1
ATOM 5877 O O . PHE B 1 346 ? 10.792 -4.711 54.591 1.00 43.50 339 PHE B O 1
ATOM 5885 N N . ILE B 1 347 ? 10.192 -4.851 56.762 1.00 45.60 340 ILE B N 1
ATOM 5886 C CA . ILE B 1 347 ? 8.759 -4.739 56.517 1.00 51.11 340 ILE B CA 1
ATOM 5887 C C . ILE B 1 347 ? 8.142 -3.533 57.224 1.00 52.92 340 ILE B C 1
ATOM 5888 O O . ILE B 1 347 ? 8.221 -3.404 58.447 1.00 51.16 340 ILE B O 1
ATOM 5893 N N . THR B 1 348 ? 7.518 -2.650 56.452 1.00 55.89 341 THR B N 1
ATOM 5894 C CA . THR B 1 348 ? 6.842 -1.505 57.042 1.00 59.55 341 THR B CA 1
ATOM 5895 C C . THR B 1 348 ? 5.367 -1.827 57.258 1.00 66.64 341 THR B C 1
ATOM 5896 O O . THR B 1 348 ? 4.704 -2.369 56.376 1.00 62.52 341 THR B O 1
ATOM 5900 N N . HIS B 1 349 ? 4.862 -1.495 58.442 1.00 70.03 342 HIS B N 1
ATOM 5901 C CA . HIS B 1 349 ? 3.458 -1.710 58.765 1.00 76.75 342 HIS B CA 1
ATOM 5902 C C . HIS B 1 349 ? 2.916 -0.595 59.660 1.00 80.61 342 HIS B C 1
ATOM 5903 O O . HIS B 1 349 ? 3.621 0.361 59.976 1.00 78.87 342 HIS B O 1
ATOM 5910 N N . THR B 1 350 ? 1.656 -0.725 60.059 1.00 85.52 343 THR B N 1
ATOM 5911 C CA . THR B 1 350 ? 1.012 0.247 60.935 1.00 92.64 343 THR B CA 1
ATOM 5912 C C . THR B 1 350 ? 0.922 -0.278 62.371 1.00 98.21 343 THR B C 1
ATOM 5913 O O . THR B 1 350 ? 1.062 0.481 63.331 1.00 99.53 343 THR B O 1
ATOM 5917 N N . SER B 1 351 ? 0.692 -1.581 62.509 1.00 99.18 344 SER B N 1
ATOM 5918 C CA . SER B 1 351 ? 0.589 -2.212 63.819 1.00 100.85 344 SER B CA 1
ATOM 5919 C C . SER B 1 351 ? 1.756 -3.170 64.079 1.00 101.86 344 SER B C 1
ATOM 5920 O O . SER B 1 351 ? 2.525 -3.505 63.171 1.00 98.37 344 SER B O 1
ATOM 5923 N N . LYS B 1 352 ? 1.877 -3.597 65.333 1.00 101.77 345 LYS B N 1
ATOM 5924 C CA . LYS B 1 352 ? 2.999 -4.413 65.782 1.00 103.90 345 LYS B CA 1
ATOM 5925 C C . LYS B 1 352 ? 2.625 -5.869 65.828 1.00 108.37 345 LYS B C 1
ATOM 5926 O O . LYS B 1 352 ? 3.485 -6.740 65.794 1.00 107.41 345 LYS B O 1
ATOM 5932 N N . SER B 1 353 ? 1.332 -6.138 65.927 1.00 118.40 346 SER B N 1
ATOM 5933 C CA . SER B 1 353 ? 0.865 -7.513 65.974 1.00 120.70 346 SER B CA 1
ATOM 5934 C C . SER B 1 353 ? 0.389 -7.966 64.605 1.00 122.10 346 SER B C 1
ATOM 5935 O O . SER B 1 353 ? 0.375 -7.186 63.644 1.00 120.61 346 SER B O 1
ATOM 5938 N N . ASP B 1 354 ? 0.076 -9.245 64.517 1.00 129.27 347 ASP B N 1
ATOM 5939 C CA . ASP B 1 354 ? -0.544 -9.910 63.355 1.00 126.80 347 ASP B CA 1
ATOM 5940 C C . ASP B 1 354 ? 0.397 -10.115 62.215 1.00 123.28 347 ASP B C 1
ATOM 5941 O O . ASP B 1 354 ? 0.050 -10.612 61.116 1.00 118.55 347 ASP B O 1
ATOM 5946 N N . VAL B 1 355 ? 1.612 -9.739 62.535 1.00 122.57 348 VAL B N 1
ATOM 5947 C CA . VAL B 1 355 ? 2.736 -10.219 61.805 1.00 120.95 348 VAL B CA 1
ATOM 5948 C C . VAL B 1 355 ? 3.746 -10.563 62.917 1.00 121.21 348 VAL B C 1
ATOM 5949 O O . VAL B 1 355 ? 3.790 -9.953 64.030 1.00 123.36 348 VAL B O 1
ATOM 5953 N N . GLU B 1 356 ? 4.517 -11.601 62.639 1.00 110.37 349 GLU B N 1
ATOM 5954 C CA . GLU B 1 356 ? 5.647 -11.970 63.476 1.00 106.03 349 GLU B CA 1
ATOM 5955 C C . GLU B 1 356 ? 6.910 -11.344 62.915 1.00 100.80 349 GLU B C 1
ATOM 5956 O O . GLU B 1 356 ? 7.032 -11.118 61.716 1.00 104.15 349 GLU B O 1
ATOM 5962 N N . GLY B 1 357 ? 7.812 -10.964 63.785 1.00 93.47 350 GLY B N 1
ATOM 5963 C CA . GLY B 1 357 ? 9.029 -10.480 63.226 1.00 91.12 350 GLY B CA 1
ATOM 5964 C C . GLY B 1 357 ? 10.078 -10.823 64.237 1.00 90.02 350 GLY B C 1
ATOM 5965 O O . GLY B 1 357 ? 9.744 -11.279 65.328 1.00 91.56 350 GLY B O 1
ATOM 5966 N N . ASP B 1 358 ? 11.337 -10.577 63.901 1.00 87.19 351 ASP B N 1
ATOM 5967 C CA . ASP B 1 358 ? 12.429 -10.999 64.752 1.00 81.42 351 ASP B CA 1
ATOM 5968 C C . ASP B 1 358 ? 13.012 -9.795 65.487 1.00 85.92 351 ASP B C 1
ATOM 5969 O O . ASP B 1 358 ? 13.521 -9.924 66.600 1.00 93.47 351 ASP B O 1
ATOM 5974 N N . CYS B 1 359 ? 12.939 -8.634 64.842 1.00 80.86 352 CYS B N 1
ATOM 5975 C CA . CYS B 1 359 ? 13.261 -7.359 65.467 1.00 72.29 352 CYS B CA 1
ATOM 5976 C C . CYS B 1 359 ? 12.129 -6.402 65.136 1.00 68.75 352 CYS B C 1
ATOM 5977 O O . CYS B 1 359 ? 11.795 -6.218 63.964 1.00 71.12 352 CYS B O 1
ATOM 5980 N N . CYS B 1 360 ? 11.517 -5.807 66.149 1.00 61.45 353 CYS B N 1
ATOM 5981 C CA . CYS B 1 360 ? 10.489 -4.807 65.893 1.00 65.07 353 CYS B CA 1
ATOM 5982 C C . CYS B 1 360 ? 11.003 -3.405 66.162 1.00 66.53 353 CYS B C 1
ATOM 5983 O O . CYS B 1 360 ? 11.685 -3.161 67.149 1.00 69.91 353 CYS B O 1
ATOM 5986 N N . PHE B 1 361 ? 10.671 -2.487 65.267 1.00 71.42 354 PHE B N 1
ATOM 5987 C CA . PHE B 1 361 ? 11.059 -1.095 65.408 1.00 71.41 354 PHE B CA 1
ATOM 5988 C C . PHE B 1 361 ? 9.834 -0.209 65.296 1.00 71.88 354 PHE B C 1
ATOM 5989 O O . PHE B 1 361 ? 9.013 -0.375 64.386 1.00 71.95 354 PHE B O 1
ATOM 5997 N N . LYS B 1 362 ? 9.707 0.733 66.219 1.00 67.08 355 LYS B N 1
ATOM 5998 C CA . LYS B 1 362 ? 8.649 1.719 66.133 1.00 72.57 355 LYS B CA 1
ATOM 5999 C C . LYS B 1 362 ? 9.262 3.057 65.739 1.00 71.89 355 LYS B C 1
ATOM 6000 O O . LYS B 1 362 ? 10.195 3.540 66.384 1.00 73.66 355 LYS B O 1
ATOM 6006 N N . ILE B 1 363 ? 8.753 3.633 64.658 1.00 70.64 356 ILE B N 1
ATOM 6007 C CA . ILE B 1 363 ? 9.189 4.948 64.212 1.00 75.46 356 ILE B CA 1
ATOM 6008 C C . ILE B 1 363 ? 8.136 5.996 64.544 1.00 82.28 356 ILE B C 1
ATOM 6009 O O . ILE B 1 363 ? 7.027 5.959 64.018 1.00 90.17 356 ILE B O 1
ATOM 6014 N N . TYR B 1 364 ? 8.486 6.922 65.425 1.00 86.41 357 TYR B N 1
ATOM 6015 C CA . TYR B 1 364 ? 7.619 8.048 65.741 1.00 92.73 357 TYR B CA 1
ATOM 6016 C C . TYR B 1 364 ? 8.470 9.295 65.909 1.00 94.21 357 TYR B C 1
ATOM 6017 O O . TYR B 1 364 ? 9.349 9.331 66.776 1.00 93.41 357 TYR B O 1
ATOM 6026 N N . ASP B 1 365 ? 8.238 10.305 65.104 1.00 93.59 358 ASP B N 1
ATOM 6027 C CA . ASP B 1 365 ? 8.951 11.544 65.253 1.00 92.01 358 ASP B CA 1
ATOM 6028 C C . ASP B 1 365 ? 10.395 11.282 64.944 1.00 88.12 358 ASP B C 1
ATOM 6029 O O . ASP B 1 365 ? 11.263 11.912 65.495 1.00 91.24 358 ASP B O 1
ATOM 6034 N N . GLY B 1 366 ? 10.651 10.350 64.054 1.00 30.00 359 GLY B N 1
ATOM 6035 C CA . GLY B 1 366 ? 11.927 10.232 63.405 1.00 30.00 359 GLY B CA 1
ATOM 6036 C C . GLY B 1 366 ? 12.935 9.460 64.193 1.00 30.00 359 GLY B C 1
ATOM 6037 O O . GLY B 1 366 ? 14.080 9.378 63.806 1.00 30.00 359 GLY B O 1
ATOM 6038 N N . ILE B 1 367 ? 12.508 8.887 65.298 1.00 89.90 360 ILE B N 1
ATOM 6039 C CA . ILE B 1 367 ? 13.391 8.108 66.126 1.00 86.93 360 ILE B CA 1
ATOM 6040 C C . ILE B 1 367 ? 13.035 6.654 65.940 1.00 80.99 360 ILE B C 1
ATOM 6041 O O . ILE B 1 367 ? 11.908 6.291 66.206 1.00 75.85 360 ILE B O 1
ATOM 6046 N N . VAL B 1 368 ? 13.961 5.799 65.515 1.00 75.65 361 VAL B N 1
ATOM 6047 C CA . VAL B 1 368 ? 13.490 4.439 65.380 1.00 71.45 361 VAL B CA 1
ATOM 6048 C C . VAL B 1 368 ? 13.857 3.708 66.641 1.00 72.57 361 VAL B C 1
ATOM 6049 O O . VAL B 1 368 ? 15.021 3.684 67.022 1.00 73.46 361 VAL B O 1
ATOM 6053 N N . ASP B 1 369 ? 12.861 3.164 67.321 1.00 73.02 362 ASP B N 1
ATOM 6054 C CA . ASP B 1 369 ? 13.069 2.568 68.629 1.00 75.83 362 ASP B CA 1
ATOM 6055 C C . ASP B 1 369 ? 12.854 1.054 68.551 1.00 79.58 362 ASP B C 1
ATOM 6056 O O . ASP B 1 369 ? 11.815 0.590 68.083 1.00 80.85 362 ASP B O 1
ATOM 6061 N N . LYS B 1 370 ? 13.843 0.284 68.982 1.00 76.87 363 LYS B N 1
ATOM 6062 C CA . LYS B 1 370 ? 13.737 -1.167 68.990 1.00 79.86 363 LYS B CA 1
ATOM 6063 C C . LYS B 1 370 ? 12.504 -1.171 69.914 1.00 85.19 363 LYS B C 1
ATOM 6064 O O . LYS B 1 370 ? 12.479 -0.393 70.834 1.00 82.53 363 LYS B O 1
ATOM 6070 N N . LEU B 1 371 ? 11.514 -1.982 69.585 1.00 90.33 364 LEU B N 1
ATOM 6071 C CA . LEU B 1 371 ? 10.519 -2.666 70.381 1.00 92.57 364 LEU B CA 1
ATOM 6072 C C . LEU B 1 371 ? 9.308 -2.011 71.059 1.00 93.82 364 LEU B C 1
ATOM 6073 O O . LEU B 1 371 ? 8.601 -2.681 71.782 1.00 95.89 364 LEU B O 1
ATOM 6078 N N . ALA B 1 372 ? 9.057 -0.732 70.805 1.00 98.58 365 ALA B N 1
ATOM 6079 C CA . ALA B 1 372 ? 7.782 -0.015 70.917 1.00 99.36 365 ALA B CA 1
ATOM 6080 C C . ALA B 1 372 ? 7.920 1.345 71.614 1.00 101.71 365 ALA B C 1
ATOM 6081 O O . ALA B 1 372 ? 7.018 1.807 72.331 1.00 101.86 365 ALA B O 1
#

Solvent-accessible surface area: 33818 Å² total; per-residue (Å²): 146,75,170,39,171,66,39,4,24,0,45,17,0,36,0,11,18,0,49,56,3,88,142,27,110,11,112,16,16,107,17,13,0,0,0,23,4,110,124,96,28,6,27,30,20,0,0,0,0,0,26,0,0,4,19,3,90,2,54,102,50,26,105,24,60,86,0,14,86,176,120,67,109,83,0,45,0,58,0,29,0,42,5,5,55,78,191,73,14,81,0,27,0,15,22,86,74,95,42,90,71,55,6,70,13,72,42,103,126,26,195,52,43,17,79,0,35,30,50,0,5,4,0,11,19,11,61,88,18,34,51,3,2,45,75,21,7,68,62,8,35,98,21,5,24,18,11,3,8,26,43,42,102,117,2,40,127,15,22,94,43,2,72,85,2,21,68,69,1,33,66,35,0,94,124,9,104,143,104,83,82,12,88,130,44,3,96,109,61,6,76,81,6,1,44,28,0,0,70,0,0,91,18,4,30,63,6,5,101,70,1,52,92,8,2,33,92,20,4,100,122,65,43,110,40,58,14,76,18,70,28,24,14,16,0,34,19,204,65,15,111,50,62,107,52,0,104,84,66,3,41,27,24,2,54,8,2,42,97,10,1,25,114,74,51,32,1,11,4,3,1,42,30,4,8,3,58,7,32,10,109,59,37,23,3,82,90,136,22,70,119,36,59,20,118,24,2,7,60,1,0,11,15,0,14,4,55,10,8,45,140,82,30,50,20,64,0,0,2,0,2,13,85,45,2,38,121,22,100,101,102,103,20,140,110,34,55,74,91,8,138,50,11,5,0,0,0,2,16,84,41,98,102,76,0,81,29,102,12,15,4,72,1,124,74,0,69,15,69,106,127,38,126,169,38,174,49,54,3,34,0,39,25,0,35,0,10,20,0,43,33,0,84,138,28,98,7,120,12,24,124,18,12,0,0,0,15,4,171,31,83,91,0,18,19,1,0,0,0,0,0,23,0,0,4,17,2,107,3,56,100,70,24,154,24,55,101,0,16,53,206,132,72,115,85,0,45,0,61,0,26,0,66,4,5,55,78,163,77,14,65,0,19,0,15,25,90,75,104,38,90,69,53,5,66,11,68,43,104,125,20,190,54,46,10,44,0,10,29,48,0,4,5,0,19,25,21,56,106,17,15,55,3,3,67,78,21,42,50,69,9,40,137,23,5,21,23,11,3,7,21,46,40,100,116,2,54,100,12,21,87,49,2,70,93,3,22,64,67,0,43,61,10,0,91,93,24,106,121,80,75,113,15,91,100,93,11,91,118,36,7,74,78,3,0,70,26,0,0,67,0,0,77,43,4,38,76,10,3,99,71,1,37,83,9,0,30,98,42,1,99,147,84,44,118,30,32,8,17,18,10,4,18,7,16,3,24,24,77,55,14,127,74,56,111,64,2,72,89,66,3,34,90,56,4,77,125,11,62,105,19,0,39,113,87,65,31,2,30,10,3,2,39,107,7,19,3,18,7,0,10,63,4,92,29,3,68,19,62,12,66,84,49,51,21,115,30,0,3,80,0,0,11,47,0,16,16,55,6,8,43,142,80,34,42,19,62,0,0,5,0,10,25,56,38,0,52,155,57,89,66,108,145,14,139,120,45,31,101,129,11,127,52,14,2,0,0,0,1,12,82,46,80,72,90,16,116,25,96,11,18,6,80,0,154,88,0,75,17,72,93,89,66

Nearest PDB structures (foldseek):
  5z69-assembly1_B  TM=9.745E-01  e=1.625E-68  Caldanaerobacter subterraneus subsp. tengcongensis MB4
  5z68-assembly2_C  TM=9.829E-01  e=1.478E-62  Caldanaerobacter subterraneus subsp. tengcongensis MB4
  5z68-assembly2_D  TM=9.813E-01  e=7.276E-62  Caldanaerobacter subterraneus subsp. tengcongensis MB4
  2o5v-assembly1_A  TM=9.199E-01  e=4.418E-31  Deinococcus radiodurans
  8bpr-assembly1_B  TM=7.988E-01  e=6.666E-27  Thermus thermophilus HB8

B-factor: mean 51.71, std 20.05, range [14.53, 132.8]

InterPro domains:
  IPR001238 DNA-binding, RecF [MF_00365] (1-364)
  IPR001238 DNA-binding, RecF [TIGR00611] (3-343)
  IPR003395 RecF/RecN/SMC, N-terminal [PF02463] (2-340)
  IPR018078 DNA-binding, RecF, conserved site [PS00617] (118-138)
  IPR018078 DNA-binding, RecF, conserved site [PS00618] (311-329)
  IPR027417 P-loop containing nucleoside triphosphate hydrolase [G3DSA:3.40.50.300] (8-343)
  IPR027417 P-loop containing nucleoside triphosphate hydrolase [SSF52540] (1-336)
  IPR042174 DNA-binding RecF, domain 2 [G3DSA:1.20.1050.90] (121-310)

Sequence (743 aa):
HHHSQDPMYLKEIFVDNFRNLKKQKLEFCEGVNLIYGLNAQGKSNLLEAIRLLSMGRSFRGSKMSELVKFFFDEEYFYVRRGLVRRSADFYEKKIEFGYKVNGNKVIKVNGNKLKSTGEILGHFLTVVIFSPEDIEIIKEGPSRRRKYLDACISVIDKNYFFDLLQYNKTLSNRNSLLKKIKEEGKGEDLLEIFDEKLAEYGARIIKVRNNNYLEKLKNSSMSKFLMEISSNEKLEIIYLNSAGVKEVHEEENLIREKLKNRLTKSLTLDLKYLSTQVGPHREDFKILINGYDSRVYSSQGQKRTAALCLKLSELEILEEETGEKPVLLLDDVMSELDDNRKKYILKKLEGFQSFITHTSKSDVEGDCCFKIYDGIVDKLAHHSQDPMYLKEIFVDNFRNLKKQKLEFCEGVNLIYGLNAQGKSNLLEAIRLLSMGRSFRGSKMSELVKFDEEYFYVRGLVRSADFYEKKIEFGYKVNGNKVIKVNGNKLKSTGEILGHFLTVIFSPEDIEIIKEGPSRRRKYLDACISVIDKNYFFFDLLQYNKTLSNRNSLLKKIKEEGKGEDLLEIFDEEKLAEYGARIIKVRNNYLEKLKNSMSKFLMEISNEKLEIIYLNSAGVKEVHEENLIREKLKNRLTKSLTLDLKYLSTQVGPHREDFKILINGYDSRVYSSQGQKRRTAALCLKLSELEILEEEETGEKPVLLLDDVMSELDDNRKKYILKKLEGFQSFITHTSKSDVEGDCCFKIYDGIVDKLA

Secondary structure (DSSP, 8-state):
--S--PPPEEEEEEEESBTT--SEEEE--SSEEEEE-STTSSHHHHHHHHHHHHHSS-TT---GGGGB-TT-SEEEEEEEEEETTEEEEEEEEEEETTS-EEEEETTEEPSSGGGGTTSS-EEEE-GGGGHHHHS-HHHHHHHHHHHHHHH-HHHHHHHHHHHHHHHHHHHHHHHHHSSSS-GGGHHHHHHHHHHHHHHHHHHHHHHHHHHHHHHHHHHHHHT---EEEEEE-TT--SS---HHHHHHHHHHHHHHTHHHHHHHTS--SSGGG-EEEEEETTEETTTSS-HHHHHHHHHHHHHHHHHHHHHHHS-PPEEEE-S-SSS--THHHHTHHHHTTTS-EEEEES-SSSS--SEEEEEETTEEEE--/----PPPEEEEEEEESBTTPPSEEEE--SSEEEEE-S-SHHHHHHHHHHHHHHHSS-TT---HHHHB-TT-SEEEEEEEEEETTEEEEEEEEEEETTS-EEEEETTEEPSSGGGGTTSS-EEEE-GGGHHHHHS-HHHHHHHHHHHHHHH-HHHHHHHHHHHHHHHHHHHHHHHHHHSS--HHHHHHHHHHHHHHHHHHHHHHHHHHHHHHHHHHHHHHHHT---EEEEEE-TTS-S--S-HHHHHHHHHHHHHHTHHHHHHHTS--SSGGG-EEEEEETTEEHHHH--HHHHHHHHHHHHHHHHHHHHHHHS--PEEEE-S-STT--HHHHHHHHHHH-SS-EEEEES-SSSS--SEEEEEETTEEEET-

Radius of gyration: 32.19 Å; Cα contacts (8 Å, |Δi|>4): 1417; chains: 2; bounding box: 93×56×77 Å

Organism: Caldanaerobacter subterraneus subsp. tengcongensis (strain DSM 15242 / JCM 11007 / NBRC 100824 / MB4) (NCBI:txid273068)